Protein AF-V5WDQ6-F1 (afdb_monomer_lite)

Structure (mmCIF, N/CA/C/O backbone):
data_AF-V5WDQ6-F1
#
_entry.id   AF-V5WDQ6-F1
#
loop_
_atom_site.group_PDB
_atom_site.id
_atom_site.type_symbol
_atom_site.label_atom_id
_atom_site.label_alt_id
_atom_site.label_comp_id
_atom_site.label_asym_id
_atom_site.label_entity_id
_atom_site.label_seq_id
_atom_site.pdbx_PDB_ins_code
_atom_site.Cartn_x
_atom_site.Cartn_y
_atom_site.Cartn_z
_atom_site.occupancy
_atom_site.B_iso_or_equiv
_atom_site.auth_seq_id
_atom_site.auth_comp_id
_atom_site.auth_asym_id
_atom_site.auth_atom_id
_atom_site.pdbx_PDB_model_num
ATOM 1 N N . MET A 1 1 ? 52.434 0.635 -91.719 1.00 60.28 1 MET A N 1
ATOM 2 C CA . MET A 1 1 ? 53.883 0.778 -91.462 1.00 60.28 1 MET A CA 1
ATOM 3 C C . MET A 1 1 ? 54.047 1.556 -90.180 1.00 60.28 1 MET A C 1
ATOM 5 O O . MET A 1 1 ? 53.300 2.509 -89.997 1.00 60.28 1 MET A O 1
ATOM 9 N N . THR A 1 2 ? 55.008 1.165 -89.348 1.00 71.12 2 THR A N 1
ATOM 10 C CA . THR A 1 2 ? 55.477 1.971 -88.215 1.00 71.12 2 THR A CA 1
ATOM 11 C C . THR A 1 2 ? 56.032 3.311 -88.691 1.00 71.12 2 THR A C 1
ATOM 13 O O . THR A 1 2 ? 56.477 3.438 -89.840 1.00 71.12 2 THR A O 1
ATOM 16 N N . ILE A 1 3 ? 56.063 4.308 -87.807 1.00 70.12 3 ILE A N 1
ATOM 17 C CA . ILE A 1 3 ? 56.697 5.603 -88.099 1.00 70.12 3 ILE A CA 1
ATOM 18 C C . ILE A 1 3 ? 58.182 5.401 -88.437 1.00 70.12 3 ILE A C 1
ATOM 20 O O . ILE A 1 3 ? 58.677 5.967 -89.414 1.00 70.12 3 ILE A O 1
ATOM 24 N N . ARG A 1 4 ? 58.859 4.490 -87.723 1.00 69.19 4 ARG A N 1
ATOM 25 C CA . ARG A 1 4 ? 60.250 4.086 -88.001 1.00 69.19 4 ARG A CA 1
ATOM 26 C C . ARG A 1 4 ? 60.454 3.590 -89.442 1.00 69.19 4 ARG A C 1
ATOM 28 O O . ARG A 1 4 ? 61.412 3.996 -90.093 1.00 69.19 4 ARG A O 1
ATOM 35 N N . ALA A 1 5 ? 59.541 2.768 -89.971 1.00 66.62 5 ALA A N 1
ATOM 36 C CA . ALA A 1 5 ? 59.640 2.246 -91.338 1.00 66.62 5 ALA A CA 1
ATOM 37 C C . ALA A 1 5 ? 59.434 3.330 -92.415 1.00 66.62 5 ALA A C 1
ATOM 39 O O . ALA A 1 5 ? 60.094 3.298 -93.452 1.00 66.62 5 ALA A O 1
ATOM 40 N N . ARG A 1 6 ? 58.566 4.320 -92.163 1.00 70.81 6 ARG A N 1
ATOM 41 C CA . ARG A 1 6 ? 58.388 5.469 -93.068 1.00 70.81 6 ARG A CA 1
ATOM 42 C C . ARG A 1 6 ? 59.635 6.364 -93.108 1.00 70.81 6 ARG A C 1
ATOM 44 O O . ARG A 1 6 ? 60.055 6.772 -94.188 1.00 70.81 6 ARG A O 1
ATOM 51 N N . LEU A 1 7 ? 60.257 6.629 -91.957 1.00 70.69 7 LEU A N 1
ATOM 52 C CA . LEU A 1 7 ? 61.482 7.437 -91.874 1.00 70.69 7 LEU A CA 1
ATOM 53 C C . LEU A 1 7 ? 62.695 6.735 -92.518 1.00 70.69 7 LEU A C 1
ATOM 55 O O . LEU A 1 7 ? 63.471 7.386 -93.213 1.00 70.69 7 LEU A O 1
ATOM 59 N N . MET A 1 8 ? 62.807 5.407 -92.388 1.00 73.25 8 MET A N 1
ATOM 60 C CA . MET A 1 8 ? 63.800 4.591 -93.111 1.00 73.25 8 MET A CA 1
ATOM 61 C C . MET A 1 8 ? 63.760 4.813 -94.634 1.00 73.25 8 MET A C 1
ATOM 63 O O . MET A 1 8 ? 64.800 5.031 -95.252 1.00 73.25 8 MET A O 1
ATOM 67 N N . ILE A 1 9 ? 62.568 4.811 -95.245 1.00 73.06 9 ILE A N 1
ATOM 68 C CA . ILE A 1 9 ? 62.405 5.017 -96.698 1.00 73.06 9 ILE A CA 1
ATOM 69 C C . ILE A 1 9 ? 62.918 6.400 -97.126 1.00 73.06 9 ILE A C 1
ATOM 71 O O . ILE A 1 9 ? 63.616 6.513 -98.134 1.00 73.06 9 ILE A O 1
ATOM 75 N N . SER A 1 10 ? 62.625 7.438 -96.334 1.00 69.50 10 SER A N 1
ATOM 76 C CA . SER A 1 10 ? 63.133 8.797 -96.563 1.00 69.50 10 SER A CA 1
ATOM 77 C C . SER A 1 10 ? 64.664 8.844 -96.588 1.00 69.50 10 SER A C 1
ATOM 79 O O . SER A 1 10 ? 65.239 9.525 -97.432 1.00 69.50 10 SER A O 1
ATOM 81 N N . PHE A 1 11 ? 65.328 8.127 -95.678 1.00 72.38 11 PHE A N 1
ATOM 82 C CA . PHE A 1 11 ? 66.789 8.107 -95.580 1.00 72.38 11 PHE A CA 1
ATOM 83 C C . PHE A 1 11 ? 67.444 7.384 -96.770 1.00 72.38 11 PHE A C 1
ATOM 85 O O . PHE A 1 11 ? 68.379 7.905 -97.379 1.00 72.38 11 PHE A O 1
ATOM 92 N N . VAL A 1 12 ? 66.911 6.220 -97.160 1.00 76.62 12 VAL A N 1
ATOM 93 C CA . VAL A 1 12 ? 67.430 5.432 -98.295 1.00 76.62 12 VAL A CA 1
ATOM 94 C C . VAL A 1 12 ? 67.333 6.208 -99.615 1.00 76.62 12 VAL A C 1
ATOM 96 O O . VAL A 1 12 ? 68.292 6.219 -100.388 1.00 76.62 12 VAL A O 1
ATOM 99 N N . LEU A 1 13 ? 66.221 6.911 -99.858 1.00 75.25 13 LEU A N 1
ATOM 100 C CA . LEU A 1 13 ? 66.028 7.722 -101.069 1.00 75.25 13 LEU A CA 1
ATOM 101 C C . LEU A 1 13 ? 67.079 8.837 -101.226 1.00 75.25 13 LEU A C 1
ATOM 103 O O . LEU A 1 13 ? 67.533 9.096 -102.341 1.00 75.25 13 LEU A O 1
ATOM 107 N N . VAL A 1 14 ? 67.513 9.458 -100.124 1.00 75.56 14 VAL A N 1
ATOM 108 C CA . VAL A 1 14 ? 68.553 10.502 -100.147 1.00 75.56 14 VAL A CA 1
ATOM 109 C C . VAL A 1 14 ? 69.929 9.924 -100.504 1.00 75.56 14 VAL A C 1
ATOM 111 O O . VAL A 1 14 ? 70.667 10.541 -101.273 1.00 75.56 14 VAL A O 1
ATOM 114 N N . MET A 1 15 ? 70.272 8.719 -100.029 1.00 76.62 15 MET A N 1
ATOM 115 C CA . MET A 1 15 ? 71.549 8.079 -100.386 1.00 76.62 15 MET A CA 1
ATOM 116 C C . MET A 1 15 ? 71.630 7.687 -101.869 1.00 76.62 15 MET A C 1
ATOM 118 O O . MET A 1 15 ? 72.683 7.853 -102.487 1.00 76.62 15 MET A O 1
ATOM 122 N N . VAL A 1 16 ? 70.525 7.219 -102.464 1.00 77.94 16 VAL A N 1
ATOM 123 C CA . VAL A 1 16 ? 70.462 6.883 -103.903 1.00 77.94 16 VAL A CA 1
ATOM 124 C C . VAL A 1 16 ? 70.758 8.109 -104.774 1.00 77.94 16 VAL A C 1
ATOM 126 O O . VAL A 1 16 ? 71.494 8.010 -105.759 1.00 77.94 16 VAL A O 1
ATOM 129 N N . LEU A 1 17 ? 70.249 9.282 -104.387 1.00 78.94 17 LEU A N 1
ATOM 130 C CA . LEU A 1 17 ? 70.500 10.534 -105.100 1.00 78.94 17 LEU A CA 1
ATOM 131 C C . LEU A 1 17 ? 71.976 10.953 -105.054 1.00 78.94 17 LEU A C 1
ATOM 133 O O . LEU A 1 17 ? 72.536 11.336 -106.082 1.00 78.94 17 LEU A O 1
ATOM 137 N N . ALA A 1 18 ? 72.620 10.844 -103.888 1.00 72.94 18 ALA A N 1
ATOM 138 C CA . ALA A 1 18 ? 74.033 11.192 -103.734 1.00 72.94 18 ALA A CA 1
ATOM 139 C C . ALA A 1 18 ? 74.943 10.347 -104.650 1.00 72.94 18 ALA A C 1
ATOM 141 O O . ALA A 1 18 ? 75.870 10.879 -105.264 1.00 72.94 18 ALA A O 1
ATOM 142 N N . ALA A 1 19 ? 74.643 9.053 -104.807 1.00 77.12 19 ALA A N 1
ATOM 143 C CA . ALA A 1 19 ? 75.390 8.159 -105.695 1.00 77.12 19 ALA A CA 1
ATOM 144 C C . ALA A 1 19 ? 75.263 8.544 -107.186 1.00 77.12 19 ALA A C 1
ATOM 146 O O . ALA A 1 19 ? 76.264 8.547 -107.907 1.00 77.12 19 ALA A O 1
ATOM 147 N N . SER A 1 20 ? 74.059 8.923 -107.639 1.00 79.00 20 SER A N 1
ATOM 148 C CA . SER A 1 20 ? 73.798 9.362 -109.024 1.00 79.00 20 SER A CA 1
ATOM 149 C C . SER A 1 20 ? 74.649 10.574 -109.424 1.00 79.00 20 SER A C 1
ATOM 151 O O . SER A 1 20 ? 75.238 10.608 -110.512 1.00 79.00 20 SER A O 1
ATOM 153 N N . LEU A 1 21 ? 74.759 11.556 -108.524 1.00 77.56 21 LEU A N 1
ATOM 154 C CA . LEU A 1 21 ? 75.489 12.797 -108.779 1.00 77.56 21 LEU A CA 1
ATOM 155 C C . LEU A 1 21 ? 76.994 12.543 -108.973 1.00 77.56 21 LEU A C 1
ATOM 157 O O . LEU A 1 21 ? 77.590 13.049 -109.925 1.00 77.56 21 LEU A O 1
ATOM 161 N N . ILE A 1 22 ? 77.591 11.711 -108.112 1.00 79.06 22 ILE A N 1
ATOM 162 C CA . ILE A 1 22 ? 79.021 11.362 -108.153 1.00 79.06 22 ILE A CA 1
ATOM 163 C C . ILE A 1 22 ? 79.372 10.646 -109.466 1.00 79.06 22 ILE A C 1
ATOM 165 O O . ILE A 1 22 ? 80.337 11.022 -110.136 1.00 79.06 22 ILE A O 1
ATOM 169 N N . PHE A 1 23 ? 78.565 9.659 -109.872 1.00 78.38 23 PHE A N 1
ATOM 170 C CA . PHE A 1 23 ? 78.764 8.928 -111.129 1.00 78.38 23 PHE A CA 1
ATOM 171 C C . PHE A 1 23 ? 78.700 9.855 -112.355 1.00 78.38 23 PHE A C 1
ATOM 173 O O . PHE A 1 23 ? 79.548 9.783 -113.248 1.00 78.38 23 PHE A O 1
ATOM 180 N N . SER A 1 24 ? 77.728 10.772 -112.366 1.00 75.81 24 SER A N 1
ATOM 181 C CA . SER A 1 24 ? 77.498 11.706 -113.475 1.00 75.81 24 SER A CA 1
ATOM 182 C C . SER A 1 24 ? 78.695 12.634 -113.721 1.00 75.81 24 SER A C 1
ATOM 184 O O . SER A 1 24 ? 79.078 12.855 -114.869 1.00 75.81 24 SER A O 1
ATOM 186 N N . ILE A 1 25 ? 79.324 13.138 -112.651 1.00 77.19 25 ILE A N 1
ATOM 187 C CA . ILE A 1 25 ? 80.510 14.010 -112.731 1.00 77.19 25 ILE A CA 1
ATOM 188 C C . ILE A 1 25 ? 81.709 13.256 -113.325 1.00 77.19 25 ILE A C 1
ATOM 190 O O . ILE A 1 25 ? 82.397 13.776 -114.207 1.00 77.19 25 ILE A O 1
ATOM 194 N N . PHE A 1 26 ? 81.948 12.021 -112.873 1.00 76.44 26 PHE A N 1
ATOM 195 C CA . PHE A 1 26 ? 83.105 11.229 -113.300 1.00 76.44 26 PHE A CA 1
ATOM 196 C C . PHE A 1 26 ? 83.045 10.885 -114.799 1.00 76.44 26 PHE A C 1
ATOM 198 O O . PHE A 1 26 ? 84.037 11.026 -115.516 1.00 76.44 26 PHE A O 1
ATOM 205 N N . PHE A 1 27 ? 81.858 10.510 -115.290 1.00 75.50 27 PHE A N 1
ATOM 206 C CA . PHE A 1 27 ? 81.635 10.119 -116.685 1.00 75.50 27 PHE A CA 1
ATOM 207 C C . PHE A 1 27 ? 81.860 11.272 -117.684 1.00 75.50 27 PHE A C 1
ATOM 209 O O . PHE A 1 27 ? 82.473 11.079 -118.733 1.00 75.50 27 PHE A O 1
ATOM 216 N N . ILE A 1 28 ? 81.420 12.492 -117.349 1.00 76.88 28 ILE A N 1
ATOM 217 C CA . ILE A 1 28 ? 81.594 13.682 -118.207 1.00 76.88 28 ILE A CA 1
ATOM 218 C C . ILE A 1 28 ? 83.079 14.077 -118.329 1.00 76.88 28 ILE A C 1
ATOM 220 O O . ILE A 1 28 ? 83.504 14.569 -119.379 1.00 76.88 28 ILE A O 1
ATOM 224 N N . SER A 1 29 ? 83.873 13.846 -117.278 1.00 73.06 29 SER A N 1
ATOM 225 C CA . SER A 1 29 ? 85.314 14.127 -117.268 1.00 73.06 29 SER A CA 1
ATOM 226 C C . SER A 1 29 ? 86.089 13.183 -118.199 1.00 73.06 29 SER A C 1
ATOM 228 O O . SER A 1 29 ? 86.812 13.640 -119.089 1.00 73.06 29 SER A O 1
ATOM 230 N N . ASP A 1 30 ? 85.869 11.869 -118.062 1.00 74.19 30 ASP A N 1
ATOM 231 C CA . ASP A 1 30 ? 86.497 10.837 -118.899 1.00 74.19 30 ASP A CA 1
ATOM 232 C C . ASP A 1 30 ? 86.217 11.061 -120.396 1.00 74.19 30 ASP A C 1
ATOM 234 O O . ASP A 1 30 ? 87.150 11.117 -121.204 1.00 74.19 30 ASP A O 1
ATOM 238 N N . LEU A 1 31 ? 84.950 11.301 -120.750 1.00 74.00 31 LEU A N 1
ATOM 239 C CA . LEU A 1 31 ? 84.502 11.520 -122.127 1.00 74.00 31 LEU A CA 1
ATOM 240 C C . LEU A 1 31 ? 85.224 12.699 -122.810 1.00 74.00 31 LEU A C 1
ATOM 242 O O . LEU A 1 31 ? 85.640 12.601 -123.966 1.00 74.00 31 LEU A O 1
ATOM 246 N N . ASN A 1 32 ? 85.405 13.813 -122.093 1.00 71.75 32 ASN A N 1
ATOM 247 C CA . ASN A 1 32 ? 86.080 15.001 -122.625 1.00 71.75 32 ASN A CA 1
ATOM 248 C C . ASN A 1 32 ? 87.606 14.844 -122.713 1.00 71.75 32 ASN A C 1
ATOM 250 O O . ASN A 1 32 ? 88.238 15.542 -123.509 1.00 71.75 32 ASN A O 1
ATOM 254 N N . SER A 1 33 ? 88.209 13.947 -121.925 1.00 72.69 33 SER A N 1
ATOM 255 C CA . SER A 1 33 ? 89.652 13.681 -121.998 1.00 72.69 33 SER A CA 1
ATOM 256 C C . SER A 1 33 ? 90.034 12.971 -123.303 1.00 72.69 33 SER A C 1
ATOM 258 O O . SER A 1 33 ? 90.983 13.381 -123.974 1.00 72.69 33 SER A O 1
ATOM 260 N N . LYS A 1 34 ? 89.236 11.973 -123.706 1.00 73.25 34 LYS A N 1
ATOM 261 C CA . LYS A 1 34 ? 89.471 11.131 -124.887 1.00 73.25 34 LYS A CA 1
ATOM 262 C C . LYS A 1 34 ? 89.255 11.896 -126.193 1.00 73.25 34 LYS A C 1
ATOM 264 O O . LYS A 1 34 ? 90.107 11.833 -127.070 1.00 73.25 34 LYS A O 1
ATOM 269 N N . ALA A 1 35 ? 88.216 12.733 -126.273 1.00 70.19 35 ALA A N 1
ATOM 270 C CA . ALA A 1 35 ? 87.982 13.617 -127.424 1.00 70.19 35 ALA A CA 1
ATOM 271 C C . ALA A 1 35 ? 89.222 14.460 -127.803 1.00 70.19 35 ALA A C 1
ATOM 273 O O . ALA A 1 35 ? 89.577 14.570 -128.974 1.00 70.19 35 ALA A O 1
ATOM 274 N N . ARG A 1 36 ? 89.928 15.003 -126.799 1.00 73.31 36 ARG A N 1
ATOM 275 C CA . ARG A 1 36 ? 91.128 15.844 -126.982 1.00 73.31 36 ARG A CA 1
ATOM 276 C C . ARG A 1 36 ? 92.417 15.059 -127.262 1.00 73.31 36 ARG A C 1
ATOM 278 O O . ARG A 1 36 ? 93.468 15.674 -127.469 1.00 73.31 36 ARG A O 1
ATOM 285 N N . ALA A 1 37 ? 92.394 13.728 -127.204 1.00 70.81 37 ALA A N 1
ATOM 286 C CA . ALA A 1 37 ? 93.505 12.908 -127.675 1.00 70.81 37 ALA A CA 1
ATOM 287 C C . ALA A 1 37 ? 93.475 12.871 -129.208 1.00 70.81 37 ALA A C 1
ATOM 289 O O . ALA A 1 37 ? 94.365 13.430 -129.845 1.00 70.81 37 ALA A O 1
ATOM 290 N N . ASP A 1 38 ? 92.390 12.344 -129.770 1.00 76.94 38 ASP A N 1
ATOM 291 C CA . ASP A 1 38 ? 92.183 12.161 -131.206 1.00 76.94 38 ASP A CA 1
ATOM 292 C C . ASP A 1 38 ? 92.278 13.466 -132.013 1.00 76.94 38 ASP A C 1
ATOM 294 O O . ASP A 1 38 ? 92.949 13.504 -133.043 1.00 76.94 38 ASP A O 1
ATOM 298 N N . GLN A 1 39 ? 91.681 14.568 -131.531 1.00 73.81 39 GLN A N 1
ATOM 299 C CA . GLN A 1 39 ? 91.727 15.861 -132.238 1.00 73.81 39 GLN A CA 1
ATOM 300 C C . GLN A 1 39 ? 93.160 16.368 -132.493 1.00 73.81 39 GLN A C 1
ATOM 302 O O . GLN A 1 39 ? 93.395 17.082 -133.465 1.00 73.81 39 GLN A O 1
ATOM 307 N N . ARG A 1 40 ? 94.147 15.984 -131.665 1.00 75.50 40 ARG A N 1
ATOM 308 C CA . ARG A 1 40 ? 95.552 16.376 -131.880 1.00 75.50 40 ARG A CA 1
ATOM 309 C C . ARG A 1 40 ? 96.217 15.639 -133.043 1.00 75.50 40 ARG A C 1
ATOM 311 O O . ARG A 1 40 ? 97.158 16.186 -133.609 1.00 75.50 40 ARG A O 1
ATOM 318 N N . VAL A 1 41 ? 95.730 14.456 -133.422 1.00 74.62 41 VAL A N 1
ATOM 319 C CA . VAL A 1 41 ? 96.226 13.718 -134.598 1.00 74.62 41 VAL A CA 1
ATOM 320 C C . VAL A 1 41 ? 95.853 14.469 -135.879 1.00 74.62 41 VAL A C 1
ATOM 322 O O . VAL A 1 41 ? 96.712 14.728 -136.716 1.00 74.62 41 VAL A O 1
ATOM 325 N N . LEU A 1 42 ? 94.595 14.908 -135.981 1.00 74.56 42 LEU A N 1
ATOM 326 C CA . LEU A 1 42 ? 94.080 15.666 -137.127 1.00 74.56 42 LEU A CA 1
ATOM 327 C C . LEU A 1 42 ? 94.785 17.021 -137.305 1.00 74.56 42 LEU A C 1
ATOM 329 O O . LEU A 1 42 ? 95.171 17.376 -138.415 1.00 74.56 42 LEU A O 1
ATOM 333 N N . ILE A 1 43 ? 95.028 17.746 -136.208 1.00 76.88 43 ILE A N 1
ATOM 334 C CA . ILE A 1 43 ? 95.765 19.022 -136.239 1.00 76.88 43 ILE A CA 1
ATOM 335 C C . ILE A 1 43 ? 97.233 18.815 -136.663 1.00 76.88 43 ILE A C 1
ATOM 337 O O . ILE A 1 43 ? 97.780 19.636 -137.396 1.00 76.88 43 ILE A O 1
ATOM 341 N N . GLY A 1 44 ? 97.872 17.718 -136.236 1.00 71.12 44 GLY A N 1
ATOM 342 C CA . GLY A 1 44 ? 99.243 17.385 -136.644 1.00 71.12 44 GLY A CA 1
ATOM 343 C C . GLY A 1 44 ? 99.371 17.047 -138.133 1.00 71.12 44 GLY A C 1
ATOM 344 O O . GLY A 1 44 ? 100.354 17.423 -138.765 1.00 71.12 44 GLY A O 1
ATOM 345 N N . LEU A 1 45 ? 98.35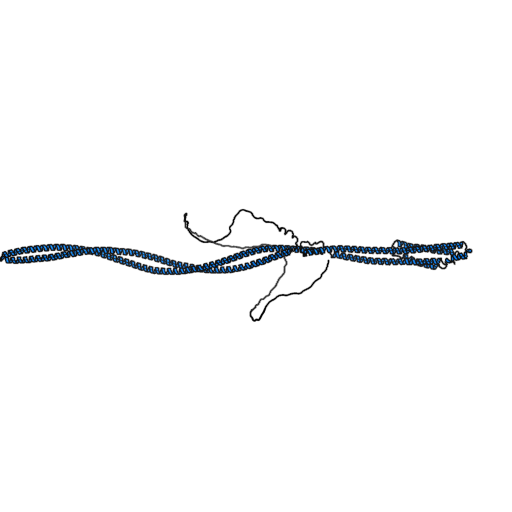9 16.390 -138.704 1.00 76.69 45 LEU A N 1
ATOM 346 C CA . LEU A 1 45 ? 98.296 16.065 -140.129 1.00 76.69 45 LEU A CA 1
ATOM 347 C C . LEU A 1 45 ? 98.172 17.311 -141.015 1.00 76.69 45 LEU A C 1
ATOM 349 O O . LEU A 1 45 ? 98.897 17.421 -142.001 1.00 76.69 45 LEU A O 1
ATOM 353 N N . GLN A 1 46 ? 97.290 18.248 -140.646 1.00 74.50 46 GLN A N 1
ATOM 354 C CA . GLN A 1 46 ? 97.079 19.500 -141.382 1.00 74.50 46 GLN A CA 1
ATOM 355 C C . GLN A 1 46 ? 98.407 20.242 -141.602 1.00 74.50 46 GLN A C 1
ATOM 357 O O . GLN A 1 46 ? 98.798 20.502 -142.737 1.00 74.50 46 GLN A O 1
ATOM 362 N N . ALA A 1 47 ? 99.151 20.477 -140.517 1.00 75.19 47 ALA A N 1
ATOM 363 C CA . ALA A 1 47 ? 100.427 21.193 -140.547 1.00 75.19 47 ALA A CA 1
ATOM 364 C C . ALA A 1 47 ? 101.516 20.499 -141.393 1.00 75.19 47 ALA A C 1
ATOM 366 O O . ALA A 1 47 ? 102.463 21.151 -141.832 1.00 75.19 47 ALA A O 1
ATOM 367 N N . GLN A 1 48 ? 101.397 19.188 -141.621 1.00 77.69 48 GLN A N 1
ATOM 368 C CA . GLN A 1 48 ? 102.337 18.425 -142.438 1.00 77.69 48 GLN A CA 1
ATOM 369 C C . GLN A 1 48 ? 101.972 18.475 -143.935 1.00 77.69 48 GLN A C 1
ATOM 371 O O . GLN A 1 48 ? 102.861 18.596 -144.777 1.00 77.69 48 GLN A O 1
ATOM 376 N N . ILE A 1 49 ? 100.676 18.496 -144.271 1.00 74.50 49 ILE A N 1
ATOM 377 C CA . ILE A 1 49 ? 100.185 18.719 -145.645 1.00 74.50 49 ILE A CA 1
ATOM 378 C C . ILE A 1 49 ? 100.508 20.147 -146.118 1.00 74.50 49 ILE A C 1
ATOM 380 O O . ILE A 1 49 ? 100.935 20.336 -147.258 1.00 74.50 49 ILE A O 1
ATOM 384 N N . ASP A 1 50 ? 100.424 21.142 -145.226 1.00 72.81 50 ASP A N 1
ATOM 385 C CA . ASP A 1 50 ? 100.908 22.510 -145.479 1.00 72.81 50 ASP A CA 1
ATOM 386 C C . ASP A 1 50 ? 102.404 22.538 -145.875 1.00 72.81 50 ASP A C 1
ATOM 388 O O . ASP A 1 50 ? 102.845 23.400 -146.644 1.00 72.81 50 ASP A O 1
ATOM 392 N N . LEU A 1 51 ? 103.200 21.597 -145.350 1.00 73.88 51 LEU A N 1
ATOM 393 C CA . LEU A 1 51 ? 104.632 21.470 -145.622 1.00 73.88 51 LEU A CA 1
ATOM 394 C C . LEU A 1 51 ? 104.897 20.808 -146.985 1.00 73.88 51 LEU A C 1
ATOM 396 O O . LEU A 1 51 ? 105.715 21.311 -147.761 1.00 73.88 51 LEU A O 1
ATOM 400 N N . GLU A 1 52 ? 104.170 19.728 -147.299 1.00 73.94 52 GLU A N 1
ATOM 401 C CA . GLU A 1 52 ? 104.208 19.050 -148.604 1.00 73.94 52 GLU A CA 1
ATOM 402 C C . GLU A 1 52 ? 103.886 20.035 -149.747 1.00 73.94 52 GLU A C 1
ATOM 404 O O . GLU A 1 52 ? 104.624 20.105 -150.737 1.00 73.94 52 GLU A O 1
ATOM 409 N N . ALA A 1 53 ? 102.857 20.871 -149.560 1.00 72.19 53 ALA A N 1
ATOM 410 C CA . ALA A 1 53 ? 102.443 21.915 -150.497 1.00 72.19 53 ALA A CA 1
ATOM 411 C C . ALA A 1 53 ? 103.591 22.877 -150.846 1.00 72.19 53 ALA A C 1
ATOM 413 O O . ALA A 1 53 ? 103.903 23.126 -152.016 1.00 72.19 53 ALA A O 1
ATOM 414 N N . GLN A 1 54 ? 104.272 23.394 -149.819 1.00 72.56 54 GLN A N 1
ATOM 415 C CA . GLN A 1 54 ? 105.381 24.329 -149.998 1.00 72.56 54 GLN A CA 1
ATOM 416 C C . GLN A 1 54 ? 106.592 23.685 -150.678 1.00 72.56 54 GLN A C 1
ATOM 418 O O . GLN A 1 54 ? 107.309 24.381 -151.401 1.00 72.56 54 GLN A O 1
ATOM 423 N N . SER A 1 55 ? 106.848 22.391 -150.461 1.00 69.31 55 SER A N 1
ATOM 424 C CA . SER A 1 55 ? 107.916 21.672 -151.165 1.00 69.31 55 SER A CA 1
ATOM 425 C C . SER A 1 55 ? 107.589 21.466 -152.648 1.00 69.31 55 SER A C 1
ATOM 427 O O . SER A 1 55 ? 108.448 21.749 -153.485 1.00 69.31 55 SER A O 1
ATOM 429 N N . MET A 1 56 ? 106.350 21.094 -153.006 1.00 71.19 56 MET A N 1
ATOM 430 C CA . MET A 1 56 ? 105.954 20.953 -154.419 1.00 71.19 56 MET A CA 1
ATOM 431 C C . MET A 1 56 ? 106.086 22.279 -155.187 1.00 71.19 56 MET A C 1
ATOM 433 O O . MET A 1 56 ? 106.641 22.316 -156.288 1.00 71.19 56 MET A O 1
ATOM 437 N N . LEU A 1 57 ? 105.644 23.391 -154.589 1.00 70.50 57 LEU A N 1
ATOM 438 C CA . LEU A 1 57 ? 105.761 24.727 -155.187 1.00 70.50 57 LEU A CA 1
ATOM 439 C C . LEU A 1 57 ? 107.228 25.156 -155.387 1.00 70.50 57 LEU A C 1
ATOM 441 O O . LEU A 1 57 ? 107.570 25.732 -156.422 1.00 70.50 57 LEU A O 1
ATOM 445 N N . LYS A 1 58 ? 108.120 24.841 -154.434 1.00 68.19 58 LYS A N 1
ATOM 446 C CA . LYS A 1 58 ? 109.568 25.117 -154.547 1.00 68.19 58 LYS A CA 1
ATOM 447 C C . LYS A 1 58 ? 110.244 24.280 -155.634 1.00 68.19 58 LYS A C 1
ATOM 449 O O . LYS A 1 58 ? 111.133 24.802 -156.307 1.00 68.19 58 LYS A O 1
ATOM 454 N N . MET A 1 59 ? 109.828 23.026 -155.817 1.00 68.06 59 MET A N 1
ATOM 455 C CA . MET A 1 59 ? 110.321 22.150 -156.885 1.00 68.06 59 MET A CA 1
ATOM 456 C C . MET A 1 59 ? 109.958 22.716 -158.267 1.00 68.06 59 MET A C 1
ATOM 458 O O . MET A 1 59 ? 110.830 22.874 -159.119 1.00 68.06 59 MET A O 1
ATOM 462 N N . LEU A 1 60 ? 108.695 23.114 -158.463 1.00 65.81 60 LEU A N 1
ATOM 463 C CA . LEU A 1 60 ? 108.188 23.648 -159.735 1.00 65.81 60 LEU A CA 1
ATOM 464 C C . LEU A 1 60 ? 108.778 25.011 -160.144 1.00 65.81 60 LEU A C 1
ATOM 466 O O . LEU A 1 60 ? 108.860 25.316 -161.334 1.00 65.81 60 LEU A O 1
ATOM 470 N N . ALA A 1 61 ? 109.189 25.844 -159.185 1.00 63.72 61 ALA A N 1
ATOM 471 C CA . ALA A 1 61 ? 109.710 27.188 -159.460 1.00 63.72 61 ALA A CA 1
ATOM 472 C C . ALA A 1 61 ? 111.188 27.227 -159.911 1.00 63.72 61 ALA A C 1
ATOM 474 O O . ALA A 1 61 ? 111.640 28.245 -160.453 1.00 63.72 61 ALA A O 1
ATOM 475 N N . ASN A 1 62 ? 111.945 26.153 -159.666 1.00 61.38 62 ASN A N 1
ATOM 476 C CA . ASN A 1 62 ? 113.406 26.105 -159.778 1.00 61.38 62 ASN A CA 1
ATOM 477 C C . ASN A 1 62 ? 113.890 25.211 -160.939 1.00 61.38 62 ASN A C 1
ATOM 479 O O . ASN A 1 62 ? 113.124 24.826 -161.823 1.00 61.38 62 ASN A O 1
ATOM 483 N N . THR A 1 63 ? 115.196 24.927 -160.988 1.00 58.09 63 THR A N 1
ATOM 484 C CA . THR A 1 63 ? 115.781 23.967 -161.934 1.00 58.09 63 THR A CA 1
ATOM 485 C C . THR A 1 63 ? 115.412 22.544 -161.511 1.00 58.09 63 THR A C 1
ATOM 487 O O . THR A 1 63 ? 115.840 22.091 -160.451 1.00 58.09 63 THR A O 1
ATOM 490 N N . MET A 1 64 ? 114.643 21.838 -162.347 1.00 59.16 64 MET A N 1
ATOM 491 C CA . MET A 1 64 ? 114.156 20.469 -162.088 1.00 59.16 64 MET A CA 1
ATOM 492 C C . MET A 1 64 ? 115.265 19.491 -161.660 1.00 59.16 64 MET A C 1
ATOM 494 O O . MET A 1 64 ? 115.054 18.656 -160.787 1.00 59.16 64 MET A O 1
ATOM 498 N N . SER A 1 65 ? 116.471 19.631 -162.217 1.00 54.03 65 SER A N 1
ATOM 499 C CA . SER A 1 65 ? 117.601 18.713 -162.018 1.00 54.03 65 SER A CA 1
ATOM 500 C C . SER A 1 65 ? 118.269 18.752 -160.629 1.00 54.03 65 SER A C 1
ATOM 502 O O . SER A 1 65 ? 119.380 18.241 -160.493 1.00 54.03 65 SER A O 1
ATOM 504 N N . SER A 1 66 ? 117.693 19.420 -159.622 1.00 53.31 66 SER A N 1
ATOM 505 C CA . SER A 1 66 ? 118.320 19.554 -158.293 1.00 53.31 66 SER A CA 1
ATOM 506 C C . SER A 1 66 ? 117.346 19.651 -157.107 1.00 53.31 66 SER A C 1
ATOM 508 O O . SER A 1 66 ? 117.712 20.238 -156.089 1.00 53.31 66 SER A O 1
ATOM 510 N N . TYR A 1 67 ? 116.109 19.156 -157.240 1.00 59.31 67 TYR A N 1
ATOM 511 C CA . TYR A 1 67 ? 115.065 19.297 -156.207 1.00 59.31 67 TYR A CA 1
ATOM 512 C C . TYR A 1 67 ? 114.126 18.104 -155.873 1.00 59.31 67 TYR A C 1
ATOM 514 O O . TYR A 1 67 ? 113.363 18.290 -154.921 1.00 59.31 67 TYR A O 1
ATOM 522 N N . PRO A 1 68 ? 114.143 16.912 -156.521 1.00 61.38 68 PRO A N 1
ATOM 523 C CA . PRO A 1 68 ? 113.236 15.808 -156.155 1.00 61.38 68 PRO A CA 1
ATOM 524 C C . PRO A 1 68 ? 113.267 15.401 -154.670 1.00 61.38 68 PRO A C 1
ATOM 526 O O . PRO A 1 68 ? 112.219 15.355 -154.027 1.00 61.38 68 PRO A O 1
ATOM 529 N N . ASP A 1 69 ? 114.461 15.180 -154.111 1.00 64.50 69 ASP A N 1
ATOM 530 C CA . ASP A 1 69 ? 114.683 14.584 -152.783 1.00 64.50 69 ASP A CA 1
ATOM 531 C C . ASP A 1 69 ? 113.896 15.292 -151.659 1.00 64.50 69 ASP A C 1
ATOM 533 O O . ASP A 1 69 ? 113.283 14.654 -150.804 1.00 64.50 69 ASP A O 1
ATOM 537 N N . ALA A 1 70 ? 113.864 16.630 -151.686 1.00 65.19 70 ALA A N 1
ATOM 538 C CA . ALA A 1 70 ? 113.217 17.461 -150.666 1.00 65.19 70 ALA A CA 1
ATOM 539 C C . ALA A 1 70 ? 111.680 17.535 -150.801 1.00 65.19 70 ALA A C 1
ATOM 541 O O . ALA A 1 70 ? 110.997 18.000 -149.882 1.00 65.19 70 ALA A O 1
ATOM 542 N N . TYR A 1 71 ? 111.125 17.106 -151.940 1.00 72.56 71 TYR A N 1
ATOM 543 C CA . TYR A 1 71 ? 109.691 16.854 -152.074 1.00 72.56 71 TYR A CA 1
ATOM 544 C C . TYR A 1 71 ? 109.351 15.430 -151.616 1.00 72.56 71 TYR A C 1
ATOM 546 O O . TYR A 1 71 ? 108.401 15.267 -150.853 1.00 72.56 71 TYR A O 1
ATOM 554 N N . GLU A 1 72 ? 110.153 14.420 -151.975 1.00 70.50 72 GLU A N 1
ATOM 555 C CA . GLU A 1 72 ? 109.927 13.038 -151.523 1.00 70.50 72 GLU A CA 1
ATOM 556 C C . GLU A 1 72 ? 109.998 12.886 -149.993 1.00 70.50 72 GLU A C 1
ATOM 558 O O . GLU A 1 72 ? 109.137 12.222 -149.415 1.00 70.50 72 GLU A O 1
ATOM 563 N N . GLU A 1 73 ? 110.939 13.555 -149.314 1.00 74.06 73 GLU A N 1
ATOM 564 C CA . GLU A 1 73 ? 111.009 13.576 -147.841 1.00 74.06 73 GLU A CA 1
ATOM 565 C C . GLU A 1 73 ? 109.733 14.175 -147.215 1.00 74.06 73 GLU A C 1
ATOM 567 O O . GLU A 1 73 ? 109.167 13.614 -146.272 1.00 74.06 73 GLU A O 1
ATOM 572 N N . ALA A 1 74 ? 109.220 15.274 -147.782 1.00 70.69 74 ALA A N 1
ATOM 573 C CA . ALA A 1 74 ? 107.990 15.908 -147.311 1.00 70.69 74 ALA A CA 1
ATOM 574 C C . ALA A 1 74 ? 106.752 15.022 -147.547 1.00 70.69 74 ALA A C 1
ATOM 576 O O . ALA A 1 74 ? 105.904 14.913 -146.660 1.00 70.69 74 ALA A O 1
ATOM 577 N N . VAL A 1 75 ? 106.659 14.342 -148.696 1.00 72.81 75 VAL A N 1
ATOM 578 C CA . VAL A 1 75 ? 105.594 13.363 -148.988 1.00 72.81 75 VAL A CA 1
ATOM 579 C C . VAL A 1 75 ? 105.649 12.186 -148.010 1.00 72.81 75 VAL A C 1
ATOM 581 O O . VAL A 1 75 ? 104.608 11.781 -147.491 1.00 72.81 75 VAL A O 1
ATOM 584 N N . ALA A 1 76 ? 106.844 11.660 -147.719 1.00 74.56 76 ALA A N 1
ATOM 585 C CA . ALA A 1 76 ? 107.037 10.511 -146.835 1.00 74.56 76 ALA A CA 1
ATOM 586 C C . ALA A 1 76 ? 106.600 10.797 -145.386 1.00 74.56 76 ALA A C 1
ATOM 588 O O . ALA A 1 76 ? 105.863 10.002 -144.800 1.00 74.56 76 ALA A O 1
ATOM 589 N N . GLU A 1 77 ? 106.971 11.950 -144.823 1.00 76.06 77 GLU A N 1
ATOM 590 C CA . GLU A 1 77 ? 106.508 12.349 -143.484 1.00 76.06 77 GLU A CA 1
ATOM 591 C C . GLU A 1 77 ? 104.990 12.627 -143.474 1.00 76.06 77 GLU A C 1
ATOM 593 O O . GLU A 1 77 ? 104.288 12.279 -142.524 1.00 76.06 77 GLU A O 1
ATOM 598 N N . THR A 1 78 ? 104.433 13.155 -144.570 1.00 77.25 78 THR A N 1
ATOM 599 C CA . THR A 1 78 ? 102.978 13.358 -144.708 1.00 77.25 78 THR A CA 1
ATOM 600 C C . THR A 1 78 ? 102.210 12.038 -144.861 1.00 77.25 78 THR A C 1
ATOM 602 O O . THR A 1 78 ? 101.059 11.939 -144.441 1.00 77.25 78 THR A O 1
ATOM 605 N N . ASP A 1 79 ? 102.807 10.997 -145.446 1.00 73.56 79 ASP A N 1
ATOM 606 C CA . ASP A 1 79 ? 102.258 9.633 -145.419 1.00 73.56 79 ASP A CA 1
ATOM 607 C C . ASP A 1 79 ? 102.329 9.028 -144.005 1.00 73.56 79 ASP A C 1
ATOM 609 O O . ASP A 1 79 ? 101.377 8.379 -143.568 1.00 73.56 79 ASP A O 1
ATOM 613 N N . ALA A 1 80 ? 103.405 9.291 -143.254 1.00 75.44 80 ALA A N 1
ATOM 614 C CA . ALA A 1 80 ? 103.549 8.834 -141.872 1.00 75.44 80 ALA A CA 1
ATOM 615 C C . ALA A 1 80 ? 102.515 9.470 -140.921 1.00 75.44 80 ALA A C 1
ATOM 617 O O . ALA A 1 80 ? 101.972 8.775 -140.058 1.00 75.44 80 ALA A O 1
ATOM 618 N N . GLN A 1 81 ? 102.183 10.757 -141.092 1.00 76.94 81 GLN A N 1
ATOM 619 C CA . GLN A 1 81 ? 101.080 11.379 -140.345 1.00 76.94 81 GLN A CA 1
ATOM 620 C C . GLN A 1 81 ? 99.702 10.891 -140.824 1.00 76.94 81 GLN A C 1
ATOM 622 O O . GLN A 1 81 ? 98.819 10.685 -139.991 1.00 76.94 81 GLN A O 1
ATOM 627 N N . LEU A 1 82 ? 99.508 10.639 -142.127 1.00 76.06 82 LEU A N 1
ATOM 628 C CA . LEU A 1 82 ? 98.241 10.097 -142.640 1.00 76.06 82 LEU A CA 1
ATOM 629 C C . LEU A 1 82 ? 97.954 8.701 -142.065 1.00 76.06 82 LEU A C 1
ATOM 631 O O . LEU A 1 82 ? 96.835 8.427 -141.637 1.00 76.06 82 LEU A O 1
ATOM 635 N N . ALA A 1 83 ? 98.973 7.843 -141.947 1.00 73.38 83 ALA A N 1
ATOM 636 C CA . ALA A 1 83 ? 98.833 6.531 -141.316 1.00 73.38 83 ALA A CA 1
ATOM 637 C C . ALA A 1 83 ? 98.270 6.619 -139.880 1.00 73.38 83 ALA A C 1
ATOM 639 O O . ALA A 1 83 ? 97.457 5.778 -139.487 1.00 73.38 83 ALA A O 1
ATOM 640 N N . ARG A 1 84 ? 98.614 7.671 -139.121 1.00 75.69 84 ARG A N 1
ATOM 641 C CA . ARG A 1 84 ? 98.100 7.906 -137.757 1.00 75.69 84 ARG A CA 1
ATOM 642 C C . ARG A 1 84 ? 96.619 8.289 -137.713 1.00 75.69 84 ARG A C 1
ATOM 644 O O . ARG A 1 84 ? 95.977 8.064 -136.692 1.00 75.69 84 ARG A O 1
ATOM 651 N N . VAL A 1 85 ? 96.022 8.769 -138.808 1.00 72.44 85 VAL A N 1
ATOM 652 C CA . VAL A 1 85 ? 94.556 8.959 -138.898 1.00 72.44 85 VAL A CA 1
ATOM 653 C C . VAL A 1 85 ? 93.827 7.631 -138.701 1.00 72.44 85 VAL A C 1
ATOM 655 O O . VAL A 1 85 ? 92.754 7.589 -138.102 1.00 72.44 85 VAL A O 1
ATOM 658 N N . SER A 1 86 ? 94.429 6.516 -139.129 1.00 68.06 86 SER A N 1
ATOM 659 C CA . SER A 1 86 ? 93.851 5.188 -138.912 1.00 68.06 86 SER A CA 1
ATOM 660 C C . SER A 1 86 ? 93.831 4.765 -137.433 1.00 68.06 86 SER A C 1
ATOM 662 O O . SER A 1 86 ? 92.957 3.981 -137.057 1.00 68.06 86 SER A O 1
ATOM 664 N N . GLU A 1 87 ? 94.714 5.333 -136.597 1.00 72.94 87 GLU A N 1
ATOM 665 C CA . GLU A 1 87 ? 94.827 5.087 -135.149 1.00 72.94 87 GLU A CA 1
ATOM 666 C C . GLU A 1 87 ? 93.766 5.839 -134.321 1.00 72.94 87 GLU A C 1
ATOM 668 O O . GLU A 1 87 ? 93.607 5.571 -133.130 1.00 72.94 87 GLU A O 1
ATOM 673 N N . ILE A 1 88 ? 93.009 6.753 -134.938 1.00 76.19 88 ILE A N 1
ATOM 674 C CA . ILE A 1 88 ? 91.891 7.469 -134.310 1.00 76.19 88 ILE A CA 1
ATOM 675 C C . ILE A 1 88 ? 90.778 6.467 -133.952 1.00 76.19 88 ILE A C 1
ATOM 677 O O . ILE A 1 88 ? 90.233 5.787 -134.829 1.00 76.19 88 ILE A O 1
ATOM 681 N N . GLN A 1 89 ? 90.426 6.382 -132.661 1.00 75.31 89 GLN A N 1
ATOM 682 C CA . GLN A 1 89 ? 89.483 5.383 -132.127 1.00 75.31 89 GLN A CA 1
ATOM 683 C C . GLN A 1 89 ? 88.281 5.958 -131.370 1.00 75.31 89 GLN A C 1
ATOM 685 O O . GLN A 1 89 ? 87.246 5.300 -131.330 1.00 75.31 89 GLN A O 1
ATOM 690 N N . PHE A 1 90 ? 88.384 7.136 -130.751 1.00 75.31 90 PHE A N 1
ATOM 691 C CA . PHE A 1 90 ? 87.329 7.681 -129.894 1.00 75.31 90 PHE A CA 1
ATOM 692 C C . PHE A 1 90 ? 86.359 8.600 -130.644 1.00 75.31 90 PHE A C 1
ATOM 694 O O . PHE A 1 90 ? 85.153 8.501 -130.432 1.00 75.31 90 PHE A O 1
ATOM 701 N N . ILE A 1 91 ? 86.845 9.499 -131.510 1.00 74.38 91 ILE A N 1
ATOM 702 C CA . ILE A 1 91 ? 85.950 10.365 -132.311 1.00 74.38 91 ILE A CA 1
ATOM 703 C C . ILE A 1 91 ? 85.339 9.622 -133.511 1.00 74.38 91 ILE A C 1
ATOM 705 O O . ILE A 1 91 ? 84.310 10.044 -134.042 1.00 74.38 91 ILE A O 1
ATOM 709 N N . ARG A 1 92 ? 85.927 8.482 -133.888 1.00 69.12 92 ARG A N 1
ATOM 710 C CA . ARG A 1 92 ? 85.348 7.510 -134.822 1.00 69.12 92 ARG A CA 1
ATOM 711 C C . ARG A 1 92 ? 84.078 6.913 -134.203 1.00 69.12 92 ARG A C 1
ATOM 713 O O . ARG A 1 92 ? 84.079 6.518 -133.041 1.00 69.12 92 ARG A O 1
ATOM 720 N N . GLY A 1 93 ? 82.971 6.896 -134.935 1.00 69.56 93 GLY A N 1
ATOM 721 C CA . GLY A 1 93 ? 81.658 6.483 -134.433 1.00 69.56 93 GLY A CA 1
ATOM 722 C C . GLY A 1 93 ? 80.927 7.507 -133.550 1.00 69.56 93 GLY A C 1
ATOM 723 O O . GLY A 1 93 ? 79.773 7.270 -133.186 1.00 69.56 93 GLY A O 1
ATOM 724 N N . LEU A 1 94 ? 81.518 8.668 -133.218 1.00 73.19 94 LEU A N 1
ATOM 725 C CA . LEU A 1 94 ? 80.830 9.700 -132.419 1.00 73.19 94 LEU A CA 1
ATOM 726 C C . LEU A 1 94 ? 79.666 10.356 -133.198 1.00 73.19 94 LEU A C 1
ATOM 728 O O . LEU A 1 94 ? 78.692 10.836 -132.599 1.00 73.19 94 LEU A O 1
ATOM 732 N N . SER A 1 95 ? 79.779 10.370 -134.532 1.00 72.19 95 SER A N 1
ATOM 733 C CA . SER A 1 95 ? 78.779 10.817 -135.507 1.00 72.19 95 SER A CA 1
ATOM 734 C C . SER A 1 95 ? 79.087 10.231 -136.897 1.00 72.19 95 SER A C 1
ATOM 736 O O . SER A 1 95 ? 80.238 10.337 -137.322 1.00 72.19 95 SER A O 1
ATOM 738 N N . PRO A 1 96 ? 78.088 9.756 -137.676 1.00 72.75 96 PRO A N 1
ATOM 739 C CA . PRO A 1 96 ? 78.288 9.308 -139.064 1.00 72.75 96 PRO A CA 1
ATOM 740 C C . PRO A 1 96 ? 78.861 10.373 -140.016 1.00 72.75 96 PRO A C 1
ATOM 742 O O . PRO A 1 96 ? 79.286 10.050 -141.123 1.00 72.75 96 PRO A O 1
ATOM 745 N N . VAL A 1 97 ? 78.839 11.648 -139.608 1.00 72.12 97 VAL A N 1
ATOM 746 C CA . VAL A 1 97 ? 79.481 12.758 -140.329 1.00 72.12 97 VAL A CA 1
ATOM 747 C C . VAL A 1 97 ? 81.007 12.670 -140.206 1.00 72.12 97 VAL A C 1
ATOM 749 O O . VAL A 1 97 ? 81.696 12.740 -141.218 1.00 72.12 97 VAL A O 1
ATOM 752 N N . ILE A 1 98 ? 81.517 12.415 -138.995 1.00 75.38 98 ILE A N 1
ATOM 753 C CA . ILE A 1 98 ? 82.957 12.308 -138.711 1.00 75.38 98 ILE A CA 1
ATOM 754 C C . ILE A 1 98 ? 83.546 11.096 -139.440 1.00 75.38 98 ILE A C 1
ATOM 756 O O . ILE A 1 98 ? 84.575 11.213 -140.095 1.00 75.38 98 ILE A O 1
ATOM 760 N N . ASP A 1 99 ? 82.862 9.949 -139.398 1.00 72.25 99 ASP A N 1
ATOM 761 C CA . ASP A 1 99 ? 83.331 8.727 -140.069 1.00 72.25 99 ASP A CA 1
ATOM 762 C C . ASP A 1 99 ? 83.423 8.882 -141.595 1.00 72.25 99 ASP A C 1
ATOM 764 O O . ASP A 1 99 ? 84.309 8.302 -142.222 1.00 72.25 99 ASP A O 1
ATOM 768 N N . ARG A 1 100 ? 82.537 9.688 -142.200 1.00 73.19 100 ARG A N 1
ATOM 769 C CA . ARG A 1 100 ? 82.603 10.027 -143.628 1.00 73.19 100 ARG A CA 1
ATOM 770 C C . ARG A 1 100 ? 83.767 10.968 -143.932 1.00 73.19 100 ARG A C 1
ATOM 772 O O . ARG A 1 100 ? 84.487 10.733 -144.892 1.00 73.19 100 ARG A O 1
ATOM 779 N N . GLN A 1 101 ? 83.962 11.993 -143.109 1.00 75.38 101 GLN A N 1
ATOM 780 C CA . GLN A 1 101 ? 85.015 12.995 -143.288 1.00 75.38 101 GLN A CA 1
ATOM 781 C C . GLN A 1 101 ? 86.422 12.405 -143.099 1.00 75.38 101 GLN A C 1
ATOM 783 O O . GLN A 1 101 ? 87.335 12.721 -143.857 1.00 75.38 101 GLN A O 1
ATOM 788 N N . LEU A 1 102 ? 86.586 11.449 -142.178 1.00 71.62 102 LEU A N 1
ATOM 789 C CA . LEU A 1 102 ? 87.825 10.676 -142.035 1.00 71.62 102 LEU A CA 1
ATOM 790 C C . LEU A 1 102 ? 88.148 9.815 -143.274 1.00 71.62 102 LEU A C 1
ATOM 792 O O . LEU A 1 102 ? 89.318 9.577 -143.545 1.00 71.62 102 LEU A O 1
ATOM 796 N N . LEU A 1 103 ? 87.142 9.377 -144.042 1.00 73.75 103 LEU A N 1
ATOM 797 C CA . LEU A 1 103 ? 87.329 8.696 -145.336 1.00 73.75 103 LEU A CA 1
ATOM 798 C C . LEU A 1 103 ? 87.581 9.671 -146.500 1.00 73.75 103 LEU A C 1
ATOM 800 O O . LEU A 1 103 ? 88.124 9.280 -147.530 1.00 73.75 103 LEU A O 1
ATOM 804 N N . GLU A 1 104 ? 87.179 10.932 -146.367 1.00 70.38 104 GLU A N 1
ATOM 805 C CA . GLU A 1 104 ? 87.360 11.976 -147.384 1.00 70.38 104 GLU A CA 1
ATOM 806 C C . GLU A 1 104 ? 88.833 12.425 -147.449 1.00 70.38 104 GLU A C 1
ATOM 808 O O . GLU A 1 104 ? 89.401 12.540 -148.534 1.00 70.38 104 GLU A O 1
ATOM 813 N N . ILE A 1 105 ? 89.482 12.509 -146.282 1.00 73.12 105 ILE A N 1
ATOM 814 C CA . ILE A 1 105 ? 90.927 12.725 -146.082 1.00 73.12 105 ILE A CA 1
ATOM 815 C C . ILE A 1 105 ? 91.804 11.802 -146.956 1.00 73.12 105 ILE A C 1
ATOM 817 O O . ILE A 1 105 ? 92.671 12.288 -147.689 1.00 73.12 105 ILE A O 1
ATOM 821 N N . ASP A 1 106 ? 91.558 10.487 -146.934 1.00 70.50 106 ASP A N 1
ATOM 822 C CA . ASP A 1 106 ? 92.339 9.510 -147.712 1.00 70.50 106 ASP A CA 1
ATOM 823 C C . ASP A 1 106 ? 92.175 9.720 -149.231 1.00 70.50 106 ASP A C 1
ATOM 825 O O . ASP A 1 106 ? 93.134 9.599 -150.001 1.00 70.50 106 ASP A O 1
ATOM 829 N N . ASN A 1 107 ? 90.965 10.082 -149.673 1.00 71.62 107 ASN A N 1
ATOM 830 C CA . ASN A 1 107 ? 90.669 10.340 -151.083 1.00 71.62 107 ASN A CA 1
ATOM 831 C C . ASN A 1 107 ? 91.352 11.623 -151.588 1.00 71.62 107 ASN A C 1
ATOM 833 O O . ASN A 1 107 ? 91.898 11.626 -152.693 1.00 71.62 107 ASN A O 1
ATOM 837 N N . ILE A 1 108 ? 91.384 12.688 -150.779 1.00 71.62 108 ILE A N 1
ATOM 838 C CA . ILE A 1 108 ? 92.064 13.944 -151.133 1.00 71.62 108 ILE A CA 1
ATOM 839 C C . ILE A 1 108 ? 93.578 13.707 -151.297 1.00 71.62 108 ILE A C 1
ATOM 841 O O . ILE A 1 108 ? 94.151 14.108 -152.315 1.00 71.62 108 ILE A O 1
ATOM 845 N N . LYS A 1 109 ? 94.229 12.969 -150.377 1.00 70.25 109 LYS A N 1
ATOM 846 C CA . LYS A 1 109 ? 95.662 12.621 -150.509 1.00 70.25 109 LYS A CA 1
ATOM 847 C C . LYS A 1 109 ? 95.939 11.801 -151.779 1.00 70.25 109 LYS A C 1
ATOM 849 O O . LYS A 1 109 ? 96.938 12.040 -152.461 1.00 70.25 109 LYS A O 1
ATOM 854 N N . ALA A 1 110 ? 95.058 10.861 -152.133 1.00 69.88 110 ALA A N 1
ATOM 855 C CA . ALA A 1 110 ? 95.205 10.060 -153.350 1.00 69.88 110 ALA A CA 1
ATOM 856 C C . ALA A 1 110 ? 95.170 10.917 -154.633 1.00 69.88 110 ALA A C 1
ATOM 858 O O . ALA A 1 110 ? 95.966 10.686 -155.546 1.00 69.88 110 ALA A O 1
ATOM 859 N N . ILE A 1 111 ? 94.303 11.937 -154.684 1.00 68.94 111 ILE A N 1
ATOM 860 C CA . ILE A 1 111 ? 94.219 12.895 -155.801 1.00 68.94 111 ILE A CA 1
ATOM 861 C C . ILE A 1 111 ? 95.495 13.745 -155.892 1.00 68.94 111 ILE A C 1
ATOM 863 O O . ILE A 1 111 ? 96.060 13.886 -156.979 1.00 68.94 111 ILE A O 1
ATOM 867 N N . ILE A 1 112 ? 95.985 14.259 -154.757 1.00 68.44 112 ILE A N 1
ATOM 868 C CA . ILE A 1 112 ? 97.236 15.032 -154.679 1.00 68.44 112 ILE A CA 1
ATOM 869 C C . ILE A 1 112 ? 98.410 14.230 -155.262 1.00 68.44 112 ILE A C 1
ATOM 871 O O . ILE A 1 112 ? 99.089 14.705 -156.176 1.00 68.44 112 ILE A O 1
ATOM 875 N N . ARG A 1 113 ? 98.604 12.984 -154.806 1.00 70.06 113 ARG A N 1
ATOM 876 C CA . ARG A 1 113 ? 99.713 12.119 -155.248 1.00 70.06 113 ARG A CA 1
ATOM 877 C C . ARG A 1 113 ? 99.637 11.760 -156.735 1.00 70.06 113 ARG A C 1
ATOM 879 O O . ARG A 1 113 ? 100.661 11.720 -157.417 1.00 70.06 113 ARG A O 1
ATOM 886 N N . ALA A 1 114 ? 98.430 11.511 -157.248 1.00 67.44 114 ALA A N 1
ATOM 887 C CA . ALA A 1 114 ? 98.216 11.212 -158.662 1.00 67.44 114 ALA A CA 1
ATOM 888 C C . ALA A 1 114 ? 98.561 12.409 -159.566 1.00 67.44 114 ALA A C 1
ATOM 890 O O . ALA A 1 114 ? 99.098 12.221 -160.659 1.00 67.44 114 ALA A O 1
ATOM 891 N N . ASN A 1 115 ? 98.303 13.637 -159.104 1.00 65.69 115 ASN A N 1
ATOM 892 C CA . ASN A 1 115 ? 98.706 14.851 -159.809 1.00 65.69 115 ASN A CA 1
ATOM 893 C C . ASN A 1 115 ? 100.226 15.078 -159.732 1.00 65.69 115 ASN A C 1
ATOM 895 O O . ASN A 1 115 ? 100.841 15.345 -160.764 1.00 65.69 115 ASN A O 1
ATOM 899 N N . SER A 1 116 ? 100.858 14.932 -158.561 1.00 65.38 116 SER A N 1
ATOM 900 C CA . SER A 1 116 ? 102.289 15.241 -158.401 1.00 65.38 116 SER A CA 1
ATOM 901 C C . SER A 1 116 ? 103.228 14.247 -159.099 1.00 65.38 116 SER A C 1
ATOM 903 O O . SER A 1 116 ? 104.211 14.675 -159.701 1.00 65.38 116 SER A O 1
ATOM 905 N N . GLN A 1 117 ? 102.906 12.948 -159.159 1.00 68.25 117 GLN A N 1
ATOM 906 C CA . GLN A 1 117 ? 103.661 12.019 -160.020 1.00 68.25 117 GLN A CA 1
ATOM 907 C C . GLN A 1 117 ? 103.539 12.376 -161.507 1.00 68.25 117 GLN A C 1
ATOM 909 O O . GLN A 1 117 ? 104.498 12.241 -162.268 1.00 68.25 117 GLN A O 1
ATOM 914 N N . LYS A 1 118 ? 102.365 12.852 -161.931 1.00 65.81 118 LYS A N 1
ATOM 915 C CA . LYS A 1 118 ? 102.119 13.211 -163.328 1.00 65.81 118 LYS A CA 1
ATOM 916 C C . LYS A 1 118 ? 102.840 14.501 -163.733 1.00 65.81 118 LYS A C 1
ATOM 918 O O . LYS A 1 118 ? 103.323 14.573 -164.857 1.00 65.81 118 LYS A O 1
ATOM 923 N N . VAL A 1 119 ? 102.997 15.454 -162.806 1.00 65.38 119 VAL A N 1
ATOM 924 C CA . VAL A 1 119 ? 103.900 16.613 -162.949 1.00 65.38 119 VAL A CA 1
ATOM 925 C C . VAL A 1 119 ? 105.319 16.166 -163.296 1.00 65.38 119 VAL A C 1
ATOM 927 O O . VAL A 1 119 ? 105.879 16.680 -164.261 1.00 65.38 119 VAL A O 1
ATOM 930 N N . LEU A 1 120 ? 105.899 15.227 -162.533 1.00 64.00 120 LEU A N 1
ATOM 931 C CA . LEU A 1 120 ? 107.267 14.758 -162.788 1.00 64.00 120 LEU A CA 1
ATOM 932 C C . LEU A 1 120 ? 107.387 14.083 -164.160 1.00 64.00 120 LEU A C 1
ATOM 934 O O . LEU A 1 120 ? 108.292 14.426 -164.910 1.00 64.00 120 LEU A O 1
ATOM 938 N N . LEU A 1 121 ? 106.457 13.193 -164.518 1.00 64.19 121 LEU A N 1
ATOM 939 C CA . LEU A 1 121 ? 106.476 12.496 -165.812 1.00 64.19 121 LEU A CA 1
ATOM 940 C C . LEU A 1 121 ? 106.309 13.452 -167.009 1.00 64.19 121 LEU A C 1
ATOM 942 O O . LEU A 1 121 ? 107.050 13.348 -167.986 1.00 64.19 121 LEU A O 1
ATOM 946 N N . ASP A 1 122 ? 105.376 14.411 -166.929 1.00 63.34 122 ASP A N 1
ATOM 947 C CA . ASP A 1 122 ? 105.215 15.462 -167.947 1.00 63.34 122 ASP A CA 1
ATOM 948 C C . ASP A 1 122 ? 106.478 16.348 -168.050 1.00 63.34 122 ASP A C 1
ATOM 950 O O . ASP A 1 122 ? 106.831 16.798 -169.141 1.00 63.34 122 ASP A O 1
ATOM 954 N N . ALA A 1 123 ? 107.166 16.611 -166.932 1.00 61.72 123 ALA A N 1
ATOM 955 C CA . ALA A 1 123 ? 108.388 17.414 -166.901 1.00 61.72 123 ALA A CA 1
ATOM 956 C C . ALA A 1 123 ? 109.598 16.674 -167.488 1.00 61.72 123 ALA A C 1
ATOM 958 O O . ALA A 1 123 ? 110.297 17.229 -168.333 1.00 61.72 123 ALA A O 1
ATOM 959 N N . GLU A 1 124 ? 109.834 15.433 -167.062 1.00 62.44 124 GLU A N 1
ATOM 960 C CA . GLU A 1 124 ? 110.943 14.584 -167.506 1.00 62.44 124 GLU A CA 1
ATOM 961 C C . GLU A 1 124 ? 110.896 14.406 -169.030 1.00 62.44 124 GLU A C 1
ATOM 963 O O . GLU A 1 124 ? 111.861 14.738 -169.721 1.00 62.44 124 GLU A O 1
ATOM 968 N N . GLN A 1 125 ? 109.727 14.043 -169.574 1.00 62.12 125 GLN A N 1
ATOM 969 C CA . GLN A 1 125 ? 109.535 13.897 -171.017 1.00 62.12 125 GLN A CA 1
ATOM 970 C C . GLN A 1 125 ? 109.773 15.208 -171.791 1.00 62.12 125 GLN A C 1
ATOM 972 O O . GLN A 1 125 ? 110.450 15.211 -172.820 1.00 62.12 125 GLN A O 1
ATOM 977 N N . ILE A 1 126 ? 109.241 16.344 -171.319 1.00 61.72 126 ILE A N 1
ATOM 978 C CA . ILE A 1 126 ? 109.391 17.615 -172.046 1.00 61.72 126 ILE A CA 1
ATOM 979 C C . ILE A 1 126 ? 110.835 18.135 -171.978 1.00 61.72 126 ILE A C 1
ATOM 981 O O . ILE A 1 126 ? 111.343 18.630 -172.989 1.00 61.72 126 ILE A O 1
ATOM 985 N N . PHE A 1 127 ? 111.509 18.034 -170.828 1.00 63.00 127 PHE A N 1
ATOM 986 C CA . PHE A 1 127 ? 112.827 18.642 -170.630 1.00 63.00 127 PHE A CA 1
ATOM 987 C C . PHE A 1 127 ? 113.992 17.775 -171.111 1.00 63.00 127 PHE A C 1
ATOM 989 O O . PHE A 1 127 ? 114.906 18.332 -171.726 1.00 63.00 127 PHE A O 1
ATOM 996 N N . GLU A 1 128 ? 113.977 16.460 -170.870 1.00 61.94 128 GLU A N 1
ATOM 997 C CA . GLU A 1 128 ? 115.098 15.577 -171.221 1.00 61.94 128 GLU A CA 1
ATOM 998 C C . GLU A 1 128 ? 115.193 15.345 -172.732 1.00 61.94 128 GLU A C 1
ATOM 1000 O O . GLU A 1 128 ? 116.236 15.619 -173.329 1.00 61.94 128 GLU A O 1
ATOM 1005 N N . GLU A 1 129 ? 114.099 14.919 -173.377 1.00 59.22 129 GLU A N 1
ATOM 1006 C CA . GLU A 1 129 ? 114.099 14.569 -174.809 1.00 59.22 129 GLU A CA 1
ATOM 1007 C C . GLU A 1 129 ? 114.413 15.772 -175.721 1.00 59.22 129 GLU A C 1
ATOM 1009 O O . GLU A 1 129 ? 114.865 15.600 -176.854 1.00 59.22 129 GLU A O 1
ATOM 1014 N N . ASN A 1 130 ? 114.208 17.000 -175.226 1.00 57.94 130 ASN A N 1
ATOM 1015 C CA . ASN A 1 130 ? 114.355 18.243 -175.991 1.00 57.94 130 ASN A CA 1
ATOM 1016 C C . ASN A 1 130 ? 115.533 19.129 -175.532 1.00 57.94 130 ASN A C 1
ATOM 1018 O O . ASN A 1 130 ? 115.724 20.222 -176.074 1.00 57.94 130 ASN A O 1
ATOM 1022 N N . GLY A 1 131 ? 116.347 18.664 -174.574 1.00 57.00 131 GLY A N 1
ATOM 1023 C CA . GLY A 1 131 ? 117.594 19.319 -174.158 1.00 57.00 131 GLY A CA 1
ATOM 1024 C C . GLY A 1 131 ? 117.423 20.609 -173.345 1.00 57.00 131 GLY A C 1
ATOM 1025 O O . GLY A 1 131 ? 118.302 21.474 -173.363 1.00 57.00 131 GLY A O 1
ATOM 1026 N N . PHE A 1 132 ? 116.298 20.770 -172.643 1.00 60.31 132 PHE A N 1
ATOM 1027 C CA . PHE A 1 132 ? 115.994 21.963 -171.843 1.00 60.31 132 PHE A CA 1
ATOM 1028 C C . PHE A 1 132 ? 116.462 21.871 -170.379 1.00 60.31 132 PHE A C 1
ATOM 1030 O O . PHE A 1 132 ? 116.251 22.814 -169.618 1.00 60.31 132 PHE A O 1
ATOM 1037 N N . ASN A 1 133 ? 117.127 20.778 -169.982 1.00 58.88 133 ASN A N 1
ATOM 1038 C CA . ASN A 1 133 ? 117.419 20.348 -168.599 1.00 58.88 133 ASN A CA 1
ATOM 1039 C C . ASN A 1 133 ? 118.125 21.401 -167.704 1.00 58.88 133 ASN A C 1
ATOM 1041 O O . ASN A 1 133 ? 118.196 21.233 -166.491 1.00 58.88 133 ASN A O 1
ATOM 1045 N N . THR A 1 134 ? 118.665 22.481 -168.279 1.00 54.81 134 THR A N 1
ATOM 1046 C CA . THR A 1 134 ? 119.378 23.565 -167.570 1.00 54.81 134 THR A CA 1
ATOM 1047 C C . THR A 1 134 ? 118.534 24.821 -167.314 1.00 54.81 134 THR A C 1
ATOM 1049 O O . THR A 1 134 ? 119.042 25.798 -166.761 1.00 54.81 134 THR A O 1
ATOM 1052 N N . ILE A 1 135 ? 117.255 24.832 -167.704 1.00 57.12 135 ILE A N 1
ATOM 1053 C CA . ILE A 1 135 ? 116.382 26.007 -167.607 1.00 57.12 135 ILE A CA 1
ATOM 1054 C C . ILE A 1 135 ? 115.421 25.856 -166.422 1.00 57.12 135 ILE A C 1
ATOM 1056 O O . ILE A 1 135 ? 114.482 25.067 -166.464 1.00 57.12 135 ILE A O 1
ATOM 1060 N N . SER A 1 136 ? 115.632 26.656 -165.376 1.00 61.28 136 SER A N 1
ATOM 1061 C CA . SER A 1 136 ? 114.685 26.807 -164.261 1.00 61.28 136 SER A CA 1
ATOM 1062 C C . SER A 1 136 ? 113.320 27.318 -164.737 1.00 61.28 136 SER A C 1
ATOM 1064 O O . SER A 1 136 ? 113.272 28.204 -165.595 1.00 61.28 136 SER A O 1
ATOM 1066 N N . GLY A 1 137 ? 112.220 26.839 -164.142 1.00 59.75 137 GLY A N 1
ATOM 1067 C CA . GLY A 1 137 ? 110.856 27.275 -164.478 1.00 59.75 137 GLY A CA 1
ATOM 1068 C C . GLY A 1 137 ? 110.672 28.798 -164.391 1.00 59.75 137 GLY A C 1
ATOM 1069 O O . GLY A 1 137 ? 110.170 29.427 -165.322 1.00 59.75 137 GLY A O 1
ATOM 1070 N N . SER A 1 138 ? 111.203 29.424 -163.337 1.00 60.69 138 SER A N 1
ATOM 1071 C CA . SER A 1 138 ? 111.231 30.890 -163.174 1.00 60.69 138 SER A CA 1
ATOM 1072 C C . SER A 1 138 ? 112.117 31.629 -164.193 1.00 60.69 138 SER A C 1
ATOM 1074 O O . SER A 1 138 ? 111.922 32.818 -164.436 1.00 60.69 138 SER A O 1
ATOM 1076 N N . SER A 1 139 ? 113.068 30.937 -164.828 1.00 59.19 139 SER A N 1
ATOM 1077 C CA . SER A 1 139 ? 113.933 31.470 -165.896 1.00 59.19 139 SER A CA 1
ATOM 1078 C C . SER A 1 139 ? 113.425 31.158 -167.309 1.00 59.19 139 SER A C 1
ATOM 1080 O O . SER A 1 139 ? 113.961 31.689 -168.284 1.00 59.19 139 SER A O 1
ATOM 1082 N N . LEU A 1 140 ? 112.395 30.319 -167.442 1.00 64.25 140 LEU A N 1
ATOM 1083 C CA . LEU A 1 140 ? 111.911 29.779 -168.712 1.00 64.25 140 LEU A CA 1
ATOM 1084 C C . LEU A 1 140 ? 111.411 30.890 -169.646 1.00 64.25 140 LEU A C 1
ATOM 1086 O O . LEU A 1 140 ? 111.851 30.987 -170.789 1.00 64.25 140 LEU A O 1
ATOM 1090 N N . PHE A 1 141 ? 110.602 31.820 -169.131 1.00 63.31 141 PHE A N 1
ATOM 1091 C CA . PHE A 1 141 ? 110.141 32.999 -169.877 1.00 63.31 141 PHE A CA 1
ATOM 1092 C C . PHE A 1 141 ? 111.300 33.913 -170.320 1.00 63.31 141 PHE A C 1
ATOM 1094 O O . PHE A 1 141 ? 111.335 34.395 -171.455 1.00 63.31 141 PHE A O 1
ATOM 1101 N N . SER A 1 142 ? 112.303 34.102 -169.457 1.00 61.97 142 SER A N 1
ATOM 1102 C CA . SER A 1 142 ? 113.519 34.862 -169.778 1.00 61.97 142 SER A CA 1
ATOM 1103 C C . SER A 1 142 ? 114.348 34.185 -170.876 1.00 61.97 142 SER A C 1
ATOM 1105 O O . SER A 1 142 ? 114.905 34.865 -171.739 1.00 61.97 142 SER A O 1
ATOM 1107 N N . TYR A 1 143 ? 114.409 32.851 -170.869 1.00 63.19 143 TYR A N 1
ATOM 1108 C CA . TYR A 1 143 ? 115.097 32.052 -171.880 1.00 63.19 143 TYR A CA 1
ATOM 1109 C C . TYR A 1 143 ? 114.382 32.101 -173.237 1.00 63.19 143 TYR A C 1
ATOM 1111 O O . TYR A 1 143 ? 115.058 32.265 -174.256 1.00 63.19 143 TYR A O 1
ATOM 1119 N N . ILE A 1 144 ? 113.040 32.033 -173.255 1.00 63.53 144 ILE A N 1
ATOM 1120 C CA . ILE A 1 144 ? 112.219 32.237 -174.462 1.00 63.53 144 ILE A CA 1
ATOM 1121 C C . ILE A 1 144 ? 112.566 33.582 -175.101 1.00 63.53 144 ILE A C 1
ATOM 1123 O O . ILE A 1 144 ? 113.020 33.625 -176.243 1.00 63.53 144 ILE A O 1
ATOM 1127 N N . LEU A 1 145 ? 112.410 34.681 -174.351 1.00 64.06 145 LEU A N 1
ATOM 1128 C CA . LEU A 1 145 ? 112.641 36.037 -174.858 1.00 64.06 145 LEU A CA 1
ATOM 1129 C C . LEU A 1 145 ? 114.059 36.214 -175.415 1.00 64.06 145 LEU A C 1
ATOM 1131 O O . LEU A 1 145 ? 114.241 36.833 -176.464 1.00 64.06 145 LEU A O 1
ATOM 1135 N N . ARG A 1 146 ? 115.068 35.644 -174.745 1.00 63.81 146 ARG A N 1
ATOM 1136 C CA . ARG A 1 146 ? 116.478 35.791 -175.134 1.00 63.81 146 ARG A CA 1
ATOM 1137 C C . ARG A 1 146 ? 116.882 34.951 -176.350 1.00 63.81 146 ARG A C 1
ATOM 1139 O O . ARG A 1 146 ? 117.869 35.293 -176.994 1.00 63.81 146 ARG A O 1
ATOM 1146 N N . ASN A 1 147 ? 116.144 33.885 -176.666 1.00 61.09 147 ASN A N 1
ATOM 1147 C CA . ASN A 1 147 ? 116.463 32.949 -177.750 1.00 61.09 147 ASN A CA 1
ATOM 1148 C C . ASN A 1 147 ? 115.375 32.854 -178.837 1.00 61.09 147 ASN A C 1
ATOM 1150 O O . ASN A 1 147 ? 115.454 31.964 -179.678 1.00 61.09 147 ASN A O 1
ATOM 1154 N N . HIS A 1 148 ? 114.372 33.738 -178.853 1.00 62.78 148 HIS A N 1
ATOM 1155 C CA . HIS A 1 148 ? 113.173 33.591 -179.694 1.00 62.78 148 HIS A CA 1
ATOM 1156 C C . HIS A 1 148 ? 113.440 33.449 -181.208 1.00 62.78 148 HIS A C 1
ATOM 1158 O O . HIS A 1 148 ? 112.726 32.700 -181.863 1.00 62.78 148 HIS A O 1
ATOM 1164 N N . GLU A 1 149 ? 114.482 34.081 -181.766 1.00 60.53 149 GLU A N 1
ATOM 1165 C CA . GLU A 1 149 ? 114.884 33.895 -183.179 1.00 60.53 149 GLU A CA 1
ATOM 1166 C C . GLU A 1 149 ? 115.534 32.526 -183.473 1.00 60.53 149 GLU A C 1
ATOM 1168 O O . GLU A 1 149 ? 115.669 32.132 -184.630 1.00 60.53 149 GLU A O 1
ATOM 1173 N N . ARG A 1 150 ? 115.992 31.815 -182.435 1.00 62.62 150 ARG A N 1
ATOM 1174 C CA . ARG A 1 150 ? 116.702 30.526 -182.522 1.00 62.62 150 ARG A CA 1
ATOM 1175 C C . ARG A 1 150 ? 115.851 29.335 -182.095 1.00 62.62 150 ARG A C 1
ATOM 1177 O O . ARG A 1 150 ? 116.184 28.206 -182.443 1.00 62.62 150 ARG A O 1
ATOM 1184 N N . LEU A 1 151 ? 114.792 29.574 -181.325 1.00 65.31 151 LEU A N 1
ATOM 1185 C CA . LEU A 1 151 ? 113.846 28.546 -180.914 1.00 65.31 151 LEU A CA 1
ATOM 1186 C C . LEU A 1 151 ? 112.933 28.190 -182.084 1.00 65.31 151 LEU A C 1
ATOM 1188 O O . LEU A 1 151 ? 112.300 29.051 -182.691 1.00 65.31 151 LEU A O 1
ATOM 1192 N N . THR A 1 152 ? 112.833 26.899 -182.383 1.00 68.38 152 THR A N 1
ATOM 1193 C CA . THR A 1 152 ? 111.843 26.415 -183.350 1.00 68.38 152 THR A CA 1
ATOM 1194 C C . THR A 1 152 ? 110.422 26.613 -182.813 1.00 68.38 152 THR A C 1
ATOM 1196 O O . THR A 1 152 ? 110.189 26.624 -181.602 1.00 68.38 152 THR A O 1
ATOM 1199 N N . SER A 1 153 ? 109.432 26.700 -183.706 1.00 67.06 153 SER A N 1
ATOM 1200 C CA . SER A 1 153 ? 108.015 26.775 -183.312 1.00 67.06 153 SER A CA 1
ATOM 1201 C C . SER A 1 153 ? 107.579 25.584 -182.446 1.00 67.06 153 SER A C 1
ATOM 1203 O O . SER A 1 153 ? 106.720 25.737 -181.585 1.00 67.06 153 SER A O 1
ATOM 1205 N N . PHE A 1 154 ? 108.210 24.419 -182.633 1.00 69.94 154 PHE A N 1
ATOM 1206 C CA . PHE A 1 154 ? 108.011 23.223 -181.812 1.00 69.94 154 PHE A CA 1
ATOM 1207 C C . PHE A 1 154 ? 108.558 23.395 -180.385 1.00 69.94 154 PHE A C 1
ATOM 1209 O O . PHE A 1 154 ? 107.865 23.097 -179.419 1.00 69.94 154 PHE A O 1
ATOM 1216 N N . GLN A 1 155 ? 109.754 23.966 -180.232 1.00 64.88 155 GLN A N 1
ATOM 1217 C CA . GLN A 1 155 ? 110.329 24.287 -178.920 1.00 64.88 155 GLN A CA 1
ATOM 1218 C C . GLN A 1 155 ? 109.512 25.343 -178.160 1.00 64.88 155 GLN A C 1
ATOM 1220 O O . GLN A 1 155 ? 109.297 25.205 -176.959 1.00 64.88 155 GLN A O 1
ATOM 1225 N N . LEU A 1 156 ? 109.004 26.367 -178.854 1.00 65.62 156 LEU A N 1
ATOM 1226 C CA . LEU A 1 156 ? 108.064 27.339 -178.279 1.00 65.62 156 LEU A CA 1
ATOM 1227 C C . LEU A 1 156 ? 106.744 26.682 -177.843 1.00 65.62 156 LEU A C 1
ATOM 1229 O O . LEU A 1 156 ? 106.226 27.010 -176.776 1.00 65.62 156 LEU A O 1
ATOM 1233 N N . PHE A 1 157 ? 106.223 25.740 -178.636 1.00 72.69 157 PHE A N 1
ATOM 1234 C CA . PHE A 1 157 ? 105.031 24.963 -178.295 1.00 72.69 157 PHE A CA 1
ATOM 1235 C C . PHE A 1 157 ? 105.241 24.108 -177.035 1.00 72.69 157 PHE A C 1
ATOM 1237 O O . PHE A 1 157 ? 104.454 24.232 -176.102 1.00 72.69 157 PHE A O 1
ATOM 1244 N N . LEU A 1 158 ? 106.322 23.324 -176.954 1.00 65.25 158 LEU A N 1
ATOM 1245 C CA . LEU A 1 158 ? 106.632 22.484 -175.787 1.00 65.25 158 LEU A CA 1
ATOM 1246 C C . LEU A 1 158 ? 106.752 23.293 -174.490 1.00 65.25 158 LEU A C 1
ATOM 1248 O O . LEU A 1 158 ? 106.208 22.911 -173.456 1.00 65.25 158 LEU A O 1
ATOM 1252 N N . ILE A 1 159 ? 107.422 24.447 -174.550 1.00 65.75 159 ILE A N 1
ATOM 1253 C CA . ILE A 1 159 ? 107.556 25.350 -173.402 1.00 65.75 159 ILE A CA 1
ATOM 1254 C C . ILE A 1 159 ? 106.190 25.933 -172.995 1.00 65.75 159 ILE A C 1
ATOM 1256 O O . ILE A 1 159 ? 105.892 26.041 -171.804 1.00 65.75 159 ILE A O 1
ATOM 1260 N N . SER A 1 160 ? 105.339 26.272 -173.968 1.00 66.94 160 SER A N 1
ATOM 1261 C CA . SER A 1 160 ? 103.964 26.717 -173.716 1.00 66.94 160 SER A CA 1
ATOM 1262 C C . SER A 1 160 ? 103.089 25.610 -173.116 1.00 66.94 160 SER A C 1
ATOM 1264 O O . SER A 1 160 ? 102.258 25.899 -172.255 1.00 66.94 160 SER A O 1
ATOM 1266 N N . GLU A 1 161 ? 103.249 24.361 -173.558 1.00 69.31 161 GLU A N 1
ATOM 1267 C CA . GLU A 1 161 ? 102.516 23.208 -173.030 1.00 69.31 161 GLU A CA 1
ATOM 1268 C C . GLU A 1 161 ? 102.925 22.923 -171.580 1.00 69.31 161 GLU A C 1
ATOM 1270 O O . GLU A 1 161 ? 102.058 22.798 -170.714 1.00 69.31 161 GLU A O 1
ATOM 1275 N N . PHE A 1 162 ? 104.230 22.917 -171.285 1.00 66.56 162 PHE A N 1
ATOM 1276 C CA . PHE A 1 162 ? 104.731 22.738 -169.923 1.00 66.56 162 PHE A CA 1
ATOM 1277 C C . PHE A 1 162 ? 104.255 23.841 -168.972 1.00 66.56 162 PHE A C 1
ATOM 1279 O O . PHE A 1 162 ? 103.789 23.541 -167.873 1.00 66.56 162 PHE A O 1
ATOM 1286 N N . ALA A 1 163 ? 104.327 25.112 -169.384 1.00 65.44 163 ALA A N 1
ATOM 1287 C CA . ALA A 1 163 ? 103.849 26.225 -168.564 1.00 65.44 163 ALA A CA 1
ATOM 1288 C C . ALA A 1 163 ? 102.338 26.120 -168.276 1.00 65.44 163 ALA A C 1
ATOM 1290 O O . ALA A 1 163 ? 101.907 26.363 -167.148 1.00 65.44 163 ALA A O 1
ATOM 1291 N N . GLY A 1 164 ? 101.541 25.694 -169.265 1.00 67.12 164 GLY A N 1
ATOM 1292 C CA . GLY A 1 164 ? 100.113 25.415 -169.094 1.00 67.12 164 GLY A CA 1
ATOM 1293 C C . GLY A 1 164 ? 99.841 24.264 -168.119 1.00 67.12 164 GLY A C 1
ATOM 1294 O O . GLY A 1 164 ? 99.085 24.440 -167.163 1.00 67.12 164 GLY A O 1
ATOM 1295 N N . LYS A 1 165 ? 100.504 23.114 -168.315 1.00 69.25 165 LYS A N 1
ATOM 1296 C CA . LYS A 1 165 ? 100.414 21.935 -167.435 1.00 69.25 165 LYS A CA 1
ATOM 1297 C C . LYS A 1 165 ? 100.812 22.266 -165.996 1.00 69.25 165 LYS A C 1
ATOM 1299 O O . LYS A 1 165 ? 100.055 21.986 -165.074 1.00 69.25 165 LYS A O 1
ATOM 1304 N N . THR A 1 166 ? 101.955 22.922 -165.800 1.00 65.50 166 THR A N 1
ATOM 1305 C CA . THR A 1 166 ? 102.455 23.319 -164.471 1.00 65.50 166 THR A CA 1
ATOM 1306 C C . THR A 1 166 ? 101.424 24.152 -163.715 1.00 65.50 166 THR A C 1
ATOM 1308 O O . THR A 1 166 ? 101.116 23.853 -162.565 1.00 65.50 166 THR A O 1
ATOM 1311 N N . ASN A 1 167 ? 100.835 25.156 -164.371 1.00 68.75 167 ASN A N 1
ATOM 1312 C CA . ASN A 1 167 ? 99.850 26.032 -163.740 1.00 68.75 167 ASN A CA 1
ATOM 1313 C C . ASN A 1 167 ? 98.535 25.290 -163.412 1.00 68.75 167 ASN A C 1
ATOM 1315 O O . ASN A 1 167 ? 97.939 25.519 -162.362 1.00 68.75 167 ASN A O 1
ATOM 1319 N N . GLN A 1 168 ? 98.116 24.345 -164.266 1.00 71.12 168 GLN A N 1
ATOM 1320 C CA . GLN A 1 168 ? 96.982 23.454 -163.992 1.00 71.12 168 GLN A CA 1
ATOM 1321 C C . GLN A 1 168 ? 97.233 22.558 -162.766 1.00 71.12 168 GLN A C 1
ATOM 1323 O O . GLN A 1 168 ? 96.334 22.385 -161.943 1.00 71.12 168 GLN A O 1
ATOM 1328 N N . TYR A 1 169 ? 98.438 21.998 -162.628 1.00 69.50 169 TYR A N 1
ATOM 1329 C CA . TYR A 1 169 ? 98.784 21.126 -161.504 1.00 69.50 169 TYR A CA 1
ATOM 1330 C C . TYR A 1 169 ? 98.968 21.889 -160.181 1.00 69.50 169 TYR A C 1
ATOM 1332 O O . TYR A 1 169 ? 98.575 21.370 -159.139 1.00 69.50 169 TYR A O 1
ATOM 1340 N N . VAL A 1 170 ? 99.488 23.124 -160.210 1.00 68.50 170 VAL A N 1
ATOM 1341 C CA . VAL A 1 170 ? 99.532 24.015 -159.033 1.00 68.50 170 VAL A CA 1
ATOM 1342 C C . VAL A 1 170 ? 98.121 24.298 -158.518 1.00 68.50 170 VAL A C 1
ATOM 1344 O O . VAL A 1 170 ? 97.832 24.016 -157.358 1.00 68.50 170 VAL A O 1
ATOM 1347 N N . PHE A 1 171 ? 97.218 24.752 -159.393 1.00 71.19 171 PHE A N 1
ATOM 1348 C CA . PHE A 1 171 ? 95.822 25.013 -159.028 1.00 71.19 171 PHE A CA 1
ATOM 1349 C C . PHE A 1 171 ? 95.102 23.746 -158.527 1.00 71.19 171 PHE A C 1
ATOM 1351 O O . PHE A 1 171 ? 94.334 23.792 -157.568 1.00 71.19 171 PHE A O 1
ATOM 1358 N N . GLY A 1 172 ? 95.390 22.589 -159.134 1.00 67.31 172 GLY A N 1
ATOM 1359 C CA . GLY A 1 172 ? 94.863 21.294 -158.696 1.00 67.31 172 GLY A CA 1
ATOM 1360 C C . GLY A 1 172 ? 95.347 20.845 -157.310 1.00 67.31 172 GLY A C 1
ATOM 1361 O O . GLY A 1 172 ? 94.629 20.102 -156.645 1.00 67.31 172 GLY A O 1
ATOM 1362 N N . TYR A 1 173 ? 96.525 21.294 -156.862 1.00 71.69 173 TYR A N 1
ATOM 1363 C CA . TYR A 1 173 ? 96.989 21.091 -155.485 1.00 71.69 173 TYR A CA 1
ATOM 1364 C C . TYR A 1 173 ? 96.319 22.088 -154.531 1.00 71.69 173 TYR A C 1
ATOM 1366 O O . TYR A 1 173 ? 95.824 21.691 -153.483 1.00 71.69 173 TYR A O 1
ATOM 1374 N N . GLU A 1 174 ? 96.277 23.370 -154.899 1.00 69.94 174 GLU A N 1
ATOM 1375 C CA . GLU A 1 174 ? 95.748 24.460 -154.065 1.00 69.94 174 GLU A CA 1
ATOM 1376 C C . GLU A 1 174 ? 94.275 24.222 -153.671 1.00 69.94 174 GLU A C 1
ATOM 1378 O O . GLU A 1 174 ? 93.927 24.312 -152.495 1.00 69.94 174 GLU A O 1
ATOM 1383 N N . VAL A 1 175 ? 93.440 23.766 -154.613 1.00 72.94 175 VAL A N 1
ATOM 1384 C CA . VAL A 1 175 ? 92.044 23.364 -154.337 1.00 72.94 175 VAL A CA 1
ATOM 1385 C C . VAL A 1 175 ? 91.952 22.132 -153.423 1.00 72.94 175 VAL A C 1
ATOM 1387 O O . VAL A 1 175 ? 91.070 22.060 -152.569 1.00 72.94 175 VAL A O 1
ATOM 1390 N N . ALA A 1 176 ? 92.847 21.151 -153.581 1.00 69.88 176 ALA A N 1
ATOM 1391 C CA . ALA A 1 176 ? 92.855 19.949 -152.744 1.00 69.88 176 ALA A CA 1
ATOM 1392 C C . ALA A 1 176 ? 93.323 20.248 -151.306 1.00 69.88 176 ALA A C 1
ATOM 1394 O O . ALA A 1 176 ? 92.840 19.631 -150.358 1.00 69.88 176 ALA A O 1
ATOM 1395 N N . HIS A 1 177 ? 94.227 21.218 -151.140 1.00 72.06 177 HIS A N 1
ATOM 1396 C CA . HIS A 1 177 ? 94.676 21.729 -149.844 1.00 72.06 177 HIS A CA 1
ATOM 1397 C C . HIS A 1 177 ? 93.544 22.442 -149.088 1.00 72.06 177 HIS A C 1
ATOM 1399 O O . HIS A 1 177 ? 93.273 22.101 -147.936 1.00 72.06 177 HIS A O 1
ATOM 1405 N N . GLU A 1 178 ? 92.823 23.350 -149.756 1.00 73.81 178 GLU A N 1
ATOM 1406 C CA . GLU A 1 178 ? 91.699 24.089 -149.161 1.00 73.81 178 GLU A CA 1
ATOM 1407 C C . GLU A 1 178 ? 90.558 23.145 -148.728 1.00 73.81 178 GLU A C 1
ATOM 1409 O O . GLU A 1 178 ? 90.057 23.246 -147.605 1.00 73.81 178 GLU A O 1
ATOM 1414 N N . GLN A 1 179 ? 90.222 22.147 -149.558 1.00 74.25 179 GLN A N 1
ATOM 1415 C CA . GLN A 1 179 ? 89.259 21.094 -149.200 1.00 74.25 179 GLN A CA 1
ATOM 1416 C C . GLN A 1 179 ? 89.692 20.281 -147.973 1.00 74.25 179 GLN A C 1
ATOM 1418 O O . GLN A 1 179 ? 88.852 19.906 -147.154 1.00 74.25 179 GLN A O 1
ATOM 1423 N N . PHE A 1 180 ? 90.991 20.012 -147.815 1.00 74.94 180 PHE A N 1
ATOM 1424 C CA . PHE A 1 180 ? 91.493 19.263 -146.666 1.00 74.94 180 PHE A CA 1
ATOM 1425 C C . PHE A 1 180 ? 91.269 20.024 -145.349 1.00 74.94 180 PHE A C 1
ATOM 1427 O O . PHE A 1 180 ? 90.808 19.439 -144.366 1.00 74.94 180 PHE A O 1
ATOM 1434 N N . ALA A 1 181 ? 91.527 21.335 -145.349 1.00 73.94 181 ALA A N 1
ATOM 1435 C CA . ALA A 1 181 ? 91.321 22.192 -144.184 1.00 73.94 181 ALA A CA 1
ATOM 1436 C C . ALA A 1 181 ? 89.842 22.251 -143.754 1.00 73.94 181 ALA A C 1
ATOM 1438 O O . ALA A 1 181 ? 89.536 22.091 -142.568 1.00 73.94 181 ALA A O 1
ATOM 1439 N N . GLU A 1 182 ? 88.913 22.404 -144.707 1.00 78.31 182 GLU A N 1
ATOM 1440 C CA . GLU A 1 182 ? 87.470 22.449 -144.420 1.00 78.31 182 GLU A CA 1
ATOM 1441 C C . GLU A 1 182 ? 86.964 21.138 -143.782 1.00 78.31 182 GLU A C 1
ATOM 1443 O O . GLU A 1 182 ? 86.169 21.160 -142.834 1.00 78.31 182 GLU A O 1
ATOM 1448 N N . VAL A 1 183 ? 87.474 19.985 -144.234 1.00 78.56 183 VAL A N 1
ATOM 1449 C CA . VAL A 1 183 ? 87.141 18.665 -143.669 1.00 78.56 183 VAL A CA 1
ATOM 1450 C C . VAL A 1 183 ? 87.621 18.531 -142.216 1.00 78.56 183 VAL A C 1
ATOM 1452 O O . VAL A 1 183 ? 86.861 18.060 -141.362 1.00 78.56 183 VAL A O 1
ATOM 1455 N N . ILE A 1 184 ? 88.844 18.975 -141.901 1.00 76.50 184 ILE A N 1
ATOM 1456 C CA . ILE A 1 184 ? 89.428 18.891 -140.549 1.00 76.50 184 ILE A CA 1
ATOM 1457 C C . ILE A 1 184 ? 88.656 19.760 -139.541 1.00 76.50 184 ILE A C 1
ATOM 1459 O O . ILE A 1 184 ? 88.317 19.285 -138.449 1.00 76.50 184 ILE A O 1
ATOM 1463 N N . ASP A 1 185 ? 88.316 21.000 -139.899 1.00 79.31 185 ASP A N 1
ATOM 1464 C CA . ASP A 1 185 ? 87.544 21.885 -139.016 1.00 79.31 185 ASP A CA 1
ATOM 1465 C C . ASP A 1 185 ? 86.099 21.404 -138.817 1.00 79.31 185 ASP A C 1
ATOM 1467 O O . ASP A 1 185 ? 85.563 21.470 -137.704 1.00 79.31 185 ASP A O 1
ATOM 1471 N N . SER A 1 186 ? 85.483 20.819 -139.848 1.00 76.25 186 SER A N 1
ATOM 1472 C CA . SER A 1 186 ? 84.143 20.233 -139.739 1.00 76.25 186 SER A CA 1
ATOM 1473 C C . SER A 1 186 ? 84.090 19.052 -138.752 1.00 76.25 186 SER A C 1
ATOM 1475 O O . SER A 1 186 ? 83.155 18.958 -137.946 1.00 76.25 186 SER A O 1
ATOM 1477 N N . ILE A 1 187 ? 85.130 18.203 -138.721 1.00 76.38 187 ILE A N 1
ATOM 1478 C CA . ILE A 1 187 ? 85.266 17.132 -137.717 1.00 76.38 187 ILE A CA 1
ATOM 1479 C C . ILE A 1 187 ? 85.360 17.724 -136.300 1.00 76.38 187 ILE A C 1
ATOM 1481 O O . ILE A 1 187 ? 84.660 17.266 -135.389 1.00 76.38 187 ILE A O 1
ATOM 1485 N N . ASN A 1 188 ? 86.190 18.755 -136.102 1.00 75.62 188 ASN A N 1
ATOM 1486 C CA . ASN A 1 188 ? 86.362 19.408 -134.799 1.00 75.62 188 ASN A CA 1
ATOM 1487 C C . ASN A 1 188 ? 85.035 19.962 -134.252 1.00 75.62 188 ASN A C 1
ATOM 1489 O O . ASN A 1 188 ? 84.689 19.732 -133.086 1.00 75.62 188 ASN A O 1
ATOM 1493 N N . ASP A 1 189 ? 84.264 20.647 -135.096 1.00 78.69 189 ASP A N 1
ATOM 1494 C CA . ASP A 1 189 ? 82.999 21.260 -134.695 1.00 78.69 189 ASP A CA 1
ATOM 1495 C C . ASP A 1 189 ? 81.900 20.211 -134.409 1.00 78.69 189 ASP A C 1
ATOM 1497 O O . ASP A 1 189 ? 81.105 20.355 -133.469 1.00 78.69 189 ASP A O 1
ATOM 1501 N N . ALA A 1 190 ? 81.906 19.082 -135.130 1.00 75.25 190 ALA A N 1
ATOM 1502 C CA . ALA A 1 190 ? 81.030 17.940 -134.860 1.00 75.25 190 ALA A CA 1
ATOM 1503 C C . ALA A 1 190 ? 81.297 17.294 -133.481 1.00 75.25 190 ALA A C 1
ATOM 1505 O O . ALA A 1 190 ? 80.347 16.995 -132.743 1.00 75.25 190 ALA A O 1
ATOM 1506 N N . VAL A 1 191 ? 82.569 17.123 -133.096 1.00 77.50 191 VAL A N 1
ATOM 1507 C CA . VAL A 1 191 ? 82.973 16.554 -131.792 1.00 77.50 191 VAL A CA 1
ATOM 1508 C C . VAL A 1 191 ? 82.513 17.444 -130.630 1.00 77.50 191 VAL A C 1
ATOM 1510 O O . VAL A 1 191 ? 81.868 16.963 -129.689 1.00 77.50 191 VAL A O 1
ATOM 1513 N N . ILE A 1 192 ? 82.768 18.756 -130.710 1.00 77.62 192 ILE A N 1
ATOM 1514 C CA . ILE A 1 192 ? 82.377 19.732 -129.673 1.00 77.62 192 ILE A CA 1
ATOM 1515 C C . ILE A 1 192 ? 80.854 19.740 -129.478 1.00 77.62 192 ILE A C 1
ATOM 1517 O O . ILE A 1 192 ? 80.354 19.714 -128.345 1.00 77.62 192 ILE A O 1
ATOM 1521 N N . ARG A 1 193 ? 80.101 19.725 -130.583 1.00 78.75 193 ARG A N 1
ATOM 1522 C CA . ARG A 1 193 ? 78.633 19.715 -130.591 1.00 78.75 193 ARG A CA 1
ATOM 1523 C C . ARG A 1 193 ? 78.060 18.471 -129.903 1.00 78.75 193 ARG A C 1
ATOM 1525 O O . ARG A 1 193 ? 77.095 18.585 -129.145 1.00 78.75 193 ARG A O 1
ATOM 1532 N N . ARG A 1 194 ? 78.675 17.298 -130.099 1.00 77.69 194 ARG A N 1
ATOM 1533 C CA . ARG A 1 194 ? 78.238 16.031 -129.487 1.00 77.69 194 ARG A CA 1
ATOM 1534 C C . ARG A 1 194 ? 78.504 15.977 -127.977 1.00 77.69 194 ARG A C 1
ATOM 1536 O O . ARG A 1 194 ? 77.610 15.570 -127.234 1.00 77.69 194 ARG A O 1
ATOM 1543 N N . SER A 1 195 ? 79.665 16.455 -127.514 1.00 72.62 195 SER A N 1
ATOM 1544 C CA . SER A 1 195 ? 80.004 16.523 -126.076 1.00 72.62 195 SER A CA 1
ATOM 1545 C C . SER A 1 195 ? 79.017 17.392 -125.275 1.00 72.62 195 SER A C 1
ATOM 1547 O O . SER A 1 195 ? 78.530 16.988 -124.210 1.00 72.62 195 SER A O 1
ATOM 1549 N N . ARG A 1 196 ? 78.626 18.556 -125.822 1.00 78.56 196 ARG A N 1
ATOM 1550 C CA . ARG A 1 196 ? 77.639 19.454 -125.187 1.00 78.56 196 ARG A CA 1
ATOM 1551 C C . ARG A 1 196 ? 76.280 18.780 -124.958 1.00 78.56 196 ARG A C 1
ATOM 1553 O O . ARG A 1 196 ? 75.699 18.947 -123.889 1.00 78.56 196 ARG A O 1
ATOM 1560 N N . ILE A 1 197 ? 75.794 17.991 -125.921 1.00 78.81 197 ILE A N 1
ATOM 1561 C CA . ILE A 1 197 ? 74.500 17.291 -125.813 1.00 78.81 197 ILE A CA 1
ATOM 1562 C C . ILE A 1 197 ? 74.523 16.259 -124.676 1.00 78.81 197 ILE A C 1
ATOM 1564 O O . ILE A 1 197 ? 73.611 16.240 -123.851 1.00 78.81 197 ILE A O 1
ATOM 1568 N N . ILE A 1 198 ? 75.575 15.438 -124.595 1.00 75.88 198 ILE A N 1
ATOM 1569 C CA . ILE A 1 198 ? 75.702 14.389 -123.565 1.00 75.88 198 ILE A CA 1
ATOM 1570 C C . ILE A 1 198 ? 75.760 15.009 -122.157 1.00 75.88 198 ILE A C 1
ATOM 1572 O O . ILE A 1 198 ? 75.124 14.510 -121.228 1.00 75.88 198 ILE A O 1
ATOM 1576 N N . THR A 1 199 ? 76.448 16.145 -122.021 1.00 77.44 199 THR A N 1
ATOM 1577 C CA . THR A 1 199 ? 76.545 16.902 -120.762 1.00 77.44 199 THR A CA 1
ATOM 1578 C C . THR A 1 199 ? 75.171 17.383 -120.270 1.00 77.44 199 THR A C 1
ATOM 1580 O O . THR A 1 199 ? 74.838 17.203 -119.099 1.00 77.44 199 THR A O 1
ATOM 1583 N N . LEU A 1 200 ? 74.340 17.950 -121.155 1.00 79.81 200 LEU A N 1
ATOM 1584 C CA . LEU A 1 200 ? 73.017 18.478 -120.789 1.00 79.81 200 LEU A CA 1
ATOM 1585 C C . LEU A 1 200 ? 72.036 17.387 -120.328 1.00 79.81 200 LEU A C 1
ATOM 1587 O O . LEU A 1 200 ? 71.297 17.597 -119.365 1.00 79.81 200 LEU A O 1
ATOM 1591 N N . VAL A 1 201 ? 72.052 16.213 -120.971 1.00 81.38 201 VAL A N 1
ATOM 1592 C CA . VAL A 1 201 ? 71.175 15.083 -120.608 1.00 81.38 201 VAL A CA 1
ATOM 1593 C C . VAL A 1 201 ? 71.466 14.585 -119.186 1.00 81.38 201 VAL A C 1
ATOM 1595 O O . VAL A 1 201 ? 70.535 14.380 -118.405 1.00 81.38 201 VAL A O 1
ATOM 1598 N N . MET A 1 202 ? 72.746 14.461 -118.815 1.00 77.56 202 MET A N 1
ATOM 1599 C CA . MET A 1 202 ? 73.155 14.040 -117.468 1.00 77.56 202 MET A CA 1
ATOM 1600 C C . MET A 1 202 ? 72.712 15.025 -116.375 1.00 77.56 202 MET A C 1
ATOM 1602 O O . MET A 1 202 ? 72.266 14.604 -115.306 1.00 77.56 202 MET A O 1
ATOM 1606 N N . VAL A 1 203 ? 72.789 16.336 -116.630 1.00 79.25 203 VAL A N 1
ATOM 1607 C CA . VAL A 1 203 ? 72.331 17.357 -115.668 1.00 79.25 203 VAL A CA 1
ATOM 1608 C C . VAL A 1 203 ? 70.813 17.276 -115.464 1.00 79.25 203 VAL A C 1
ATOM 1610 O O . VAL A 1 203 ? 70.351 17.253 -114.323 1.00 79.25 203 VAL A O 1
ATOM 1613 N N . GLY A 1 204 ? 70.036 17.154 -116.547 1.00 77.69 204 GLY A N 1
ATOM 1614 C CA . GLY A 1 204 ? 68.574 17.045 -116.473 1.00 77.69 204 GLY A CA 1
ATOM 1615 C C . GLY A 1 204 ? 68.088 15.833 -115.667 1.00 77.69 204 GLY A C 1
ATOM 1616 O O . GLY A 1 204 ? 67.167 15.961 -114.859 1.00 77.69 204 GLY A O 1
ATOM 1617 N N . PHE A 1 205 ? 68.744 14.678 -115.822 1.00 81.06 205 PHE A N 1
ATOM 1618 C CA . PHE A 1 205 ? 68.398 13.454 -115.089 1.00 81.06 205 PHE A CA 1
ATOM 1619 C C . PHE A 1 205 ? 68.529 13.612 -113.563 1.00 81.06 205 PHE A C 1
ATOM 1621 O O . PHE A 1 205 ? 67.628 13.225 -112.817 1.00 81.06 205 PHE A O 1
ATOM 1628 N N . ASN A 1 206 ? 69.610 14.239 -113.088 1.00 81.00 206 ASN A N 1
ATOM 1629 C CA . ASN A 1 206 ? 69.837 14.431 -111.652 1.00 81.00 206 ASN A CA 1
ATOM 1630 C C . ASN A 1 206 ? 68.850 15.440 -111.026 1.00 81.00 206 ASN A C 1
ATOM 1632 O O . ASN A 1 206 ? 68.430 15.253 -109.884 1.00 81.00 206 ASN A O 1
ATOM 1636 N N . ILE A 1 207 ? 68.417 16.465 -111.774 1.00 81.81 207 ILE A N 1
ATOM 1637 C CA . ILE A 1 207 ? 67.393 17.426 -111.317 1.00 81.81 207 ILE A CA 1
ATOM 1638 C C . ILE A 1 207 ? 66.028 16.739 -111.144 1.00 81.81 207 ILE A C 1
ATOM 1640 O O . ILE A 1 207 ? 65.355 16.949 -110.135 1.00 81.81 207 ILE A O 1
ATOM 1644 N N . PHE A 1 208 ? 65.630 15.881 -112.090 1.00 81.56 208 PHE A N 1
ATOM 1645 C CA . PHE A 1 208 ? 64.393 15.098 -111.982 1.00 81.56 208 PHE A CA 1
ATOM 1646 C C . PHE A 1 208 ? 64.389 14.198 -110.734 1.00 81.56 208 PHE A C 1
ATOM 1648 O O . PHE A 1 208 ? 63.407 14.160 -109.989 1.00 81.56 208 PHE A O 1
ATOM 1655 N N . LEU A 1 209 ? 65.513 13.524 -110.470 1.00 81.19 209 LEU A N 1
ATOM 1656 C CA . LEU A 1 209 ? 65.668 12.609 -109.339 1.00 81.19 209 LEU A CA 1
ATOM 1657 C C . LEU A 1 209 ? 65.550 13.344 -107.984 1.00 81.19 209 LEU A C 1
ATOM 1659 O O . LEU A 1 209 ? 64.936 12.820 -107.055 1.00 81.19 209 LEU A O 1
ATOM 1663 N N . LEU A 1 210 ? 66.029 14.592 -107.889 1.00 80.69 210 LEU A N 1
ATOM 1664 C CA . LEU A 1 210 ? 65.878 15.448 -106.701 1.00 80.69 210 LEU A CA 1
ATOM 1665 C C . LEU A 1 210 ? 64.419 15.792 -106.375 1.00 80.69 210 LEU A C 1
ATOM 1667 O O . LEU A 1 210 ? 63.998 15.679 -105.221 1.00 80.69 210 LEU A O 1
ATOM 1671 N N . LEU A 1 211 ? 63.635 16.175 -107.384 1.00 81.94 211 LEU A N 1
ATOM 1672 C CA . LEU A 1 211 ? 62.223 16.524 -107.200 1.00 81.94 211 LEU A CA 1
ATOM 1673 C C . LEU A 1 211 ? 61.387 15.305 -106.777 1.00 81.94 211 LEU A C 1
ATOM 1675 O O . LEU A 1 211 ? 60.510 15.426 -105.920 1.00 81.94 211 LEU A O 1
ATOM 1679 N N . ALA A 1 212 ? 61.700 14.121 -107.315 1.00 78.50 212 ALA A N 1
ATOM 1680 C CA . ALA A 1 212 ? 61.041 12.872 -106.940 1.00 78.50 212 ALA A CA 1
ATOM 1681 C C . ALA A 1 212 ? 61.259 12.506 -105.458 1.00 78.50 212 ALA A C 1
ATOM 1683 O O . ALA A 1 212 ? 60.309 12.111 -104.780 1.00 78.50 212 ALA A O 1
ATOM 1684 N N . VAL A 1 213 ? 62.479 12.681 -104.929 1.00 81.94 213 VAL A N 1
ATOM 1685 C CA . VAL A 1 213 ? 62.778 12.419 -103.508 1.00 81.94 213 VAL A CA 1
ATOM 1686 C C . VAL A 1 213 ? 61.997 13.372 -102.595 1.00 81.94 213 VAL A C 1
ATOM 1688 O O . VAL A 1 213 ? 61.348 12.915 -101.655 1.00 81.94 213 VAL A O 1
ATOM 1691 N N . LEU A 1 214 ? 61.998 14.678 -102.889 1.00 80.19 214 LEU A N 1
ATOM 1692 C CA . LEU A 1 214 ? 61.324 15.695 -102.065 1.00 80.19 214 LEU A CA 1
ATOM 1693 C C . LEU A 1 214 ? 59.800 15.496 -101.967 1.00 80.19 214 LEU A C 1
ATOM 1695 O O . LEU A 1 214 ? 59.217 15.712 -100.903 1.00 80.19 214 LEU A O 1
ATOM 1699 N N . ALA A 1 215 ? 59.147 15.045 -103.042 1.00 78.19 215 ALA A N 1
ATOM 1700 C CA . ALA A 1 215 ? 57.706 14.788 -103.032 1.00 78.19 215 ALA A CA 1
ATOM 1701 C C . ALA A 1 215 ? 57.313 13.644 -102.072 1.00 78.19 215 ALA A C 1
ATOM 1703 O O . ALA A 1 215 ? 56.317 13.742 -101.349 1.00 78.19 215 ALA A O 1
ATOM 1704 N N . VAL A 1 216 ? 58.108 12.568 -102.026 1.00 78.62 216 VAL A N 1
ATOM 1705 C CA . VAL A 1 216 ? 57.830 11.388 -101.188 1.00 78.62 216 VAL A CA 1
ATOM 1706 C C . VAL A 1 216 ? 57.997 11.699 -99.697 1.00 78.62 216 VAL A C 1
ATOM 1708 O O . VAL A 1 216 ? 57.187 11.258 -98.877 1.00 78.62 216 VAL A O 1
ATOM 1711 N N . THR A 1 217 ? 59.012 12.484 -99.323 1.00 77.94 217 THR A N 1
ATOM 1712 C CA . THR A 1 217 ? 59.285 12.806 -97.912 1.00 77.94 217 THR A CA 1
ATOM 1713 C C . THR A 1 217 ? 58.227 13.740 -97.314 1.00 77.94 217 THR A C 1
ATOM 1715 O O . THR A 1 217 ? 57.756 13.495 -96.199 1.00 77.94 217 THR A O 1
ATOM 1718 N N . ALA A 1 218 ? 57.756 14.736 -98.073 1.00 75.56 218 ALA A N 1
ATOM 1719 C CA . ALA A 1 218 ? 56.668 15.628 -97.659 1.00 75.56 218 ALA A CA 1
ATOM 1720 C C . ALA A 1 218 ? 55.338 14.878 -97.417 1.00 75.56 218 ALA A C 1
ATOM 1722 O O . ALA A 1 218 ? 54.648 15.112 -96.416 1.00 75.56 218 ALA A O 1
ATOM 1723 N N . GLY A 1 219 ? 55.001 13.920 -98.291 1.00 73.75 219 GLY A N 1
ATOM 1724 C CA . GLY A 1 219 ? 53.812 13.071 -98.139 1.00 73.75 219 GLY A CA 1
ATOM 1725 C C . GLY A 1 219 ? 53.841 12.205 -96.873 1.00 73.75 219 GLY A C 1
ATOM 1726 O O . GLY A 1 219 ? 52.821 12.036 -96.208 1.00 73.75 219 GLY A O 1
ATOM 1727 N N . ILE A 1 220 ? 55.019 11.710 -96.483 1.00 73.62 220 ILE A N 1
ATOM 1728 C CA . ILE A 1 220 ? 55.210 10.946 -95.240 1.00 73.62 220 ILE A CA 1
ATOM 1729 C C . ILE A 1 220 ? 55.025 11.827 -93.994 1.00 73.62 220 ILE A C 1
ATOM 1731 O O . ILE A 1 220 ? 54.381 11.406 -93.029 1.00 73.62 220 ILE A O 1
ATOM 1735 N N . MET A 1 221 ? 55.587 13.038 -94.000 1.00 70.31 221 MET A N 1
ATOM 1736 C CA . MET A 1 221 ? 55.666 13.887 -92.808 1.00 70.31 221 MET A CA 1
ATOM 1737 C C . MET A 1 221 ? 54.318 14.526 -92.429 1.00 70.31 221 MET A C 1
ATOM 1739 O O . MET A 1 221 ? 53.969 14.592 -91.247 1.00 70.31 221 MET A O 1
ATOM 1743 N N . SER A 1 222 ? 53.517 14.920 -93.423 1.00 72.06 222 SER A N 1
ATOM 1744 C CA . SER A 1 222 ? 52.183 15.511 -93.213 1.00 72.06 222 SER A CA 1
ATOM 1745 C C . SER A 1 222 ? 51.210 14.574 -92.473 1.00 72.06 222 SER A C 1
ATOM 1747 O O . SER A 1 222 ? 50.521 15.005 -91.544 1.00 72.06 222 SER A O 1
ATOM 1749 N N . GLY A 1 223 ? 51.200 13.279 -92.812 1.00 68.62 223 GLY A N 1
ATOM 1750 C CA . GLY A 1 223 ? 50.336 12.280 -92.166 1.00 68.62 223 GLY A CA 1
ATOM 1751 C C . GLY A 1 223 ? 50.660 12.031 -90.685 1.00 68.62 223 GLY A C 1
ATOM 1752 O O . GLY A 1 223 ? 49.754 11.794 -89.882 1.00 68.62 223 GLY A O 1
ATOM 1753 N N . ILE A 1 224 ? 51.938 12.134 -90.303 1.00 72.56 224 ILE A N 1
ATOM 1754 C CA . ILE A 1 224 ? 52.375 12.001 -88.904 1.00 72.56 224 ILE A CA 1
ATOM 1755 C C . ILE A 1 224 ? 51.942 13.237 -88.103 1.00 72.56 224 ILE A C 1
ATOM 1757 O O . ILE A 1 224 ? 51.332 13.099 -87.043 1.00 72.56 224 ILE A O 1
ATOM 1761 N N . SER A 1 225 ? 52.174 14.442 -88.641 1.00 73.69 225 SER A N 1
ATOM 1762 C CA . SER A 1 225 ? 51.807 15.702 -87.977 1.00 73.69 225 SER A CA 1
ATOM 1763 C C . SER A 1 225 ? 50.305 15.796 -87.680 1.00 73.69 225 SER A C 1
ATOM 1765 O O . SER A 1 225 ? 49.923 16.145 -86.562 1.00 73.69 225 SER A O 1
ATOM 1767 N N . LYS A 1 226 ? 49.438 15.409 -88.632 1.00 73.94 226 LYS A N 1
ATOM 1768 C C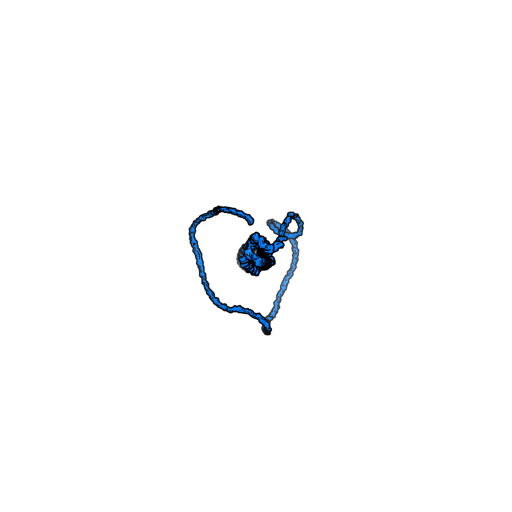A . LYS A 1 226 ? 47.977 15.420 -88.428 1.00 73.94 226 LYS A CA 1
ATOM 1769 C C . LYS A 1 226 ? 47.540 14.499 -87.280 1.00 73.94 226 LYS A C 1
ATOM 1771 O O . LYS A 1 226 ? 46.698 14.890 -86.476 1.00 73.94 226 LYS A O 1
ATOM 1776 N N . SER A 1 227 ? 48.131 13.309 -87.183 1.00 73.62 227 SER A N 1
ATOM 1777 C CA . SER A 1 227 ? 47.774 12.313 -86.161 1.00 73.62 227 SER A CA 1
ATOM 1778 C C . SER A 1 227 ? 48.239 12.731 -84.759 1.00 73.62 227 SER A C 1
ATOM 1780 O O . SER A 1 227 ? 47.495 12.580 -83.794 1.00 73.62 227 SER A O 1
ATOM 1782 N N . ILE A 1 228 ? 49.428 13.338 -84.649 1.00 79.12 228 ILE A N 1
ATOM 1783 C CA . ILE A 1 228 ? 49.931 13.894 -83.381 1.00 79.12 228 ILE A CA 1
ATOM 1784 C C . ILE A 1 228 ? 49.075 15.084 -82.925 1.00 79.12 228 ILE A C 1
ATOM 1786 O O . ILE A 1 228 ? 48.702 15.138 -81.757 1.00 79.12 228 ILE A O 1
ATOM 1790 N N . LYS A 1 229 ? 48.688 15.997 -83.830 1.00 78.88 229 LYS A N 1
ATOM 1791 C CA . LYS A 1 229 ? 47.766 17.099 -83.491 1.00 78.88 229 LYS A CA 1
ATOM 1792 C C . LYS A 1 229 ? 46.412 16.591 -82.980 1.00 78.88 229 LYS A C 1
ATOM 1794 O O . LYS A 1 229 ? 45.875 17.173 -82.045 1.00 78.88 229 LYS A O 1
ATOM 1799 N N . GLY A 1 230 ? 45.898 15.489 -83.536 1.00 77.38 230 GLY A N 1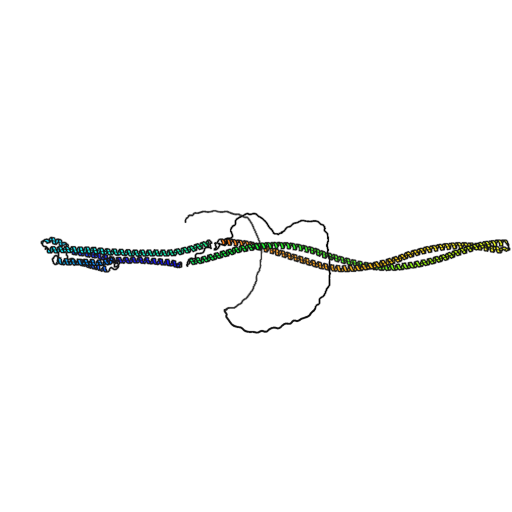
ATOM 1800 C CA . GLY A 1 230 ? 44.689 14.825 -83.038 1.00 77.38 230 GLY A CA 1
ATOM 1801 C C . GLY A 1 230 ? 44.823 14.333 -81.592 1.00 77.38 230 GLY A C 1
ATOM 1802 O O . GLY A 1 230 ? 43.940 14.597 -80.781 1.00 77.38 230 GLY A O 1
ATOM 1803 N N . LEU A 1 231 ? 45.946 13.689 -81.245 1.00 81.00 231 LEU A N 1
ATOM 1804 C CA . LEU A 1 231 ? 46.236 13.287 -79.861 1.00 81.00 231 LEU A CA 1
ATOM 1805 C C . LEU A 1 231 ? 46.368 14.483 -78.914 1.00 81.00 231 LEU A C 1
ATOM 1807 O O . LEU A 1 231 ? 45.764 14.467 -77.848 1.00 81.00 231 LEU A O 1
ATOM 1811 N N . VAL A 1 232 ? 47.128 15.514 -79.294 1.00 83.56 232 VAL A N 1
ATOM 1812 C CA . VAL A 1 232 ? 47.317 16.715 -78.458 1.00 83.56 232 VAL A CA 1
ATOM 1813 C C . VAL A 1 232 ? 45.978 17.404 -78.187 1.00 83.56 232 VAL A C 1
ATOM 1815 O O . VAL A 1 232 ? 45.712 17.787 -77.053 1.00 83.56 232 VAL A O 1
ATOM 1818 N N . ASN A 1 233 ? 45.104 17.500 -79.193 1.00 82.94 233 ASN A N 1
ATOM 1819 C CA . ASN A 1 233 ? 43.774 18.078 -79.022 1.00 82.94 233 ASN A CA 1
ATOM 1820 C C . ASN A 1 233 ? 42.873 17.217 -78.121 1.00 82.94 233 ASN A C 1
ATOM 1822 O O . ASN A 1 233 ? 42.169 17.761 -77.280 1.00 82.94 233 ASN A O 1
ATOM 1826 N N . ALA A 1 234 ? 42.921 15.887 -78.251 1.00 81.94 234 ALA A N 1
ATOM 1827 C CA . ALA A 1 234 ? 42.165 14.981 -77.384 1.00 81.94 234 ALA A CA 1
ATOM 1828 C C . ALA A 1 234 ? 42.639 15.036 -75.919 1.00 81.94 234 ALA A C 1
ATOM 1830 O O . ALA A 1 234 ? 41.812 15.083 -75.015 1.00 81.94 234 ALA A O 1
ATOM 1831 N N . VAL A 1 235 ? 43.955 15.106 -75.678 1.00 84.44 235 VAL A N 1
ATOM 1832 C CA . VAL A 1 235 ? 44.506 15.338 -74.330 1.00 84.44 235 VAL A CA 1
ATOM 1833 C C . VAL A 1 235 ? 44.064 16.700 -73.792 1.00 84.44 235 VAL A C 1
ATOM 1835 O O . VAL A 1 235 ? 43.649 16.762 -72.641 1.00 84.44 235 VAL A O 1
ATOM 1838 N N . LYS A 1 236 ? 44.093 17.764 -74.613 1.00 86.62 236 LYS A N 1
ATOM 1839 C CA . LYS A 1 236 ? 43.649 19.102 -74.191 1.00 86.62 236 LYS A CA 1
ATOM 1840 C C . LYS A 1 236 ? 42.187 19.097 -73.741 1.00 86.62 236 LYS A C 1
ATOM 1842 O O . LYS A 1 236 ? 41.895 19.568 -72.654 1.00 86.62 236 LYS A O 1
ATOM 1847 N N . ILE A 1 237 ? 41.296 18.514 -74.540 1.00 85.19 237 ILE A N 1
ATOM 1848 C CA . ILE A 1 237 ? 39.867 18.382 -74.218 1.00 85.19 237 ILE A CA 1
ATOM 1849 C C . ILE A 1 237 ? 39.677 17.650 -72.873 1.00 85.19 237 ILE A C 1
ATOM 1851 O O . ILE A 1 237 ? 38.951 18.134 -72.010 1.00 85.19 237 ILE A O 1
ATOM 1855 N N . MET A 1 238 ? 40.424 16.563 -72.636 1.00 84.56 238 MET A N 1
ATOM 1856 C CA . MET A 1 238 ? 40.398 15.847 -71.353 1.00 84.56 238 MET A CA 1
ATOM 1857 C C . MET A 1 238 ? 40.963 16.662 -70.172 1.00 84.56 238 MET A C 1
ATOM 1859 O O . MET A 1 238 ? 40.488 16.493 -69.050 1.00 84.56 238 MET A O 1
ATOM 1863 N N . THR A 1 239 ? 41.957 17.537 -70.382 1.00 85.56 239 THR A N 1
ATOM 1864 C CA . THR A 1 239 ? 42.445 18.465 -69.336 1.00 85.56 239 THR A CA 1
ATOM 1865 C C . THR A 1 239 ? 41.515 19.657 -69.119 1.00 85.56 239 THR A C 1
ATOM 1867 O O . THR A 1 239 ? 41.411 20.140 -67.997 1.00 85.56 239 THR A O 1
ATOM 1870 N N . ASP A 1 240 ? 40.766 20.059 -70.148 1.00 86.81 240 ASP A N 1
ATOM 1871 C CA . ASP A 1 240 ? 39.670 21.035 -70.088 1.00 86.81 240 ASP A CA 1
ATOM 1872 C C . ASP A 1 240 ? 38.388 20.411 -69.460 1.00 86.81 240 ASP A C 1
ATOM 1874 O O . ASP A 1 240 ? 37.296 20.960 -69.581 1.00 86.81 240 ASP A O 1
ATOM 1878 N N . LYS A 1 241 ? 38.528 19.259 -68.777 1.00 87.62 241 LYS A N 1
ATOM 1879 C CA . LYS A 1 241 ? 37.502 18.447 -68.087 1.00 87.62 241 LYS A CA 1
ATOM 1880 C C . LYS A 1 241 ? 36.400 17.840 -68.966 1.00 87.62 241 LYS A C 1
ATOM 1882 O O . LYS A 1 241 ? 35.485 17.204 -68.435 1.00 87.62 241 LYS A O 1
ATOM 1887 N N . ASP A 1 242 ? 36.488 17.953 -70.288 1.00 86.44 242 ASP A N 1
ATOM 1888 C CA . ASP A 1 242 ? 35.565 17.280 -71.199 1.00 86.44 242 ASP A CA 1
ATOM 1889 C C . ASP A 1 242 ? 36.015 15.829 -71.441 1.00 86.44 242 ASP A C 1
ATOM 1891 O O . ASP A 1 242 ? 37.005 15.534 -72.113 1.00 86.44 242 ASP A O 1
ATOM 1895 N N . LEU A 1 243 ? 35.268 14.894 -70.856 1.00 87.62 243 LEU A N 1
ATOM 1896 C CA . LEU A 1 243 ? 35.438 13.458 -71.039 1.00 87.62 243 LEU A CA 1
ATOM 1897 C C . LEU A 1 243 ? 34.376 12.869 -71.975 1.00 87.62 243 LEU A C 1
ATOM 1899 O O . LEU A 1 243 ? 34.366 11.651 -72.149 1.00 87.62 243 LEU A O 1
ATOM 1903 N N . SER A 1 244 ? 33.504 13.673 -72.589 1.00 84.81 244 SER A N 1
ATOM 1904 C CA . SER A 1 244 ? 32.489 13.203 -73.541 1.00 84.81 244 SER A CA 1
ATOM 1905 C C . SER A 1 244 ? 33.101 12.808 -74.893 1.00 84.81 244 SER A C 1
ATOM 1907 O O . SER A 1 244 ? 32.714 11.796 -75.482 1.00 84.81 244 SER A O 1
ATOM 1909 N N . GLN A 1 245 ? 34.112 13.552 -75.354 1.00 82.56 245 GLN A N 1
ATOM 1910 C CA . GLN A 1 245 ? 34.705 13.395 -76.686 1.00 82.56 245 GLN A CA 1
ATOM 1911 C C . GLN A 1 245 ? 35.545 12.118 -76.815 1.00 82.56 245 GLN A C 1
ATOM 1913 O O . GLN A 1 245 ? 36.437 11.846 -76.013 1.00 82.56 245 GLN A O 1
ATOM 1918 N N . THR A 1 246 ? 35.319 11.350 -77.882 1.00 81.81 246 THR A N 1
ATOM 1919 C CA . THR A 1 246 ? 36.101 10.132 -78.170 1.00 81.81 246 THR A CA 1
ATOM 1920 C C . THR A 1 246 ? 37.502 10.447 -78.705 1.00 81.81 246 THR A C 1
ATOM 1922 O O . THR A 1 246 ? 37.679 11.360 -79.514 1.00 81.81 246 THR A O 1
ATOM 1925 N N . VAL A 1 247 ? 38.514 9.661 -78.318 1.00 83.94 247 VAL A N 1
ATOM 1926 C CA . VAL A 1 247 ? 39.888 9.816 -78.830 1.00 83.94 247 VAL A CA 1
ATOM 1927 C C . VAL A 1 247 ? 40.038 9.098 -80.189 1.00 83.94 247 VAL A C 1
ATOM 1929 O O . VAL A 1 247 ? 40.006 7.864 -80.244 1.00 83.94 247 VAL A O 1
ATOM 1932 N N . PRO A 1 248 ? 40.262 9.809 -81.315 1.00 75.00 248 PRO A N 1
ATOM 1933 C CA . PRO A 1 248 ? 40.214 9.204 -82.648 1.00 75.00 248 PRO A CA 1
ATOM 1934 C C . PRO A 1 248 ? 41.450 8.337 -82.957 1.00 75.00 248 PRO A C 1
ATOM 1936 O O . PRO A 1 248 ? 42.537 8.831 -83.264 1.00 75.00 248 PRO A O 1
ATOM 1939 N N . ALA A 1 249 ? 41.281 7.012 -82.930 1.00 75.06 249 ALA A N 1
ATOM 1940 C CA . ALA A 1 249 ? 42.352 6.028 -83.132 1.00 75.06 249 ALA A CA 1
ATOM 1941 C C . ALA A 1 249 ? 42.441 5.485 -84.580 1.00 75.06 249 ALA A C 1
ATOM 1943 O O . ALA A 1 249 ? 42.234 4.293 -84.828 1.00 75.06 249 ALA A O 1
ATOM 1944 N N . VAL A 1 250 ? 42.763 6.349 -85.549 1.00 67.31 250 VAL A N 1
ATOM 1945 C CA . VAL A 1 250 ? 42.811 5.993 -86.984 1.00 67.31 250 VAL A CA 1
ATOM 1946 C C . VAL A 1 250 ? 44.216 5.560 -87.427 1.00 67.31 250 VAL A C 1
ATOM 1948 O O . VAL A 1 250 ? 45.048 6.394 -87.775 1.00 67.31 250 VAL A O 1
ATOM 1951 N N . GLY A 1 251 ? 44.472 4.248 -87.491 1.00 70.81 251 GLY A N 1
ATOM 1952 C CA . GLY A 1 251 ? 45.711 3.717 -88.072 1.00 70.81 251 GLY A CA 1
ATOM 1953 C C . GLY A 1 251 ? 46.071 2.284 -87.661 1.00 70.81 251 GLY A C 1
ATOM 1954 O O . GLY A 1 251 ? 45.211 1.479 -87.300 1.00 70.81 251 GLY A O 1
ATOM 1955 N N . ARG A 1 252 ? 47.368 1.960 -87.769 1.00 74.94 252 ARG A N 1
ATOM 1956 C CA . ARG A 1 252 ? 48.025 0.715 -87.306 1.00 74.94 252 ARG A CA 1
ATOM 1957 C C . ARG A 1 252 ? 49.497 0.991 -86.949 1.00 74.94 252 ARG A C 1
ATOM 1959 O O . ARG A 1 252 ? 50.396 0.284 -87.405 1.00 74.94 252 ARG A O 1
ATOM 1966 N N . ASP A 1 253 ? 49.741 2.082 -86.234 1.00 78.00 253 ASP A N 1
ATOM 1967 C CA . ASP A 1 253 ? 51.073 2.573 -85.866 1.00 78.00 253 ASP A CA 1
ATOM 1968 C C . ASP A 1 253 ? 51.171 2.922 -84.370 1.00 78.00 253 ASP A C 1
ATOM 1970 O O . ASP A 1 253 ? 50.223 2.741 -83.602 1.00 78.00 253 ASP A O 1
ATOM 1974 N N . GLU A 1 254 ? 52.346 3.390 -83.953 1.00 81.88 254 GLU A N 1
ATOM 1975 C CA . GLU A 1 254 ? 52.665 3.723 -82.565 1.00 81.88 254 GLU A CA 1
ATOM 1976 C C . GLU A 1 254 ? 51.736 4.814 -81.990 1.00 81.88 254 GLU A C 1
ATOM 1978 O O . GLU A 1 254 ? 51.337 4.742 -80.829 1.00 81.88 254 GLU A O 1
ATOM 1983 N N . ILE A 1 255 ? 51.314 5.774 -82.822 1.00 80.00 255 ILE A N 1
ATOM 1984 C CA . ILE A 1 255 ? 50.357 6.831 -82.454 1.00 80.00 255 ILE A CA 1
ATOM 1985 C C . ILE A 1 255 ? 48.960 6.241 -82.242 1.00 80.00 255 ILE A C 1
ATOM 1987 O O . ILE A 1 255 ? 48.318 6.526 -81.234 1.00 80.00 255 ILE A O 1
ATOM 1991 N N . THR A 1 256 ? 48.527 5.334 -83.123 1.00 81.31 256 THR A N 1
ATOM 1992 C CA . THR A 1 256 ? 47.258 4.602 -82.971 1.00 81.31 256 THR A CA 1
ATOM 1993 C C . THR A 1 256 ? 47.196 3.825 -81.648 1.00 81.31 256 THR A C 1
ATOM 1995 O O . THR A 1 256 ? 46.139 3.741 -81.020 1.00 81.31 256 THR A O 1
ATOM 1998 N N . PHE A 1 257 ? 48.317 3.236 -81.215 1.00 82.62 257 PHE A N 1
ATOM 1999 C CA . PHE A 1 257 ? 48.398 2.519 -79.939 1.00 82.62 257 PHE A CA 1
ATOM 2000 C C . PHE A 1 257 ? 48.232 3.463 -78.740 1.00 82.62 257 PHE A C 1
ATOM 2002 O O . PHE A 1 257 ? 47.506 3.128 -77.805 1.00 82.62 257 PHE A O 1
ATOM 2009 N N . ILE A 1 258 ? 48.825 4.660 -78.786 1.00 84.50 258 ILE A N 1
ATOM 2010 C CA . ILE A 1 258 ? 48.628 5.690 -77.755 1.00 84.50 258 ILE A CA 1
ATOM 2011 C C . ILE A 1 258 ? 47.154 6.123 -77.711 1.00 84.50 258 ILE A C 1
ATOM 2013 O O . ILE A 1 258 ? 46.550 6.059 -76.640 1.00 84.50 258 ILE A O 1
ATOM 2017 N N . SER A 1 259 ? 46.530 6.436 -78.857 1.00 84.94 259 SER A N 1
ATOM 2018 C CA . SER A 1 259 ? 45.106 6.819 -78.929 1.00 84.94 259 SER A CA 1
ATOM 2019 C C . SER A 1 259 ? 44.179 5.793 -78.269 1.00 84.94 259 SER A C 1
ATOM 2021 O O . SER A 1 259 ? 43.282 6.164 -77.518 1.00 84.94 259 SER A O 1
ATOM 2023 N N . LYS A 1 260 ? 44.412 4.492 -78.495 1.00 86.50 260 LYS A N 1
ATOM 2024 C CA . LYS A 1 260 ? 43.586 3.420 -77.910 1.00 86.50 260 LYS A CA 1
ATOM 2025 C C . LYS A 1 260 ? 43.743 3.267 -76.398 1.00 86.50 260 LYS A C 1
ATOM 2027 O O . LYS A 1 260 ? 42.801 2.828 -75.745 1.00 86.50 260 LYS A O 1
ATOM 2032 N N . ASN A 1 261 ? 44.910 3.581 -75.842 1.00 86.75 261 ASN A N 1
ATOM 2033 C CA . ASN A 1 261 ? 45.112 3.532 -74.393 1.00 86.75 261 ASN A CA 1
ATOM 2034 C C . ASN A 1 261 ? 44.595 4.808 -73.710 1.00 86.75 261 ASN A C 1
ATOM 2036 O O . ASN A 1 261 ? 44.021 4.712 -72.629 1.00 86.75 261 ASN A O 1
ATOM 2040 N N . LEU A 1 262 ? 44.694 5.967 -74.371 1.00 87.00 262 LEU A N 1
ATOM 2041 C CA . LEU A 1 262 ? 44.081 7.211 -73.898 1.00 87.00 262 LEU A CA 1
ATOM 2042 C C . LEU A 1 262 ? 42.544 7.117 -73.875 1.00 87.00 262 LEU A C 1
ATOM 2044 O O . LEU A 1 262 ? 41.932 7.497 -72.884 1.00 87.00 262 LEU A O 1
ATOM 2048 N N . GLU A 1 263 ? 41.921 6.513 -74.894 1.00 87.88 263 GLU A N 1
ATOM 2049 C CA . GLU A 1 263 ? 40.471 6.246 -74.906 1.00 87.88 263 GLU A CA 1
ATOM 2050 C C . GLU A 1 263 ? 40.033 5.325 -73.753 1.00 87.88 263 GLU A C 1
ATOM 2052 O O . GLU A 1 263 ? 39.031 5.582 -73.088 1.00 87.88 263 GLU A O 1
ATOM 2057 N N . LYS A 1 264 ? 40.808 4.269 -73.457 1.00 88.25 264 LYS A N 1
ATOM 2058 C CA . LYS A 1 264 ? 40.559 3.407 -72.288 1.00 88.25 264 LYS A CA 1
ATOM 2059 C C . LYS A 1 264 ? 40.665 4.176 -70.972 1.00 88.25 264 LYS A C 1
ATOM 2061 O O . LYS A 1 264 ? 39.868 3.922 -70.070 1.00 88.25 264 LYS A O 1
ATOM 2066 N N . LEU A 1 265 ? 41.629 5.091 -70.856 1.00 87.94 265 LEU A N 1
ATOM 2067 C CA . LEU A 1 265 ? 41.791 5.941 -69.677 1.00 87.94 265 LEU A CA 1
ATOM 2068 C C . LEU A 1 265 ? 40.593 6.889 -69.521 1.00 87.94 265 LEU A C 1
ATOM 2070 O O . LEU A 1 265 ? 39.999 6.913 -68.448 1.00 87.94 265 LEU A O 1
ATOM 2074 N N . ARG A 1 266 ? 40.178 7.574 -70.599 1.00 89.62 266 ARG A N 1
ATOM 2075 C CA . ARG A 1 266 ? 38.980 8.433 -70.639 1.00 89.62 266 ARG A CA 1
ATOM 2076 C C . ARG A 1 266 ? 37.730 7.683 -70.174 1.00 89.62 266 ARG A C 1
ATOM 2078 O O . ARG A 1 266 ? 37.060 8.134 -69.252 1.00 89.62 266 ARG A O 1
ATOM 2085 N N . LEU A 1 267 ? 37.453 6.516 -70.762 1.00 88.88 267 LEU A N 1
ATOM 2086 C CA . LEU A 1 267 ? 36.306 5.668 -70.406 1.00 88.88 267 LEU A CA 1
ATOM 2087 C C . LEU A 1 267 ? 36.350 5.183 -68.949 1.00 88.88 267 LEU A C 1
ATOM 2089 O O . LEU A 1 267 ? 35.311 5.089 -68.299 1.00 88.88 267 LEU A O 1
ATOM 2093 N N . SER A 1 268 ? 37.540 4.871 -68.429 1.00 88.06 268 SER A N 1
ATOM 2094 C CA . SER A 1 268 ? 37.704 4.413 -67.043 1.00 88.06 268 SER A CA 1
ATOM 2095 C C . SER A 1 268 ? 37.508 5.554 -66.043 1.00 88.06 268 SER A C 1
ATOM 2097 O O . SER A 1 268 ? 36.829 5.367 -65.037 1.00 88.06 268 SER A O 1
ATOM 2099 N N . LEU A 1 269 ? 38.053 6.739 -66.340 1.00 88.19 269 LEU A N 1
ATOM 2100 C CA . LEU A 1 269 ? 37.893 7.944 -65.527 1.00 88.19 269 LEU A CA 1
ATOM 2101 C C . LEU A 1 269 ? 36.434 8.415 -65.517 1.00 88.19 269 LEU A C 1
ATOM 2103 O O . LEU A 1 269 ? 35.875 8.616 -64.446 1.00 88.19 269 LEU A O 1
ATOM 2107 N N . SER A 1 270 ? 35.795 8.493 -66.689 1.00 88.06 270 SER A N 1
ATOM 2108 C CA . SER A 1 270 ? 34.368 8.813 -66.817 1.00 88.06 270 SER A CA 1
ATOM 2109 C C . SER A 1 270 ? 33.499 7.862 -65.990 1.00 88.06 270 SER A C 1
ATOM 2111 O O . SER A 1 270 ? 32.668 8.336 -65.222 1.00 88.06 270 SER A O 1
ATOM 2113 N N . ARG A 1 271 ? 33.728 6.541 -66.065 1.00 89.50 271 ARG A N 1
ATOM 2114 C CA . ARG A 1 271 ? 32.976 5.573 -65.252 1.00 89.50 271 ARG A CA 1
ATOM 2115 C C . ARG A 1 271 ? 33.167 5.797 -63.753 1.00 89.50 271 ARG A C 1
ATOM 2117 O O . ARG A 1 271 ? 32.183 5.755 -63.027 1.00 89.50 271 ARG A O 1
ATOM 2124 N N . ARG A 1 272 ? 34.404 6.024 -63.291 1.00 88.69 272 ARG A N 1
ATOM 2125 C CA . ARG A 1 272 ? 34.683 6.268 -61.865 1.00 88.69 272 ARG A CA 1
ATOM 2126 C C . ARG A 1 272 ? 34.069 7.577 -61.364 1.00 88.69 272 ARG A C 1
ATOM 2128 O O . ARG A 1 272 ? 33.624 7.612 -60.226 1.00 88.69 272 ARG A O 1
ATOM 2135 N N . LEU A 1 273 ? 34.000 8.612 -62.202 1.00 89.94 273 LEU A N 1
ATOM 2136 C CA . LEU A 1 273 ? 33.320 9.866 -61.867 1.00 89.94 273 LEU A CA 1
ATOM 2137 C C . LEU A 1 273 ? 31.798 9.673 -61.770 1.00 89.94 273 LEU A C 1
ATOM 2139 O O . LEU A 1 273 ? 31.220 10.078 -60.772 1.00 89.94 273 LEU A O 1
ATOM 2143 N N . SER A 1 274 ? 31.156 8.980 -62.718 1.00 87.50 274 SER A N 1
ATOM 2144 C CA . SER A 1 274 ? 29.718 8.653 -62.622 1.00 87.50 274 SER A CA 1
ATOM 2145 C C . SER A 1 274 ? 29.382 7.742 -61.430 1.00 87.50 274 SER A C 1
ATOM 2147 O O . SER A 1 274 ? 28.330 7.881 -60.815 1.00 87.50 274 SER A O 1
ATOM 2149 N N . GLU A 1 275 ? 30.268 6.803 -61.094 1.00 89.00 275 GLU A N 1
ATOM 2150 C CA . GLU A 1 275 ? 30.128 5.916 -59.933 1.00 89.00 275 GLU A CA 1
ATOM 2151 C C . GLU A 1 275 ? 30.239 6.696 -58.615 1.00 89.00 275 GLU A C 1
ATOM 2153 O O . GLU A 1 275 ? 29.374 6.552 -57.753 1.00 89.00 275 GLU A O 1
ATOM 2158 N N . ALA A 1 276 ? 31.235 7.583 -58.498 1.00 88.31 276 ALA A N 1
ATOM 2159 C CA . ALA A 1 276 ? 31.377 8.490 -57.362 1.00 88.31 276 ALA A CA 1
ATOM 2160 C C . ALA A 1 276 ? 30.205 9.482 -57.255 1.00 88.31 276 ALA A C 1
ATOM 2162 O O . ALA A 1 276 ? 29.757 9.760 -56.149 1.00 88.31 276 ALA A O 1
ATOM 2163 N N . GLN A 1 277 ? 29.665 9.964 -58.381 1.00 86.44 277 GLN A N 1
ATOM 2164 C CA . GLN A 1 277 ? 28.509 10.862 -58.386 1.00 86.44 277 GLN A CA 1
ATOM 2165 C C . GLN A 1 277 ? 27.262 10.178 -57.818 1.00 86.44 277 GLN A C 1
ATOM 2167 O O . GLN A 1 277 ? 26.612 10.732 -56.936 1.00 86.44 277 GLN A O 1
ATOM 2172 N N . ARG A 1 278 ? 26.964 8.946 -58.259 1.00 88.31 278 ARG A N 1
ATOM 2173 C CA . ARG A 1 278 ? 25.837 8.175 -57.711 1.00 88.31 278 ARG A CA 1
ATOM 2174 C C . ARG A 1 278 ? 25.999 7.947 -56.208 1.00 88.31 278 ARG A C 1
ATOM 2176 O O . ARG A 1 278 ? 25.050 8.173 -55.472 1.00 88.31 278 ARG A O 1
ATOM 2183 N N . MET A 1 279 ? 27.201 7.571 -55.760 1.00 87.31 279 MET A N 1
ATOM 2184 C CA . MET A 1 279 ? 27.507 7.428 -54.330 1.00 87.31 279 MET A CA 1
ATOM 2185 C C . MET A 1 279 ? 27.352 8.748 -53.557 1.00 87.31 279 MET A C 1
ATOM 2187 O O . MET A 1 279 ? 26.993 8.717 -52.384 1.00 87.31 279 MET A O 1
ATOM 2191 N N . SER A 1 280 ? 27.602 9.900 -54.192 1.00 88.75 280 SER A N 1
ATOM 2192 C CA . SER A 1 280 ? 27.381 11.224 -53.595 1.00 88.75 280 SER A CA 1
ATOM 2193 C C . SER A 1 280 ? 25.897 11.491 -53.348 1.00 88.75 280 SER A C 1
ATOM 2195 O O . SER A 1 280 ? 25.532 11.844 -52.232 1.00 88.75 280 SER A O 1
ATOM 2197 N N . VAL A 1 281 ? 25.038 11.266 -54.349 1.00 87.00 281 VAL A N 1
ATOM 2198 C CA . VAL A 1 281 ? 23.576 11.421 -54.213 1.00 87.00 281 VAL A CA 1
ATOM 2199 C C . VAL A 1 281 ? 23.029 10.456 -53.155 1.00 87.00 281 VAL A C 1
ATOM 2201 O O . VAL A 1 281 ? 22.402 10.888 -52.196 1.00 87.00 281 VAL A O 1
ATOM 2204 N N . GLU A 1 282 ? 23.406 9.178 -53.244 1.00 88.75 282 GLU A N 1
ATOM 2205 C CA . GLU A 1 282 ? 23.065 8.121 -52.277 1.00 88.75 282 GLU A CA 1
ATOM 2206 C C . GLU A 1 282 ? 23.495 8.482 -50.834 1.00 88.75 282 GLU A C 1
ATOM 2208 O O . GLU A 1 282 ? 22.803 8.151 -49.874 1.00 88.75 282 GLU A O 1
ATOM 2213 N N . SER A 1 283 ? 24.590 9.237 -50.661 1.00 87.75 283 SER A N 1
ATOM 2214 C CA . SER A 1 283 ? 25.034 9.747 -49.351 1.00 87.75 283 SER A CA 1
ATOM 2215 C C . SER A 1 283 ? 24.231 10.952 -48.840 1.00 87.75 283 SER A C 1
ATOM 2217 O O . SER A 1 283 ? 24.182 11.172 -47.630 1.00 87.75 283 SER A O 1
ATOM 2219 N N . VAL A 1 284 ? 23.616 11.750 -49.723 1.00 87.75 284 VAL A N 1
ATOM 2220 C CA . VAL A 1 284 ? 22.710 12.843 -49.323 1.00 87.75 284 VAL A CA 1
ATOM 2221 C C . VAL A 1 284 ? 21.380 12.270 -48.841 1.00 87.75 284 VAL A C 1
ATOM 2223 O O . VAL A 1 284 ? 20.912 12.683 -47.778 1.00 87.75 284 VAL A O 1
ATOM 2226 N N . ASP A 1 285 ? 20.835 11.292 -49.570 1.00 87.06 285 ASP A N 1
ATOM 2227 C CA . ASP A 1 285 ? 19.575 10.605 -49.256 1.00 87.06 285 ASP A CA 1
ATOM 2228 C C . ASP A 1 285 ? 19.668 9.878 -47.903 1.00 87.06 285 ASP A C 1
ATOM 2230 O O . ASP A 1 285 ? 18.888 10.153 -46.991 1.00 87.06 285 ASP A O 1
ATOM 2234 N N . VAL A 1 286 ? 20.711 9.056 -47.708 1.00 88.12 286 VAL A N 1
ATOM 2235 C CA . VAL A 1 286 ? 21.012 8.410 -46.412 1.00 88.12 286 VAL A CA 1
ATOM 2236 C C . VAL A 1 286 ? 21.179 9.440 -45.287 1.00 88.12 286 VAL A C 1
ATOM 2238 O O . VAL A 1 286 ? 20.821 9.172 -44.141 1.00 88.12 286 VAL A O 1
ATOM 2241 N N . GLY A 1 287 ? 21.682 10.639 -45.597 1.00 89.88 287 GLY A N 1
ATOM 2242 C CA . GLY A 1 287 ? 21.768 11.729 -44.630 1.00 89.88 287 GLY A CA 1
ATOM 2243 C C . GLY A 1 287 ? 20.414 12.358 -44.270 1.00 89.88 287 GLY A C 1
ATOM 2244 O O . GLY A 1 287 ? 20.232 12.814 -43.140 1.00 89.88 287 GLY A O 1
ATOM 2245 N N . GLN A 1 288 ? 19.436 12.371 -45.181 1.00 88.38 288 GLN A N 1
ATOM 2246 C CA . GLN A 1 288 ? 18.073 12.813 -44.862 1.00 88.38 288 GLN A CA 1
ATOM 2247 C C . GLN A 1 288 ? 17.362 11.794 -43.962 1.00 88.38 288 GLN A C 1
ATOM 2249 O O . GLN A 1 288 ? 16.814 12.187 -42.929 1.00 88.38 288 GLN A O 1
ATOM 2254 N N . ASP A 1 289 ? 17.473 10.499 -44.271 1.00 90.56 289 ASP A N 1
ATOM 2255 C CA . ASP A 1 289 ? 16.969 9.418 -43.413 1.00 90.56 289 ASP A CA 1
ATOM 2256 C C . ASP A 1 289 ? 17.595 9.483 -42.010 1.00 90.56 289 ASP A C 1
ATOM 2258 O O . ASP A 1 289 ? 16.887 9.482 -41.001 1.00 90.56 289 ASP A O 1
ATOM 2262 N N . LEU A 1 290 ? 18.924 9.628 -41.928 1.00 91.31 290 LEU A N 1
ATOM 2263 C CA . LEU A 1 290 ? 19.643 9.745 -40.658 1.00 91.31 290 LEU A CA 1
ATOM 2264 C C . LEU A 1 290 ? 19.231 10.996 -39.864 1.00 91.31 290 LEU A C 1
ATOM 2266 O O . LEU A 1 290 ? 19.162 10.940 -38.636 1.00 91.31 290 LEU A O 1
ATOM 2270 N N . SER A 1 291 ? 18.915 12.107 -40.536 1.00 90.81 291 SER A N 1
ATOM 2271 C CA . SER A 1 291 ? 18.384 13.314 -39.889 1.00 90.81 291 SER A CA 1
ATOM 2272 C C . SER A 1 291 ? 16.991 13.066 -39.297 1.00 90.81 291 SER A C 1
ATOM 2274 O O . SER A 1 291 ? 16.763 13.381 -38.128 1.00 90.81 291 SER A O 1
ATOM 2276 N N . SER A 1 292 ? 16.097 12.418 -40.052 1.00 92.44 292 SER A N 1
ATOM 2277 C CA . SER A 1 292 ? 14.746 12.066 -39.595 1.00 92.44 292 SER A CA 1
ATOM 2278 C C . SER A 1 292 ? 14.774 11.115 -38.392 1.00 92.44 292 SER A C 1
ATOM 2280 O O . SER A 1 292 ? 14.165 11.401 -37.360 1.00 92.44 292 SER A O 1
ATOM 2282 N N . ILE A 1 293 ? 15.570 10.042 -38.472 1.00 91.50 293 ILE A N 1
ATOM 2283 C CA . ILE A 1 293 ? 15.793 9.091 -37.370 1.00 91.50 293 ILE A CA 1
ATOM 2284 C C . ILE A 1 293 ? 16.393 9.806 -36.153 1.00 91.50 293 ILE A C 1
ATOM 2286 O O . ILE A 1 293 ? 15.993 9.539 -35.020 1.00 91.50 293 ILE A O 1
ATOM 2290 N N . THR A 1 294 ? 17.309 10.756 -36.358 1.00 92.00 294 THR A N 1
ATOM 2291 C CA . THR A 1 294 ? 17.908 11.527 -35.258 1.00 92.00 294 THR A CA 1
ATOM 2292 C C . THR A 1 294 ? 16.870 12.399 -34.553 1.00 92.00 294 THR A C 1
ATOM 2294 O O . THR A 1 294 ? 16.813 12.412 -33.323 1.00 92.00 294 THR A O 1
ATOM 2297 N N . GLN A 1 295 ? 15.997 13.066 -35.312 1.00 89.94 295 GLN A N 1
ATOM 2298 C CA . GLN A 1 295 ? 14.938 13.919 -34.773 1.00 89.94 295 GLN A CA 1
ATOM 2299 C C . GLN A 1 295 ? 13.847 13.114 -34.043 1.00 89.94 295 GLN A C 1
ATOM 2301 O O . GLN A 1 295 ? 13.428 13.504 -32.953 1.00 89.94 295 GLN A O 1
ATOM 2306 N N . GLN A 1 296 ? 13.438 11.963 -34.589 1.00 93.06 296 GLN A N 1
ATOM 2307 C CA . GLN A 1 296 ? 12.532 11.021 -33.916 1.00 93.06 296 GLN A CA 1
ATOM 2308 C C . GLN A 1 296 ? 13.136 10.486 -32.611 1.00 93.06 296 GLN A C 1
ATOM 2310 O O . GLN A 1 296 ? 12.460 10.444 -31.584 1.00 93.06 296 GLN A O 1
ATOM 2315 N N . THR A 1 297 ? 14.425 10.131 -32.627 1.00 92.25 297 THR A N 1
ATOM 2316 C CA . THR A 1 297 ? 15.129 9.646 -31.432 1.00 92.25 297 THR A CA 1
ATOM 2317 C C . THR A 1 297 ? 15.205 10.730 -30.353 1.00 92.25 297 THR A C 1
ATOM 2319 O O . THR A 1 297 ? 14.925 10.452 -29.191 1.00 92.25 297 THR A O 1
ATOM 2322 N N . ALA A 1 298 ? 15.510 11.980 -30.718 1.00 90.88 298 ALA A N 1
ATOM 2323 C CA . ALA A 1 298 ? 15.533 13.106 -29.781 1.00 90.88 298 ALA A CA 1
ATOM 2324 C C . ALA A 1 298 ? 14.158 13.374 -29.135 1.00 90.88 298 ALA A C 1
ATOM 2326 O O . ALA A 1 298 ? 14.083 13.657 -27.936 1.00 90.88 298 ALA A O 1
ATOM 2327 N N . ALA A 1 299 ? 13.067 13.233 -29.896 1.00 92.69 299 ALA A N 1
ATOM 2328 C CA . ALA A 1 299 ? 11.709 13.315 -29.359 1.00 92.69 299 ALA A CA 1
ATOM 2329 C C . ALA A 1 299 ? 11.429 12.195 -28.337 1.00 92.69 299 ALA A C 1
ATOM 2331 O O . ALA A 1 299 ? 11.031 12.490 -27.211 1.00 92.69 299 ALA A O 1
ATOM 2332 N N . ALA A 1 300 ? 11.730 10.936 -28.675 1.00 94.19 300 ALA A N 1
ATOM 2333 C CA . ALA A 1 300 ? 11.557 9.802 -27.760 1.00 94.19 300 ALA A CA 1
ATOM 2334 C C . ALA A 1 300 ? 12.408 9.936 -26.480 1.00 94.19 300 ALA A C 1
ATOM 2336 O O . ALA A 1 300 ? 11.945 9.632 -25.385 1.00 94.19 300 ALA A O 1
ATOM 2337 N N . VAL A 1 301 ? 13.637 10.451 -26.583 1.00 94.31 301 VAL A N 1
ATOM 2338 C CA . VAL A 1 301 ? 14.512 10.721 -25.425 1.00 94.31 301 VAL A CA 1
ATOM 2339 C C . VAL A 1 301 ? 13.951 11.844 -24.538 1.00 94.31 301 VAL A C 1
ATOM 2341 O O . VAL A 1 301 ? 14.054 11.775 -23.311 1.00 94.31 301 VAL A O 1
ATOM 2344 N N . THR A 1 302 ? 13.290 12.843 -25.128 1.00 92.56 302 THR A N 1
ATOM 2345 C CA . THR A 1 302 ? 12.589 13.906 -24.383 1.00 92.56 302 THR A CA 1
ATOM 2346 C C . THR A 1 302 ? 11.368 13.348 -23.638 1.00 92.56 302 THR A C 1
ATOM 2348 O O . THR A 1 302 ? 11.169 13.655 -22.463 1.00 92.56 302 THR A O 1
ATOM 2351 N N . GLU A 1 303 ? 10.591 12.468 -24.275 1.00 95.19 303 GLU A N 1
ATOM 2352 C CA . GLU A 1 303 ? 9.463 11.764 -23.648 1.00 95.19 303 GLU A CA 1
ATOM 2353 C C . GLU A 1 303 ? 9.927 10.868 -22.487 1.00 95.19 303 GLU A C 1
ATOM 2355 O O . GLU A 1 303 ? 9.385 10.945 -21.384 1.00 95.19 303 GLU A O 1
ATOM 2360 N N . ILE A 1 304 ? 10.996 10.087 -22.687 1.00 94.50 304 ILE A N 1
ATOM 2361 C CA . ILE A 1 304 ? 11.631 9.277 -21.635 1.00 94.50 304 ILE A CA 1
ATOM 2362 C C . ILE A 1 304 ? 12.080 10.161 -20.459 1.00 94.50 304 ILE A C 1
ATOM 2364 O O . ILE A 1 304 ? 11.819 9.812 -19.310 1.00 94.50 304 ILE A O 1
ATOM 2368 N N . SER A 1 305 ? 12.678 11.329 -20.722 1.00 93.62 305 SER A N 1
ATOM 2369 C CA . SER A 1 305 ? 13.072 12.290 -19.676 1.00 93.62 305 SER A CA 1
ATOM 2370 C C . SER A 1 305 ? 11.874 12.766 -18.843 1.00 93.62 305 SER A C 1
ATOM 2372 O O . SER A 1 305 ? 11.933 12.785 -17.612 1.00 93.62 305 SER A O 1
ATOM 2374 N N . SER A 1 306 ? 10.765 13.108 -19.510 1.00 95.38 306 SER A N 1
ATOM 2375 C CA . SER A 1 306 ? 9.519 13.527 -18.855 1.00 95.38 306 SER A CA 1
ATOM 2376 C C . SER A 1 306 ? 8.931 12.408 -17.993 1.00 95.38 306 SER A C 1
ATOM 2378 O O . SER A 1 306 ? 8.547 12.644 -16.846 1.00 95.38 306 SER A O 1
ATOM 2380 N N . ASN A 1 307 ? 8.919 11.177 -18.513 1.00 94.94 307 ASN A N 1
ATOM 2381 C CA . ASN A 1 307 ? 8.434 10.001 -17.797 1.00 94.94 307 ASN A CA 1
ATOM 2382 C C . ASN A 1 307 ? 9.287 9.701 -16.552 1.00 94.94 307 ASN A C 1
ATOM 2384 O O . ASN A 1 307 ? 8.724 9.488 -15.481 1.00 94.94 307 ASN A O 1
ATOM 2388 N N . ILE A 1 308 ? 10.622 9.769 -16.644 1.00 94.31 308 ILE A N 1
ATOM 2389 C CA . ILE A 1 308 ? 11.522 9.596 -15.487 1.00 94.31 308 ILE A CA 1
ATOM 2390 C C . ILE A 1 308 ? 11.221 10.635 -14.400 1.00 94.31 308 ILE A C 1
ATOM 2392 O O . ILE A 1 308 ? 11.094 10.268 -13.233 1.00 94.31 308 ILE A O 1
ATOM 2396 N N . SER A 1 309 ? 11.043 11.910 -14.769 1.00 93.06 309 SER A N 1
ATOM 2397 C CA . SER A 1 309 ? 10.686 12.962 -13.805 1.00 93.06 309 SER A CA 1
ATOM 2398 C C . SER A 1 309 ? 9.339 12.675 -13.132 1.00 93.06 309 SER A C 1
ATOM 2400 O O . SER A 1 309 ? 9.249 12.680 -11.909 1.00 93.06 309 SER A O 1
ATOM 2402 N N . SER A 1 310 ? 8.305 12.344 -13.915 1.00 95.56 310 SER A N 1
ATOM 2403 C CA . SER A 1 310 ? 6.967 12.031 -13.388 1.00 95.56 310 SER A CA 1
ATOM 2404 C C . SER A 1 310 ? 6.950 10.792 -12.484 1.00 95.56 310 SER A C 1
ATOM 2406 O O . SER A 1 310 ? 6.192 10.741 -11.515 1.00 95.56 310 SER A O 1
ATOM 2408 N N . MET A 1 311 ? 7.788 9.791 -12.770 1.00 93.81 311 MET A N 1
ATOM 2409 C CA . MET A 1 311 ? 7.941 8.612 -11.916 1.00 93.81 311 MET A CA 1
ATOM 2410 C C . MET A 1 311 ? 8.748 8.919 -10.642 1.00 93.81 311 MET A C 1
ATOM 2412 O O . MET A 1 311 ? 8.445 8.350 -9.594 1.00 93.81 311 MET A O 1
ATOM 2416 N N . GLY A 1 312 ? 9.702 9.856 -10.692 1.00 93.12 312 GLY A N 1
ATOM 2417 C CA . GLY A 1 312 ? 10.388 10.403 -9.516 1.00 93.12 312 GLY A CA 1
ATOM 2418 C C . GLY A 1 312 ? 9.417 11.074 -8.539 1.00 93.12 312 GLY A C 1
ATOM 2419 O O . GLY A 1 312 ? 9.330 10.658 -7.382 1.00 93.12 312 GLY A O 1
ATOM 2420 N N . ASP A 1 313 ? 8.598 12.011 -9.028 1.00 94.06 313 ASP A N 1
ATOM 2421 C CA . ASP A 1 313 ? 7.527 12.663 -8.252 1.00 94.06 313 ASP A CA 1
ATOM 2422 C C . ASP A 1 313 ? 6.548 11.640 -7.643 1.00 94.06 313 ASP A C 1
ATOM 2424 O O . ASP A 1 313 ? 5.967 11.852 -6.575 1.00 94.06 313 ASP A O 1
ATOM 2428 N N . GLN A 1 314 ? 6.313 10.524 -8.340 1.00 94.31 314 GLN A N 1
ATOM 2429 C CA . GLN A 1 314 ? 5.435 9.458 -7.866 1.00 94.31 314 GLN A CA 1
ATOM 2430 C C . GLN A 1 314 ? 6.084 8.616 -6.757 1.00 94.31 314 GLN A C 1
ATOM 2432 O O . GLN A 1 314 ? 5.389 8.216 -5.822 1.00 94.31 314 GLN A O 1
ATOM 2437 N N . VAL A 1 315 ? 7.401 8.390 -6.802 1.00 95.25 315 VAL A N 1
ATOM 2438 C CA . VAL A 1 315 ? 8.153 7.743 -5.711 1.00 95.25 315 VAL A CA 1
ATOM 2439 C C . VAL A 1 315 ? 8.215 8.632 -4.466 1.00 95.25 315 VAL A C 1
ATOM 2441 O O . VAL A 1 315 ? 8.079 8.114 -3.357 1.00 95.25 315 VAL A O 1
ATOM 2444 N N . GLU A 1 316 ? 8.316 9.957 -4.612 1.00 93.75 316 GLU A N 1
ATOM 2445 C CA . GLU A 1 316 ? 8.216 10.889 -3.477 1.00 93.75 316 GLU A CA 1
ATOM 2446 C C . GLU A 1 316 ? 6.840 10.791 -2.788 1.00 93.75 316 GLU A C 1
ATOM 2448 O O . GLU A 1 316 ? 6.762 10.555 -1.580 1.00 93.75 316 GLU A O 1
ATOM 2453 N N . LYS A 1 317 ? 5.743 10.819 -3.559 1.00 94.94 317 LYS A N 1
ATOM 2454 C CA . LYS A 1 317 ? 4.372 10.621 -3.036 1.00 94.94 317 LYS A CA 1
ATOM 2455 C C . LYS A 1 317 ? 4.179 9.257 -2.361 1.00 94.94 317 LYS A C 1
ATOM 2457 O O . LYS A 1 317 ? 3.431 9.150 -1.385 1.00 94.94 317 LYS A O 1
ATOM 2462 N N . ILE A 1 318 ? 4.844 8.208 -2.854 1.00 93.94 318 ILE A N 1
ATOM 2463 C CA . ILE A 1 318 ? 4.859 6.884 -2.212 1.00 93.94 318 ILE A CA 1
ATOM 2464 C C . ILE A 1 318 ? 5.619 6.942 -0.880 1.00 93.94 318 ILE A C 1
ATOM 2466 O O . ILE A 1 318 ? 5.113 6.425 0.113 1.00 93.94 318 ILE A O 1
ATOM 2470 N N . SER A 1 319 ? 6.769 7.620 -0.814 1.00 94.50 319 SER A N 1
ATOM 2471 C CA . SER A 1 319 ? 7.536 7.823 0.426 1.00 94.50 319 SER A CA 1
ATOM 2472 C C . SER A 1 319 ? 6.696 8.501 1.519 1.00 94.50 319 SER A C 1
ATOM 2474 O O . SER A 1 319 ? 6.599 7.988 2.636 1.00 94.50 319 SER A O 1
ATOM 2476 N N . ASP A 1 320 ? 5.981 9.580 1.193 1.00 95.12 320 ASP A N 1
ATOM 2477 C CA . ASP A 1 320 ? 5.070 10.254 2.134 1.00 95.12 320 ASP A CA 1
ATOM 2478 C C . ASP A 1 320 ? 3.873 9.381 2.543 1.00 95.12 320 ASP A C 1
ATOM 2480 O O . ASP A 1 320 ? 3.456 9.364 3.711 1.00 95.12 320 ASP A O 1
ATOM 2484 N N . SER A 1 321 ? 3.347 8.584 1.611 1.00 95.38 321 SER A N 1
ATOM 2485 C CA . SER A 1 321 ? 2.290 7.605 1.896 1.00 95.38 321 SER A CA 1
ATOM 2486 C C . SER A 1 321 ? 2.774 6.498 2.844 1.00 95.38 321 SER A C 1
ATOM 2488 O O . SER A 1 321 ? 2.024 6.056 3.716 1.00 95.38 321 SER A O 1
ATOM 2490 N N . LEU A 1 322 ? 4.041 6.085 2.743 1.00 96.25 322 LEU A N 1
ATOM 2491 C CA . LEU A 1 322 ? 4.677 5.124 3.648 1.00 96.25 322 LEU A CA 1
ATOM 2492 C C . LEU A 1 322 ? 4.960 5.741 5.025 1.00 96.25 322 LEU A C 1
ATOM 2494 O O . LEU A 1 322 ? 4.636 5.126 6.040 1.00 96.25 322 LEU A O 1
ATOM 2498 N N . ASN A 1 323 ? 5.467 6.977 5.082 1.00 94.50 323 ASN A N 1
ATOM 2499 C CA . ASN A 1 323 ? 5.699 7.712 6.332 1.00 94.50 323 ASN A CA 1
ATOM 2500 C C . ASN A 1 323 ? 4.397 7.897 7.134 1.00 94.50 323 ASN A C 1
ATOM 2502 O O . ASN A 1 323 ? 4.338 7.599 8.330 1.00 94.50 323 ASN A O 1
ATOM 2506 N N . THR A 1 324 ? 3.318 8.323 6.472 1.00 96.44 324 THR A N 1
ATOM 2507 C CA . THR A 1 324 ? 1.999 8.467 7.115 1.00 96.44 324 THR A CA 1
ATOM 2508 C C . THR A 1 324 ? 1.369 7.119 7.481 1.00 96.44 324 THR A C 1
ATOM 2510 O O . THR A 1 324 ? 0.684 7.020 8.502 1.00 96.44 324 THR A O 1
ATOM 2513 N N . SER A 1 325 ? 1.640 6.052 6.722 1.00 95.25 325 SER A N 1
ATOM 2514 C CA . SER A 1 325 ? 1.242 4.685 7.090 1.00 95.25 325 SER A CA 1
ATOM 2515 C C . SER A 1 325 ? 1.995 4.175 8.326 1.00 95.25 325 SER A C 1
ATOM 2517 O O . SER A 1 325 ? 1.382 3.562 9.200 1.00 95.25 325 SER A O 1
ATOM 2519 N N . ALA A 1 326 ? 3.285 4.498 8.470 1.00 95.94 326 ALA A N 1
ATOM 2520 C CA . ALA A 1 326 ? 4.073 4.169 9.658 1.00 95.94 326 ALA A CA 1
ATOM 2521 C C . ALA A 1 326 ? 3.546 4.882 10.918 1.00 95.94 326 ALA A C 1
ATOM 2523 O O . ALA A 1 326 ? 3.462 4.265 11.983 1.00 95.94 326 ALA A O 1
ATOM 2524 N N . GLU A 1 327 ? 3.137 6.154 10.819 1.00 96.25 327 GLU A N 1
ATOM 2525 C CA . GLU A 1 327 ? 2.494 6.867 11.936 1.00 96.25 327 GLU A CA 1
ATOM 2526 C C . GLU A 1 327 ? 1.165 6.200 12.330 1.00 96.25 327 GLU A C 1
ATOM 2528 O O . GLU A 1 327 ? 0.941 5.893 13.504 1.00 96.25 327 GLU A O 1
ATOM 2533 N N . ARG A 1 328 ? 0.300 5.906 11.347 1.00 96.12 328 ARG A N 1
ATOM 2534 C CA . ARG A 1 328 ? -0.982 5.214 11.570 1.00 96.12 328 ARG A CA 1
ATOM 2535 C C . ARG A 1 328 ? -0.780 3.860 12.252 1.00 96.12 328 ARG A C 1
ATOM 2537 O O . ARG A 1 328 ? -1.483 3.555 13.212 1.00 96.12 328 ARG A O 1
ATOM 2544 N N . ASN A 1 329 ? 0.210 3.085 11.818 1.00 96.81 329 ASN A N 1
ATOM 2545 C CA . ASN A 1 329 ? 0.506 1.772 12.385 1.00 96.81 329 ASN A CA 1
ATOM 2546 C C . ASN A 1 329 ? 1.088 1.847 13.817 1.00 96.81 329 ASN A C 1
ATOM 2548 O O . ASN A 1 329 ? 0.743 1.043 14.686 1.00 96.81 329 ASN A O 1
ATOM 2552 N N . ASN A 1 330 ? 1.900 2.864 14.127 1.00 94.25 330 ASN A N 1
ATOM 2553 C CA . ASN A 1 330 ? 2.328 3.135 15.508 1.00 94.25 330 ASN A CA 1
ATOM 2554 C C . ASN A 1 330 ? 1.149 3.536 16.416 1.00 94.25 330 ASN A C 1
ATOM 2556 O O . ASN A 1 330 ? 1.092 3.146 17.587 1.00 94.25 330 ASN A O 1
ATOM 2560 N N . ARG A 1 331 ? 0.165 4.267 15.879 1.00 95.75 331 ARG A N 1
ATOM 2561 C CA . ARG A 1 331 ? -1.072 4.611 16.599 1.00 95.75 331 ARG A CA 1
ATOM 2562 C C . ARG A 1 331 ? -1.962 3.391 16.845 1.00 95.75 331 ARG A C 1
ATOM 2564 O O . ARG A 1 331 ? -2.510 3.283 17.937 1.00 95.75 331 ARG A O 1
ATOM 2571 N N . VAL A 1 332 ? -2.033 2.444 15.904 1.00 95.19 332 VAL A N 1
ATOM 2572 C CA . VAL A 1 332 ? -2.680 1.131 16.108 1.00 95.19 332 VAL A CA 1
ATOM 2573 C C . VAL A 1 332 ? -2.001 0.361 17.247 1.00 95.19 332 VAL A C 1
ATOM 2575 O O . VAL A 1 332 ? -2.673 -0.016 18.204 1.00 95.19 332 VAL A O 1
ATOM 2578 N N . ASN A 1 333 ? -0.671 0.219 17.224 1.00 93.75 333 ASN A N 1
ATOM 2579 C CA . ASN A 1 333 ? 0.080 -0.437 18.306 1.00 93.75 333 ASN A CA 1
ATOM 2580 C C . ASN A 1 333 ? -0.136 0.224 19.683 1.00 93.75 333 ASN A C 1
ATOM 2582 O O . ASN A 1 333 ? -0.263 -0.465 20.697 1.00 93.75 333 ASN A O 1
ATOM 2586 N N . THR A 1 334 ? -0.227 1.557 19.725 1.00 95.19 334 THR A N 1
ATOM 2587 C CA . THR A 1 334 ? -0.530 2.302 20.958 1.00 95.19 334 THR A CA 1
ATOM 2588 C C . THR A 1 334 ? -1.949 2.004 21.454 1.00 95.19 334 THR A C 1
ATOM 2590 O O . THR A 1 334 ? -2.123 1.649 22.620 1.00 95.19 334 THR A O 1
ATOM 2593 N N . ALA A 1 335 ? -2.948 2.060 20.568 1.00 94.88 335 ALA A N 1
ATOM 2594 C CA . ALA A 1 335 ? -4.342 1.775 20.905 1.00 94.88 335 ALA A CA 1
ATOM 2595 C C . ALA A 1 335 ? -4.541 0.339 21.424 1.00 94.88 335 ALA A C 1
ATOM 2597 O O . ALA A 1 335 ? -5.271 0.139 22.390 1.00 94.88 335 ALA A O 1
ATOM 2598 N N . ILE A 1 336 ? -3.846 -0.654 20.855 1.00 94.81 336 ILE A N 1
ATOM 2599 C CA . ILE A 1 336 ? -3.860 -2.046 21.343 1.00 94.81 336 ILE A CA 1
ATOM 2600 C C . ILE A 1 336 ? -3.311 -2.140 22.775 1.00 94.81 336 ILE A C 1
ATOM 2602 O O . ILE A 1 336 ? -3.865 -2.855 23.610 1.00 94.81 336 ILE A O 1
ATOM 2606 N N . SER A 1 337 ? -2.242 -1.404 23.087 1.00 92.19 337 SER A N 1
ATOM 2607 C CA . SER A 1 337 ? -1.658 -1.362 24.435 1.00 92.19 337 SER A CA 1
ATOM 2608 C C . SER A 1 337 ? -2.631 -0.761 25.463 1.00 92.19 337 SER A C 1
ATOM 2610 O O . SER A 1 337 ? -2.828 -1.318 26.546 1.00 92.19 337 SER A O 1
ATOM 2612 N N . GLU A 1 338 ? -3.310 0.333 25.104 1.00 94.25 338 GLU A N 1
ATOM 2613 C CA . GLU A 1 338 ? -4.354 0.957 25.930 1.00 94.25 338 GLU A CA 1
ATOM 2614 C C . GLU A 1 338 ? -5.580 0.046 26.111 1.00 94.25 338 GLU A C 1
ATOM 2616 O O . GLU A 1 338 ? -6.133 -0.053 27.209 1.00 94.25 338 GLU A O 1
ATOM 2621 N N . LEU A 1 339 ? -5.976 -0.667 25.057 1.00 93.00 339 LEU A N 1
ATOM 2622 C CA . LEU A 1 339 ? -7.131 -1.560 25.024 1.00 93.00 339 LEU A CA 1
ATOM 2623 C C . LEU A 1 339 ? -6.890 -2.846 25.840 1.00 93.00 339 LEU A C 1
ATOM 2625 O O . LEU A 1 339 ? -7.730 -3.208 26.665 1.00 93.00 339 LEU A O 1
ATOM 2629 N N . ASN A 1 340 ? -5.699 -3.447 25.758 1.00 91.31 340 ASN A N 1
ATOM 2630 C CA . ASN A 1 340 ? -5.271 -4.518 26.669 1.00 91.31 340 ASN A CA 1
ATOM 2631 C C . ASN A 1 340 ? -5.223 -4.047 28.137 1.00 91.31 340 ASN A C 1
ATOM 2633 O O . ASN A 1 340 ? -5.665 -4.757 29.043 1.00 91.31 340 ASN A O 1
ATOM 2637 N N . ASN A 1 341 ? -4.749 -2.822 28.395 1.00 92.06 341 ASN A N 1
ATOM 2638 C CA . ASN A 1 341 ? -4.773 -2.226 29.735 1.00 92.06 341 ASN A CA 1
ATOM 2639 C C . ASN A 1 341 ? -6.214 -2.026 30.255 1.00 92.06 341 ASN A C 1
ATOM 2641 O O . ASN A 1 341 ? -6.478 -2.215 31.445 1.00 92.06 341 ASN A O 1
ATOM 2645 N N . SER A 1 342 ? -7.149 -1.691 29.361 1.00 92.62 342 SER A N 1
ATOM 2646 C CA . SER A 1 342 ? -8.583 -1.603 29.650 1.00 92.62 342 SER A CA 1
ATOM 2647 C C . SER A 1 342 ? -9.168 -2.964 30.040 1.00 92.62 342 SER A C 1
ATOM 2649 O O . SER A 1 342 ? -9.811 -3.068 31.083 1.00 92.62 342 SER A O 1
ATOM 2651 N N . PHE A 1 343 ? -8.872 -4.039 29.297 1.00 91.19 343 PHE A N 1
ATOM 2652 C CA . PHE A 1 343 ? -9.331 -5.386 29.659 1.00 91.19 343 PHE A CA 1
ATOM 2653 C C . PHE A 1 343 ? -8.782 -5.866 31.007 1.00 91.19 343 PHE A C 1
ATOM 2655 O O . PHE A 1 343 ? -9.540 -6.420 31.802 1.00 91.19 343 PHE A O 1
ATOM 2662 N N . HIS A 1 344 ? -7.514 -5.594 31.336 1.00 88.94 344 HIS A N 1
ATOM 2663 C CA . HIS A 1 344 ? -6.979 -5.919 32.664 1.00 88.94 344 HIS A CA 1
ATOM 2664 C C . HIS A 1 344 ? -7.776 -5.256 33.805 1.00 88.94 344 HIS A C 1
ATOM 2666 O O . HIS A 1 344 ? -8.152 -5.939 34.758 1.00 88.94 344 HIS A O 1
ATOM 2672 N N . LYS A 1 345 ? -8.100 -3.960 33.685 1.00 90.69 345 LYS A N 1
ATOM 2673 C CA . LYS A 1 345 ? -8.942 -3.233 34.659 1.00 90.69 345 LYS A CA 1
ATOM 2674 C C . LYS A 1 345 ? -10.369 -3.783 34.719 1.00 90.69 345 LYS A C 1
ATOM 2676 O O . LYS A 1 345 ? -10.951 -3.884 35.796 1.00 90.69 345 LYS A O 1
ATOM 2681 N N . THR A 1 346 ? -10.929 -4.157 33.572 1.00 88.75 346 THR A N 1
ATOM 2682 C CA . THR A 1 346 ? -12.265 -4.757 33.467 1.00 88.75 346 THR A CA 1
ATOM 2683 C C . THR A 1 346 ? -12.347 -6.089 34.224 1.00 88.75 346 THR A C 1
ATOM 2685 O O . THR A 1 346 ? -13.266 -6.280 35.018 1.00 88.75 346 THR A O 1
ATOM 2688 N N . ARG A 1 347 ? -11.348 -6.974 34.091 1.00 88.81 347 ARG A N 1
ATOM 2689 C CA . ARG A 1 347 ? -11.309 -8.261 34.820 1.00 88.81 347 ARG A CA 1
ATOM 2690 C C . ARG A 1 347 ? -11.034 -8.094 36.324 1.00 88.81 347 ARG A C 1
ATOM 2692 O O . ARG A 1 347 ? -11.583 -8.837 37.141 1.00 88.81 347 ARG A O 1
ATOM 2699 N N . GLU A 1 348 ? -10.267 -7.076 36.721 1.00 89.50 348 GLU A N 1
ATOM 2700 C CA . GLU A 1 348 ? -10.135 -6.669 38.132 1.00 89.50 348 GLU A CA 1
ATOM 2701 C C . GLU A 1 348 ? -11.497 -6.233 38.715 1.00 89.50 348 GLU A C 1
ATOM 2703 O O . GLU A 1 348 ? -11.903 -6.700 39.783 1.00 89.50 348 GLU A O 1
ATOM 2708 N N . ALA A 1 349 ? -12.266 -5.425 37.975 1.00 89.81 349 ALA A N 1
ATOM 2709 C CA . ALA A 1 349 ? -13.613 -5.015 38.371 1.00 89.81 349 ALA A CA 1
ATOM 2710 C C . ALA A 1 349 ? -14.612 -6.191 38.434 1.00 89.81 349 ALA A C 1
ATOM 2712 O O . ALA A 1 349 ? -15.447 -6.239 39.344 1.00 89.81 349 ALA A O 1
ATOM 2713 N N . PHE A 1 350 ? -14.522 -7.172 37.528 1.00 90.38 350 PHE A N 1
ATOM 2714 C CA . PHE A 1 350 ? -15.349 -8.386 37.588 1.00 90.38 350 PHE A CA 1
ATOM 2715 C C . PHE A 1 350 ? -15.024 -9.247 38.808 1.00 90.38 350 PHE A C 1
ATOM 2717 O O . PHE A 1 350 ? -15.946 -9.711 39.478 1.00 90.38 350 PHE A O 1
ATOM 2724 N N . THR A 1 351 ? -13.742 -9.374 39.164 1.00 89.19 351 THR A N 1
ATOM 2725 C CA . THR A 1 351 ? -13.304 -10.073 40.385 1.00 89.19 351 THR A CA 1
ATOM 2726 C C . THR A 1 351 ? -13.959 -9.457 41.627 1.00 89.19 351 THR A C 1
ATOM 2728 O O . THR A 1 351 ? -14.606 -10.161 42.405 1.00 89.19 351 THR A O 1
ATOM 2731 N N . LEU A 1 352 ? -13.899 -8.126 41.765 1.00 91.56 352 LEU A N 1
ATOM 2732 C CA . LEU A 1 352 ? -14.560 -7.396 42.853 1.00 91.56 352 LEU A CA 1
ATOM 2733 C C . LEU A 1 352 ? -16.092 -7.575 42.834 1.00 91.56 352 LEU A C 1
ATOM 2735 O O . LEU A 1 352 ? -16.728 -7.709 43.882 1.00 91.56 352 LEU A O 1
ATOM 2739 N N . THR A 1 353 ? -16.703 -7.613 41.649 1.00 91.69 353 THR A N 1
ATOM 2740 C CA . THR A 1 353 ? -18.160 -7.773 41.509 1.00 91.69 353 THR A CA 1
ATOM 2741 C C . THR A 1 353 ? -18.619 -9.192 41.874 1.00 91.69 353 THR A C 1
ATOM 2743 O O . THR A 1 353 ? -19.657 -9.352 42.518 1.00 91.69 353 THR A O 1
ATOM 2746 N N . ALA A 1 354 ? -17.824 -10.223 41.574 1.00 90.94 354 ALA A N 1
ATOM 2747 C CA . ALA A 1 354 ? -18.082 -11.603 41.993 1.00 90.94 354 ALA A CA 1
ATOM 2748 C C . ALA A 1 354 ? -17.999 -11.785 43.525 1.00 90.94 354 ALA A C 1
ATOM 2750 O O . ALA A 1 354 ? -18.810 -12.512 44.116 1.00 90.94 354 ALA A O 1
ATOM 2751 N N . GLU A 1 355 ? -17.083 -11.080 44.201 1.00 92.31 355 GLU A N 1
ATOM 2752 C CA . GLU A 1 355 ? -17.049 -11.018 45.670 1.00 92.31 355 GLU A CA 1
ATOM 2753 C C . GLU A 1 355 ? -18.305 -10.340 46.244 1.00 92.31 355 GLU A C 1
ATOM 2755 O O . GLU A 1 355 ? -18.922 -10.863 47.181 1.00 92.31 355 GLU A O 1
ATOM 2760 N N . LEU A 1 356 ? -18.736 -9.217 45.653 1.00 94.25 356 LEU A N 1
ATOM 2761 C CA . LEU A 1 356 ? -19.959 -8.509 46.049 1.00 94.25 356 LEU A CA 1
ATOM 2762 C C . LEU A 1 356 ? -21.210 -9.385 45.885 1.00 94.25 356 LEU A C 1
ATOM 2764 O O . LEU A 1 356 ? -22.005 -9.480 46.819 1.00 94.25 356 LEU A O 1
ATOM 2768 N N . ILE A 1 357 ? -21.351 -10.101 44.766 1.00 94.81 357 ILE A N 1
ATOM 2769 C CA . ILE A 1 357 ? -22.418 -11.092 44.536 1.00 94.81 357 ILE A CA 1
ATOM 2770 C C . ILE A 1 357 ? -22.401 -12.188 45.602 1.00 94.81 357 ILE A C 1
ATOM 2772 O O . ILE A 1 357 ? -23.431 -12.503 46.200 1.00 94.81 357 ILE A O 1
ATOM 2776 N N . THR A 1 358 ? -21.221 -12.727 45.911 1.00 93.38 358 THR A N 1
ATOM 2777 C CA . THR A 1 358 ? -21.057 -13.748 46.956 1.00 93.38 358 THR A CA 1
ATOM 2778 C C . THR A 1 358 ? -21.465 -13.219 48.340 1.00 93.38 358 THR A C 1
ATOM 2780 O O . THR A 1 358 ? -21.965 -13.975 49.176 1.00 93.38 358 THR A O 1
ATOM 2783 N N . SER A 1 359 ? -21.287 -11.920 48.594 1.00 95.31 359 SER A N 1
ATOM 2784 C CA . SER A 1 359 ? -21.737 -11.237 49.814 1.00 95.31 359 SER A CA 1
ATOM 2785 C C . SER A 1 359 ? -23.254 -10.979 49.828 1.00 95.31 359 SER A C 1
ATOM 2787 O O . SER A 1 359 ? -23.911 -11.194 50.852 1.00 95.31 359 SER A O 1
ATOM 2789 N N . LEU A 1 360 ? -23.839 -10.596 48.687 1.00 95.12 360 LEU A N 1
ATOM 2790 C CA . LEU A 1 360 ? -25.284 -10.402 48.518 1.00 95.12 360 LEU A CA 1
ATOM 2791 C C . LEU A 1 360 ? -26.054 -11.711 48.716 1.00 95.12 360 LEU A C 1
ATOM 2793 O O . LEU A 1 360 ? -26.968 -11.750 49.534 1.00 95.12 360 LEU A O 1
ATOM 2797 N N . LEU A 1 361 ? -25.627 -12.809 48.083 1.00 94.94 361 LEU A N 1
ATOM 2798 C CA . LEU A 1 361 ? -26.250 -14.128 48.252 1.00 94.94 361 LEU A CA 1
ATOM 2799 C C . LEU A 1 361 ? -26.210 -14.600 49.717 1.00 94.94 361 LEU A C 1
ATOM 2801 O O . LEU A 1 361 ? -27.205 -15.105 50.236 1.00 94.94 361 LEU A O 1
ATOM 2805 N N . LYS A 1 362 ? -25.101 -14.378 50.439 1.00 94.62 362 LYS A N 1
ATOM 2806 C CA . LYS A 1 362 ? -25.024 -14.643 51.894 1.00 94.62 362 LYS A CA 1
ATOM 2807 C C . LYS A 1 362 ? -25.982 -13.758 52.699 1.00 94.62 362 LYS A C 1
ATOM 2809 O O . LYS A 1 362 ? -26.543 -14.210 53.697 1.00 94.62 362 LYS A O 1
ATOM 2814 N N . SER A 1 363 ? -26.178 -12.515 52.269 1.00 95.25 363 SER A N 1
ATOM 2815 C CA . SER A 1 363 ? -27.078 -11.559 52.918 1.00 95.25 363 SER A CA 1
ATOM 2816 C C . SER A 1 363 ? -28.550 -11.925 52.704 1.00 95.25 363 SER A C 1
ATOM 2818 O O . SER A 1 363 ? -29.305 -11.931 53.671 1.00 95.25 363 SER A O 1
ATOM 2820 N N . PHE A 1 364 ? -28.950 -12.320 51.491 1.00 95.75 364 PHE A N 1
ATOM 2821 C CA . PHE A 1 364 ? -30.311 -12.783 51.194 1.00 95.75 364 PHE A CA 1
ATOM 2822 C C . PHE A 1 364 ? -30.658 -14.081 51.927 1.00 95.75 364 PHE A C 1
ATOM 2824 O O . PHE A 1 364 ? -31.703 -14.145 52.569 1.00 95.75 364 PHE A O 1
ATOM 2831 N N . ASN A 1 365 ? -29.759 -15.072 51.948 1.00 93.19 365 ASN A N 1
ATOM 2832 C CA . ASN A 1 365 ? -29.962 -16.293 52.741 1.00 93.19 365 ASN A CA 1
ATOM 2833 C C . ASN A 1 365 ? -30.235 -15.971 54.223 1.00 93.19 365 ASN A C 1
ATOM 2835 O O . ASN A 1 365 ? -31.165 -16.512 54.817 1.00 93.19 365 ASN A O 1
ATOM 2839 N N . ARG A 1 366 ? -29.485 -15.023 54.801 1.00 95.38 366 ARG A N 1
ATOM 2840 C CA . ARG A 1 366 ? -29.687 -14.559 56.182 1.00 95.38 366 ARG A CA 1
ATOM 2841 C C . ARG A 1 366 ? -30.980 -13.755 56.374 1.00 95.38 366 ARG A C 1
ATOM 2843 O O . ARG A 1 366 ? -31.585 -13.839 57.439 1.00 95.38 366 ARG A O 1
ATOM 2850 N N . ILE A 1 367 ? -31.411 -12.971 55.384 1.00 95.50 367 ILE A N 1
ATOM 2851 C CA . ILE A 1 367 ? -32.704 -12.267 55.428 1.00 95.50 367 ILE A CA 1
ATOM 2852 C C . ILE A 1 367 ? -33.852 -13.282 55.398 1.00 95.50 367 ILE A C 1
ATOM 2854 O O . ILE A 1 367 ? -34.764 -13.162 56.210 1.00 95.50 367 ILE A O 1
ATOM 2858 N N . SER A 1 368 ? -33.770 -14.311 54.552 1.00 94.56 368 SER A N 1
ATOM 2859 C CA . SER A 1 368 ? -34.760 -15.392 54.467 1.00 94.56 368 SER A CA 1
ATOM 2860 C C . SER A 1 368 ? -34.857 -16.194 55.776 1.00 94.56 368 SER A C 1
ATOM 2862 O O . SER A 1 368 ? -35.944 -16.319 56.342 1.00 94.56 368 SER A O 1
ATOM 2864 N N . GLU A 1 369 ? -33.717 -16.621 56.340 1.00 94.62 369 GLU A N 1
ATOM 2865 C CA . GLU A 1 369 ? -33.635 -17.279 57.658 1.00 94.62 369 GLU A CA 1
ATOM 2866 C C . GLU A 1 369 ? -34.292 -16.430 58.762 1.00 94.62 369 GLU A C 1
ATOM 2868 O O . GLU A 1 369 ? -35.103 -16.927 59.551 1.00 94.62 369 GLU A O 1
ATOM 2873 N N . VAL A 1 370 ? -33.982 -15.129 58.804 1.00 95.12 370 VAL A N 1
ATOM 2874 C CA . VAL A 1 370 ? -34.574 -14.201 59.775 1.00 95.12 370 VAL A CA 1
ATOM 2875 C C . VAL A 1 370 ? -36.070 -14.011 59.521 1.00 95.12 370 VAL A C 1
ATOM 2877 O O . VAL A 1 370 ? -36.823 -14.035 60.491 1.00 95.12 370 VAL A O 1
ATOM 2880 N N . SER A 1 371 ? -36.519 -13.860 58.271 1.00 94.81 371 SER A N 1
ATOM 2881 C CA . SER A 1 371 ? -37.938 -13.667 57.941 1.00 94.81 371 SER A CA 1
ATOM 2882 C C . SER A 1 371 ? -38.768 -14.869 58.389 1.00 94.81 371 SER A C 1
ATOM 2884 O O . SER A 1 371 ? -39.684 -14.706 59.192 1.00 94.81 371 SER A O 1
ATOM 2886 N N . SER A 1 372 ? -38.355 -16.084 58.008 1.00 93.88 372 SER A N 1
ATOM 2887 C CA . SER A 1 372 ? -38.971 -17.346 58.442 1.00 93.88 372 SER A CA 1
ATOM 2888 C C . SER A 1 372 ? -39.029 -17.451 59.973 1.00 93.88 372 SER A C 1
ATOM 2890 O O . SER A 1 372 ? -40.087 -17.693 60.551 1.00 93.88 372 SER A O 1
ATOM 2892 N N . THR A 1 373 ? -37.912 -17.174 60.658 1.00 95.19 373 THR A N 1
ATOM 2893 C CA . THR A 1 373 ? -37.834 -17.206 62.132 1.00 95.19 373 THR A CA 1
ATOM 2894 C C . THR A 1 373 ? -38.773 -16.188 62.796 1.00 95.19 373 THR A C 1
ATOM 2896 O O . THR A 1 373 ? -39.260 -16.414 63.908 1.00 95.19 373 THR A O 1
ATOM 2899 N N . ARG A 1 374 ? -39.028 -15.036 62.161 1.00 93.56 374 ARG A N 1
ATOM 2900 C CA . ARG A 1 374 ? -39.957 -14.019 62.679 1.00 93.56 374 ARG A CA 1
ATOM 2901 C C . ARG A 1 374 ? -41.414 -14.305 62.323 1.00 93.56 374 ARG A C 1
ATOM 2903 O O . ARG A 1 374 ? -42.277 -13.996 63.142 1.00 93.56 374 ARG A O 1
ATOM 2910 N N . GLN A 1 375 ? -41.678 -14.944 61.187 1.00 94.19 375 GLN A N 1
ATOM 2911 C CA . GLN A 1 375 ? -42.999 -15.433 60.798 1.00 94.19 375 GLN A CA 1
ATOM 2912 C C . GLN A 1 375 ? -43.505 -16.468 61.818 1.00 94.19 375 GLN A C 1
ATOM 2914 O O . GLN A 1 375 ? -44.563 -16.258 62.409 1.00 94.19 375 GLN A O 1
ATOM 2919 N N . GLU A 1 376 ? -42.696 -17.480 62.165 1.00 94.12 376 GLU A N 1
ATOM 2920 C CA . GLU A 1 376 ? -43.016 -18.451 63.233 1.00 94.12 376 GLU A CA 1
ATOM 2921 C C . GLU A 1 376 ? -43.309 -17.773 64.587 1.00 94.12 376 GLU A C 1
ATOM 2923 O O . GLU A 1 376 ? -44.226 -18.158 65.320 1.00 94.12 376 GLU A O 1
ATOM 2928 N N . GLN A 1 377 ? -42.545 -16.731 64.939 1.00 94.50 377 GLN A N 1
ATOM 2929 C CA . GLN A 1 377 ? -42.756 -15.970 66.176 1.00 94.50 377 GLN A CA 1
ATOM 2930 C C . GLN A 1 377 ? -44.061 -15.162 66.141 1.00 94.50 377 GLN A C 1
ATOM 2932 O O . GLN A 1 377 ? -44.757 -15.088 67.157 1.00 94.50 377 GLN A O 1
ATOM 2937 N N . ALA A 1 378 ? -44.424 -14.589 64.992 1.00 94.62 378 ALA A N 1
ATOM 2938 C CA . ALA A 1 378 ? -45.696 -13.902 64.803 1.00 94.62 378 ALA A CA 1
ATOM 2939 C C . ALA A 1 378 ? -46.882 -14.887 64.850 1.00 94.62 378 ALA A C 1
ATOM 2941 O O . ALA A 1 378 ? -47.869 -14.622 65.535 1.00 94.62 378 ALA A O 1
ATOM 2942 N N . GLU A 1 379 ? -46.774 -16.073 64.246 1.00 93.00 379 GLU A N 1
ATOM 2943 C CA . GLU A 1 379 ? -47.789 -17.129 64.367 1.00 93.00 379 GLU A CA 1
ATOM 2944 C C . GLU A 1 379 ? -47.974 -17.609 65.815 1.00 93.00 379 GLU A C 1
ATOM 2946 O O . GLU A 1 379 ? -49.108 -17.746 66.293 1.00 93.00 379 GLU A O 1
ATOM 2951 N N . LEU A 1 380 ? -46.875 -17.796 66.555 1.00 94.62 380 LEU A N 1
ATOM 2952 C CA . LEU A 1 380 ? -46.914 -18.127 67.980 1.00 94.62 380 LEU A CA 1
ATOM 2953 C C . LEU A 1 380 ? -47.636 -17.039 68.792 1.00 94.62 380 LEU A C 1
ATOM 2955 O O . LEU A 1 380 ? -48.483 -17.364 69.627 1.00 94.62 380 LEU A O 1
ATOM 2959 N N . LEU A 1 381 ? -47.359 -15.759 68.523 1.00 93.44 381 LEU A N 1
ATOM 2960 C CA . LEU A 1 381 ? -48.076 -14.636 69.134 1.00 93.44 381 LEU A CA 1
ATOM 2961 C C . LEU A 1 381 ? -49.562 -14.615 68.734 1.00 93.44 381 LEU A C 1
ATOM 2963 O O . LEU A 1 381 ? -50.409 -14.357 69.588 1.00 93.44 381 LEU A O 1
ATOM 2967 N N . SER A 1 382 ? -49.903 -14.954 67.485 1.00 93.25 382 SER A N 1
ATOM 2968 C CA . SER A 1 382 ? -51.293 -15.057 67.009 1.00 93.25 382 SER A CA 1
ATOM 2969 C C . SER A 1 382 ? -52.064 -16.117 67.794 1.00 93.25 382 SER A C 1
ATOM 2971 O O . SER A 1 382 ? -53.183 -15.871 68.252 1.00 93.25 382 SER A O 1
ATOM 2973 N N . ARG A 1 383 ? -51.451 -17.291 68.004 1.00 92.69 383 ARG A N 1
ATOM 2974 C CA . ARG A 1 383 ? -52.027 -18.372 68.810 1.00 92.69 383 ARG A CA 1
ATOM 2975 C C . ARG A 1 383 ? -52.175 -17.969 70.279 1.00 92.69 383 ARG A C 1
ATOM 2977 O O . ARG A 1 383 ? -53.256 -18.139 70.835 1.00 92.69 383 ARG A O 1
ATOM 2984 N N . LEU A 1 384 ? -51.141 -17.383 70.884 1.00 93.44 384 LEU A N 1
ATOM 2985 C CA . LEU A 1 384 ? -51.194 -16.911 72.273 1.00 93.44 384 LEU A CA 1
ATOM 2986 C C . LEU A 1 384 ? -52.258 -15.818 72.474 1.00 93.44 384 LEU A C 1
ATOM 2988 O O . LEU A 1 384 ? -52.967 -15.848 73.476 1.00 93.44 384 LEU A O 1
ATOM 2992 N N . SER A 1 385 ? -52.433 -14.894 71.522 1.00 92.69 385 SER A N 1
ATOM 2993 C CA . SER A 1 385 ? -53.497 -13.878 71.580 1.00 92.69 385 SER A CA 1
ATOM 2994 C C . SER A 1 385 ? -54.890 -14.525 71.579 1.00 92.69 385 SER A C 1
ATOM 2996 O O . SER A 1 385 ? -55.713 -14.236 72.449 1.00 92.69 385 SER A O 1
ATOM 2998 N N . LYS A 1 386 ? -55.128 -15.494 70.681 1.00 91.75 386 LYS A N 1
ATOM 2999 C CA . LYS A 1 386 ? -56.380 -16.275 70.619 1.00 91.75 386 LYS A CA 1
ATOM 3000 C C . LYS A 1 386 ? -56.658 -17.040 71.922 1.00 91.75 386 LYS A C 1
ATOM 3002 O O . LYS A 1 386 ? -57.800 -17.059 72.380 1.00 91.75 386 LYS A O 1
ATOM 3007 N N . GLU A 1 387 ? -55.630 -17.623 72.544 1.00 93.69 387 GLU A N 1
ATOM 3008 C CA . GLU A 1 387 ? -55.733 -18.274 73.860 1.00 93.69 387 GLU A CA 1
ATOM 3009 C C . GLU A 1 387 ? -56.152 -17.274 74.959 1.00 93.69 387 GLU A C 1
ATOM 3011 O O . GLU A 1 387 ? -57.115 -17.531 75.683 1.00 93.69 387 GLU A O 1
ATOM 3016 N N . ARG A 1 388 ? -55.523 -16.089 75.039 1.00 92.31 388 ARG A N 1
ATOM 3017 C CA . ARG A 1 388 ? -55.883 -15.065 76.044 1.00 92.31 388 ARG A CA 1
ATOM 3018 C C . ARG A 1 388 ? -57.266 -14.447 75.823 1.00 92.31 388 ARG A C 1
ATOM 3020 O O . ARG A 1 388 ? -57.956 -14.166 76.801 1.00 92.31 388 ARG A O 1
ATOM 3027 N N . ILE A 1 389 ? -57.726 -14.302 74.579 1.00 92.88 389 ILE A N 1
ATOM 3028 C CA . ILE A 1 389 ? -59.111 -13.890 74.277 1.00 92.88 389 ILE A CA 1
ATOM 3029 C C . ILE A 1 389 ? -60.117 -14.927 74.811 1.00 92.88 389 ILE A C 1
ATOM 3031 O O . ILE A 1 389 ? -61.161 -14.555 75.352 1.00 92.88 389 ILE A O 1
ATOM 3035 N N . ALA A 1 390 ? -59.811 -16.225 74.711 1.00 92.69 390 ALA A N 1
ATOM 3036 C CA . ALA A 1 390 ? -60.661 -17.278 75.270 1.00 92.69 390 ALA A CA 1
ATOM 3037 C C . ALA A 1 390 ? -60.665 -17.273 76.813 1.00 92.69 390 ALA A C 1
ATOM 3039 O O . ALA A 1 390 ? -61.729 -17.412 77.421 1.00 92.69 390 ALA A O 1
ATOM 3040 N N . GLU A 1 391 ? -59.512 -17.051 77.450 1.00 92.44 391 GLU A N 1
ATOM 3041 C CA . GLU A 1 391 ? -59.397 -16.890 78.910 1.00 92.44 391 GLU A CA 1
ATOM 3042 C C . GLU A 1 391 ? -60.178 -15.670 79.427 1.00 92.44 391 GLU A C 1
ATOM 3044 O O . GLU A 1 391 ? -60.901 -15.777 80.419 1.00 92.44 391 GLU A O 1
ATOM 3049 N N . LEU A 1 392 ? -60.107 -14.526 78.736 1.00 92.38 392 LEU A N 1
ATOM 3050 C CA . LEU A 1 392 ? -60.874 -13.323 79.084 1.00 92.38 392 LEU A CA 1
ATOM 3051 C C . LEU A 1 392 ? -62.386 -13.567 79.013 1.00 92.38 392 LEU A C 1
ATOM 3053 O O . LEU A 1 392 ? -63.111 -13.155 79.918 1.00 92.38 392 LEU A O 1
ATOM 3057 N N . LYS A 1 393 ? -62.868 -14.308 78.008 1.00 91.12 393 LYS A N 1
ATOM 3058 C CA . LYS A 1 393 ? -64.291 -14.685 77.899 1.00 91.12 393 LYS A CA 1
ATOM 3059 C C . LYS A 1 393 ? -64.751 -15.572 79.047 1.00 91.12 393 LYS A C 1
ATOM 3061 O O . LYS A 1 393 ? -65.837 -15.357 79.582 1.00 91.12 393 LYS A O 1
ATOM 3066 N N . GLN A 1 394 ? -63.916 -16.520 79.473 1.00 92.31 394 GLN A N 1
ATOM 3067 C CA . GLN A 1 394 ? -64.187 -17.311 80.675 1.00 92.31 394 GLN A CA 1
ATOM 3068 C C . GLN A 1 394 ? -64.188 -16.432 81.934 1.00 92.31 394 GLN A C 1
ATOM 3070 O O . GLN A 1 394 ? -65.060 -16.592 82.784 1.00 92.31 394 GLN A O 1
ATOM 3075 N N . MET A 1 395 ? -63.270 -15.468 82.049 1.00 91.06 395 MET A N 1
ATOM 3076 C CA . MET A 1 395 ? -63.231 -14.538 83.181 1.00 91.06 395 MET A CA 1
ATOM 3077 C C . MET A 1 395 ? -64.504 -13.682 83.273 1.00 91.06 395 MET A C 1
ATOM 3079 O O . MET A 1 395 ? -65.070 -13.567 84.358 1.00 91.06 395 MET A O 1
ATOM 3083 N N . VAL A 1 396 ? -64.996 -13.137 82.155 1.00 91.31 396 VAL A N 1
ATOM 3084 C CA . VAL A 1 396 ? -66.240 -12.343 82.104 1.00 91.31 396 VAL A CA 1
ATOM 3085 C C . VAL A 1 396 ? -67.464 -13.182 82.503 1.00 91.31 396 VAL A C 1
ATOM 3087 O O . VAL A 1 396 ? -68.271 -12.732 83.315 1.00 91.31 396 VAL A O 1
ATOM 3090 N N . ASP A 1 397 ? -67.570 -14.423 82.020 1.00 92.25 397 ASP A N 1
ATOM 3091 C CA . ASP A 1 397 ? -68.626 -15.372 82.413 1.00 92.25 397 ASP A CA 1
ATOM 3092 C C . ASP A 1 397 ? -68.602 -15.702 83.923 1.00 92.25 397 ASP A C 1
ATOM 3094 O O . ASP A 1 397 ? -69.654 -15.763 84.566 1.00 92.25 397 ASP A O 1
ATOM 3098 N N . GLN A 1 398 ? -67.418 -15.839 84.530 1.00 92.50 398 GLN A N 1
ATOM 3099 C CA . GLN A 1 398 ? -67.299 -16.015 85.984 1.00 92.50 398 GLN A CA 1
ATOM 3100 C C . GLN A 1 398 ? -67.644 -14.732 86.758 1.00 92.50 398 GLN A C 1
ATOM 3102 O O . GLN A 1 398 ? -68.332 -14.807 87.776 1.00 92.50 398 GLN A O 1
ATOM 3107 N N . ILE A 1 399 ? -67.236 -13.551 86.275 1.00 92.50 399 ILE A N 1
ATOM 3108 C CA . ILE A 1 399 ? -67.598 -12.259 86.887 1.00 92.50 399 ILE A CA 1
ATOM 3109 C C . ILE A 1 39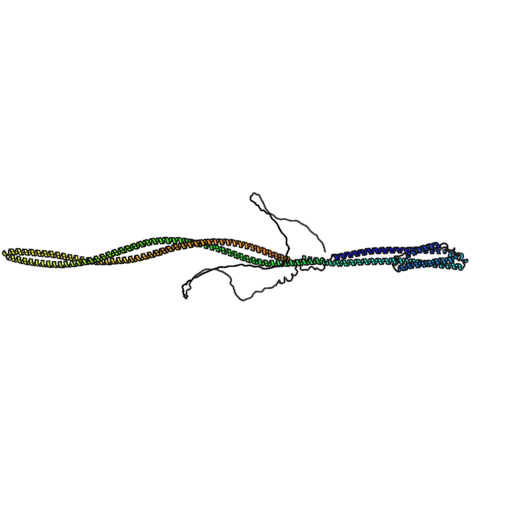9 ? -69.120 -12.079 86.900 1.00 92.50 399 ILE A C 1
ATOM 3111 O O . ILE A 1 399 ? -69.665 -11.708 87.940 1.00 92.50 399 ILE A O 1
ATOM 3115 N N . GLN A 1 400 ? -69.816 -12.414 85.807 1.00 91.50 400 GLN A N 1
ATOM 3116 C CA . GLN A 1 400 ? -71.280 -12.356 85.745 1.00 91.50 400 GLN A CA 1
ATOM 3117 C C . GLN A 1 400 ? -71.927 -13.268 86.798 1.00 91.50 400 GLN A C 1
ATOM 3119 O O . GLN A 1 400 ? -72.786 -12.821 87.553 1.00 91.50 400 GLN A O 1
ATOM 3124 N N . LYS A 1 401 ? -71.461 -14.518 86.930 1.00 92.81 401 LYS A N 1
ATOM 3125 C CA . LYS A 1 401 ? -71.966 -15.472 87.939 1.00 92.81 401 LYS A CA 1
ATOM 3126 C C . LYS A 1 401 ? -71.761 -14.984 89.374 1.00 92.81 401 LYS A C 1
ATOM 3128 O O . LYS A 1 401 ? -72.607 -15.234 90.238 1.00 92.81 401 LYS A O 1
ATOM 3133 N N . VAL A 1 402 ? -70.663 -14.274 89.644 1.00 92.50 402 VAL A N 1
ATOM 3134 C CA . VAL A 1 402 ? -70.412 -13.649 90.952 1.00 92.50 402 VAL A CA 1
ATOM 3135 C C . VAL A 1 402 ? -71.275 -12.395 91.149 1.00 92.50 402 VAL A C 1
ATOM 3137 O O . VAL A 1 402 ? -71.760 -12.181 92.263 1.00 92.50 402 VAL A O 1
ATOM 3140 N N . GLU A 1 403 ? -71.543 -11.598 90.106 1.00 92.31 403 GLU A N 1
ATOM 3141 C CA . GLU A 1 403 ? -72.472 -10.462 90.206 1.00 92.31 403 GLU A CA 1
ATOM 3142 C C . GLU A 1 403 ? -73.899 -10.944 90.488 1.00 92.31 403 GLU A C 1
ATOM 3144 O O . GLU A 1 403 ? -74.501 -10.491 91.460 1.00 92.31 403 GLU A O 1
ATOM 3149 N N . ASP A 1 404 ? -74.405 -11.921 89.732 1.00 92.12 404 ASP A N 1
ATOM 3150 C CA . ASP A 1 404 ? -75.726 -12.530 89.937 1.00 92.12 404 ASP A CA 1
ATOM 3151 C C . ASP A 1 404 ? -75.870 -13.082 91.368 1.00 92.12 404 ASP A C 1
ATOM 3153 O O . ASP A 1 404 ? -76.893 -12.895 92.035 1.00 92.12 404 ASP A O 1
ATOM 3157 N N . SER A 1 405 ? -74.812 -13.721 91.880 1.00 92.50 405 SER A N 1
ATOM 3158 C CA . SER A 1 405 ? -74.751 -14.230 93.255 1.00 92.50 405 SER A CA 1
ATOM 3159 C C . SER A 1 405 ? -74.761 -13.102 94.293 1.00 92.50 405 SER A C 1
ATOM 3161 O O . SER A 1 405 ? -75.489 -13.186 95.282 1.00 92.50 405 SER A O 1
ATOM 3163 N N . SER A 1 406 ? -74.020 -12.016 94.055 1.00 93.38 406 SER A N 1
ATOM 3164 C CA . SER A 1 406 ? -73.972 -10.843 94.942 1.00 93.38 406 SER A CA 1
ATOM 3165 C C . SER A 1 406 ? -75.300 -10.078 94.953 1.00 93.38 406 SER A C 1
ATOM 3167 O O . SER A 1 406 ? -75.776 -9.692 96.018 1.00 93.38 406 SER A O 1
ATOM 3169 N N . GLN A 1 407 ? -75.959 -9.937 93.797 1.00 90.88 407 GLN A N 1
ATOM 3170 C CA . GLN A 1 407 ? -77.315 -9.387 93.694 1.00 90.88 407 GLN A CA 1
ATOM 3171 C C . GLN A 1 407 ? -78.344 -10.252 94.439 1.00 90.88 407 GLN A C 1
ATOM 3173 O O . GLN A 1 407 ? -79.317 -9.732 94.978 1.00 90.88 407 GLN A O 1
ATOM 3178 N N . ASN A 1 408 ? -78.160 -11.574 94.487 1.00 92.44 408 ASN A N 1
ATOM 3179 C CA . ASN A 1 408 ? -79.022 -12.450 95.282 1.00 92.44 408 ASN A CA 1
ATOM 3180 C C . ASN A 1 408 ? -78.721 -12.361 96.788 1.00 92.44 408 ASN A C 1
ATOM 3182 O O . ASN A 1 408 ? -79.657 -12.426 97.585 1.00 92.44 408 ASN A O 1
ATOM 3186 N N . MET A 1 409 ? -77.466 -12.132 97.191 1.00 91.94 409 MET A N 1
ATOM 3187 C CA . MET A 1 409 ? -77.133 -11.851 98.593 1.00 91.94 409 MET A CA 1
ATOM 3188 C C . MET A 1 409 ? -77.668 -10.494 99.069 1.00 91.94 409 MET A C 1
ATOM 3190 O O . MET A 1 409 ? -78.158 -10.417 100.190 1.00 91.94 409 MET A O 1
ATOM 3194 N N . GLU A 1 410 ? -77.675 -9.456 98.226 1.00 91.75 410 GLU A N 1
ATOM 3195 C CA . GLU A 1 410 ? -78.327 -8.170 98.530 1.00 91.75 410 GLU A CA 1
ATOM 3196 C C . GLU A 1 410 ? -79.811 -8.372 98.895 1.00 91.75 410 GLU A C 1
ATOM 3198 O O . GLU A 1 410 ? -80.239 -7.968 99.977 1.00 91.75 410 GLU A O 1
ATOM 3203 N N . LYS A 1 411 ? -80.567 -9.109 98.068 1.00 90.38 411 LYS A N 1
ATOM 3204 C CA . LYS A 1 411 ? -81.985 -9.435 98.328 1.00 90.38 411 LYS A CA 1
ATOM 3205 C C . LYS A 1 411 ? -82.177 -10.178 99.655 1.00 90.38 411 LYS A C 1
ATOM 3207 O O . LYS A 1 411 ? -83.119 -9.890 100.390 1.00 90.38 411 LYS A O 1
ATOM 3212 N N . ILE A 1 412 ? -81.284 -11.119 99.979 1.00 92.25 412 ILE A N 1
ATOM 3213 C CA . ILE A 1 412 ? -81.311 -11.867 101.248 1.00 92.25 412 ILE A CA 1
ATOM 3214 C C . ILE A 1 412 ? -81.051 -10.932 102.436 1.00 92.25 412 ILE A C 1
ATOM 3216 O O . ILE A 1 412 ? -81.769 -11.003 103.429 1.00 92.25 412 ILE A O 1
ATOM 3220 N N . LEU A 1 413 ? -80.076 -10.026 102.337 1.00 93.12 413 LEU A N 1
ATOM 3221 C CA . LEU A 1 413 ? -79.777 -9.040 103.380 1.00 93.12 413 LEU A CA 1
ATOM 3222 C C . LEU A 1 413 ? -80.927 -8.046 103.576 1.00 93.12 413 LEU A C 1
ATOM 3224 O O . LEU A 1 413 ? -81.248 -7.692 104.709 1.00 93.12 413 LEU A O 1
ATOM 3228 N N . THR A 1 414 ? -81.609 -7.665 102.495 1.00 91.50 414 THR A N 1
ATOM 3229 C CA . THR A 1 414 ? -82.835 -6.865 102.559 1.00 91.50 414 THR A CA 1
ATOM 3230 C C . THR A 1 414 ? -83.963 -7.610 103.281 1.00 91.50 414 THR A C 1
ATOM 3232 O O . THR A 1 414 ? -84.528 -7.056 104.223 1.00 91.50 414 THR A O 1
ATOM 3235 N N . ALA A 1 415 ? -84.198 -8.891 102.977 1.00 92.62 415 ALA A N 1
ATOM 3236 C CA . ALA A 1 415 ? -85.158 -9.713 103.719 1.00 92.62 415 ALA A CA 1
ATOM 3237 C C . ALA A 1 415 ? -84.771 -9.909 105.204 1.00 92.62 415 ALA A C 1
ATOM 3239 O O . ALA A 1 415 ? -85.639 -9.883 106.075 1.00 92.62 415 ALA A O 1
ATOM 3240 N N . ILE A 1 416 ? -83.479 -10.058 105.530 1.00 92.44 416 ILE A N 1
ATOM 3241 C CA . ILE A 1 416 ? -83.004 -10.135 106.925 1.00 92.44 416 ILE A CA 1
ATOM 3242 C C . ILE A 1 416 ? -83.266 -8.816 107.662 1.00 92.44 416 ILE A C 1
ATOM 3244 O O . ILE A 1 416 ? -83.723 -8.846 108.803 1.00 92.44 416 ILE A O 1
ATOM 3248 N N . ASN A 1 417 ? -83.037 -7.666 107.021 1.00 92.00 417 ASN A N 1
ATOM 3249 C CA . ASN A 1 417 ? -83.340 -6.357 107.601 1.00 92.00 417 ASN A CA 1
ATOM 3250 C C . ASN A 1 417 ? -84.850 -6.176 107.858 1.00 92.00 417 ASN A C 1
ATOM 3252 O O . ASN A 1 417 ? -85.232 -5.700 108.923 1.00 92.00 417 ASN A O 1
ATOM 3256 N N . GLU A 1 418 ? -85.711 -6.599 106.929 1.00 91.50 418 GLU A N 1
ATOM 3257 C CA . GLU A 1 418 ? -87.171 -6.594 107.119 1.00 91.50 418 GLU A CA 1
ATOM 3258 C C . GLU A 1 418 ? -87.609 -7.508 108.278 1.00 91.50 418 GLU A C 1
ATOM 3260 O O . GLU A 1 418 ? -88.423 -7.110 109.111 1.00 91.50 418 GLU A O 1
ATOM 3265 N N . ILE A 1 419 ? -87.040 -8.716 108.382 1.00 91.88 419 ILE A N 1
ATOM 3266 C CA . ILE A 1 419 ? -87.294 -9.643 109.498 1.00 91.88 419 ILE A CA 1
ATOM 3267 C C . ILE A 1 419 ? -86.812 -9.043 110.826 1.00 91.88 419 ILE A C 1
ATOM 3269 O O . ILE A 1 419 ? -87.493 -9.175 111.845 1.00 91.88 419 ILE A O 1
ATOM 3273 N N . ALA A 1 420 ? -85.667 -8.360 110.833 1.00 93.00 420 ALA A N 1
ATOM 3274 C CA . ALA A 1 420 ? -85.125 -7.679 112.003 1.00 93.00 420 ALA A CA 1
ATOM 3275 C C . ALA A 1 420 ? -86.026 -6.516 112.462 1.00 93.00 420 ALA A C 1
ATOM 3277 O O . ALA A 1 420 ? -86.350 -6.419 113.647 1.00 93.00 420 ALA A O 1
ATOM 3278 N N . GLU A 1 421 ? -86.516 -5.687 111.537 1.00 90.50 421 GLU A N 1
ATOM 3279 C CA . GLU A 1 421 ? -87.474 -4.616 111.832 1.00 90.50 421 GLU A CA 1
ATOM 3280 C C . GLU A 1 421 ? -88.794 -5.176 112.390 1.00 90.50 421 GLU A C 1
ATOM 3282 O O . GLU A 1 421 ? -89.240 -4.769 113.468 1.00 90.50 421 GLU A O 1
ATOM 3287 N N . GLN A 1 422 ? -89.371 -6.187 111.731 1.00 92.25 422 GLN A N 1
ATOM 3288 C CA . GLN A 1 422 ? -90.576 -6.881 112.204 1.00 92.25 422 GLN A CA 1
ATOM 3289 C C . GLN A 1 422 ? -90.374 -7.504 113.593 1.00 92.25 422 GLN A C 1
ATOM 3291 O O . GLN A 1 422 ? -91.253 -7.396 114.450 1.00 92.25 422 GLN A O 1
ATOM 3296 N N . THR A 1 423 ? -89.210 -8.107 113.850 1.00 93.25 423 THR A N 1
ATOM 3297 C CA . THR A 1 423 ? -88.874 -8.705 115.151 1.00 93.25 423 THR A CA 1
ATOM 3298 C C . THR A 1 423 ? -88.737 -7.637 116.235 1.00 93.25 423 THR A C 1
ATOM 3300 O O . THR A 1 423 ? -89.253 -7.837 117.330 1.00 93.25 423 THR A O 1
ATOM 3303 N N . SER A 1 424 ? -88.130 -6.483 115.933 1.00 90.56 424 SER A N 1
ATOM 3304 C CA . SER A 1 424 ? -88.020 -5.337 116.852 1.00 90.56 424 SER A CA 1
ATOM 3305 C C . SER A 1 424 ? -89.390 -4.746 117.214 1.00 90.56 424 SER A C 1
ATOM 3307 O O . SER A 1 424 ? -89.647 -4.416 118.375 1.00 90.56 424 SER A O 1
ATOM 3309 N N . ILE A 1 425 ? -90.315 -4.675 116.250 1.00 91.19 425 ILE A N 1
ATOM 3310 C CA . ILE A 1 425 ? -91.708 -4.260 116.485 1.00 91.19 425 ILE A CA 1
ATOM 3311 C C . ILE A 1 425 ? -92.457 -5.313 117.319 1.00 91.19 425 ILE A C 1
ATOM 3313 O O . ILE A 1 425 ? -93.181 -4.970 118.258 1.00 91.19 425 ILE A O 1
ATOM 3317 N N . LEU A 1 426 ? -92.291 -6.603 117.015 1.00 90.12 426 LEU A N 1
ATOM 3318 C CA . LEU A 1 426 ? -92.952 -7.695 117.732 1.00 90.12 426 LEU A CA 1
ATOM 3319 C C . LEU A 1 426 ? -92.468 -7.802 119.187 1.00 90.12 426 LEU A C 1
ATOM 3321 O O . LEU A 1 426 ? -93.284 -7.954 120.098 1.00 90.12 426 LEU A O 1
ATOM 3325 N N . SER A 1 427 ? -91.164 -7.664 119.424 1.00 91.56 427 SER A N 1
ATOM 3326 C CA . SER A 1 427 ? -90.577 -7.700 120.762 1.00 91.56 427 SER A CA 1
ATOM 3327 C C . SER A 1 427 ? -90.860 -6.426 121.561 1.00 91.56 427 SER A C 1
ATOM 3329 O O . SER A 1 427 ? -91.173 -6.524 122.744 1.00 91.56 427 SER A O 1
ATOM 3331 N N . MET A 1 428 ? -90.910 -5.248 120.926 1.00 88.06 428 MET A N 1
ATOM 3332 C CA . MET A 1 428 ? -91.435 -4.028 121.556 1.00 88.06 428 MET A CA 1
ATOM 3333 C C . MET A 1 428 ? -92.885 -4.215 122.032 1.00 88.06 428 MET A C 1
ATOM 3335 O O . MET A 1 428 ? -93.217 -3.856 123.163 1.00 88.06 428 MET A O 1
ATOM 3339 N N . ASN A 1 429 ? -93.747 -4.824 121.210 1.00 87.19 429 ASN A N 1
ATOM 3340 C CA . ASN A 1 429 ? -95.114 -5.160 121.615 1.00 87.19 429 ASN A CA 1
ATOM 3341 C C . ASN A 1 429 ? -95.142 -6.173 122.777 1.00 87.19 429 ASN A C 1
ATOM 3343 O O . ASN A 1 429 ? -95.946 -6.020 123.698 1.00 87.19 429 ASN A O 1
ATOM 3347 N N . ALA A 1 430 ? -94.252 -7.170 122.780 1.00 86.06 430 ALA A N 1
ATOM 3348 C CA . ALA A 1 430 ? -94.131 -8.130 123.877 1.00 86.06 430 ALA A CA 1
ATOM 3349 C C . ALA A 1 430 ? -93.670 -7.468 125.191 1.00 86.06 430 ALA A C 1
ATOM 3351 O O . ALA A 1 430 ? -94.288 -7.707 126.229 1.00 86.06 430 ALA A O 1
ATOM 3352 N N . ALA A 1 431 ? -92.671 -6.580 125.151 1.00 85.81 431 ALA A N 1
ATOM 3353 C CA . ALA A 1 431 ? -92.188 -5.826 126.312 1.00 85.81 431 ALA A CA 1
ATOM 3354 C C . ALA A 1 431 ? -93.294 -4.938 126.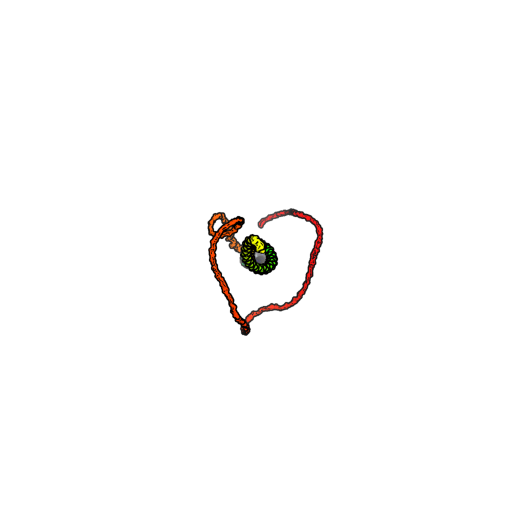914 1.00 85.81 431 ALA A C 1
ATOM 3356 O O . ALA A 1 431 ? -93.512 -4.942 128.124 1.00 85.81 431 ALA A O 1
ATOM 3357 N N . ILE A 1 432 ? -94.086 -4.260 126.072 1.00 83.62 432 ILE A N 1
ATOM 3358 C CA . ILE A 1 432 ? -95.242 -3.453 126.507 1.00 83.62 432 ILE A CA 1
ATOM 3359 C C . ILE A 1 432 ? -96.295 -4.308 127.237 1.00 83.62 432 ILE A C 1
ATOM 3361 O O . ILE A 1 432 ? -96.851 -3.879 128.252 1.00 83.62 432 ILE A O 1
ATOM 3365 N N . GLN A 1 433 ? -96.578 -5.523 126.755 1.00 85.19 433 GLN A N 1
ATOM 3366 C CA . GLN A 1 433 ? -97.542 -6.422 127.404 1.00 85.19 433 GLN A CA 1
ATOM 3367 C C . GLN A 1 433 ? -96.957 -7.091 128.662 1.00 85.19 433 GLN A C 1
ATOM 3369 O O . GLN A 1 433 ? -97.682 -7.298 129.635 1.00 85.19 433 GLN A O 1
ATOM 3374 N N . ALA A 1 434 ? -95.650 -7.361 128.695 1.00 83.44 434 ALA A N 1
ATOM 3375 C CA . ALA A 1 434 ? -94.953 -7.846 129.883 1.00 83.44 434 ALA A CA 1
ATOM 3376 C C . ALA A 1 434 ? -94.937 -6.789 131.002 1.00 83.44 434 ALA A C 1
ATOM 3378 O O . ALA A 1 434 ? -95.271 -7.100 132.144 1.00 83.44 434 ALA A O 1
ATOM 3379 N N . ALA A 1 435 ? -94.672 -5.520 130.675 1.00 80.38 435 ALA A N 1
ATOM 3380 C CA . ALA A 1 435 ? -94.781 -4.405 131.615 1.00 80.38 435 ALA A CA 1
ATOM 3381 C C . ALA A 1 435 ? -96.212 -4.245 132.172 1.00 80.38 435 ALA A C 1
ATOM 3383 O O . ALA A 1 435 ? -96.393 -4.003 133.366 1.00 80.38 435 ALA A O 1
ATOM 3384 N N . ARG A 1 436 ? -97.245 -4.460 131.340 1.00 80.62 436 ARG A N 1
ATOM 3385 C CA . ARG A 1 436 ? -98.658 -4.495 131.776 1.00 80.62 436 ARG A CA 1
ATOM 3386 C C . ARG A 1 436 ? -98.989 -5.638 132.742 1.00 80.62 436 ARG A C 1
ATOM 3388 O O . ARG A 1 436 ? -99.923 -5.491 133.524 1.00 80.62 436 ARG A O 1
ATOM 3395 N N . ALA A 1 437 ? -98.250 -6.747 132.710 1.00 80.38 437 ALA A N 1
ATOM 3396 C CA . ALA A 1 437 ? -98.437 -7.879 133.622 1.00 80.38 437 ALA A CA 1
ATOM 3397 C C . ALA A 1 437 ? -97.756 -7.689 134.999 1.00 80.38 437 ALA A C 1
ATOM 3399 O O . ALA A 1 437 ? -97.833 -8.577 135.852 1.00 80.38 437 ALA A O 1
ATOM 3400 N N . GLY A 1 438 ? -97.109 -6.542 135.243 1.00 77.62 438 GLY A N 1
ATOM 3401 C CA . GLY A 1 438 ? -96.533 -6.190 136.543 1.00 77.62 438 GLY A CA 1
ATOM 3402 C C . GLY A 1 438 ? -95.440 -7.162 136.997 1.00 77.62 438 GLY A C 1
ATOM 3403 O O . GLY A 1 438 ? -94.607 -7.594 136.201 1.00 77.62 438 GLY A O 1
ATOM 3404 N N . ASP A 1 439 ? -95.435 -7.525 138.283 1.00 74.12 439 ASP A N 1
ATOM 3405 C CA . ASP A 1 439 ? -94.413 -8.413 138.858 1.00 74.12 439 ASP A CA 1
ATOM 3406 C C . ASP A 1 439 ? -94.335 -9.790 138.178 1.00 74.12 439 ASP A C 1
ATOM 3408 O O . ASP A 1 439 ? -93.238 -10.324 138.018 1.00 74.12 439 ASP A O 1
ATOM 3412 N N . ALA A 1 440 ? -95.463 -10.331 137.706 1.00 73.69 440 ALA A N 1
ATOM 3413 C CA . ALA A 1 440 ? -95.498 -11.600 136.974 1.00 73.69 440 ALA A CA 1
ATOM 3414 C C . ALA A 1 440 ? -94.881 -11.499 135.563 1.00 73.69 440 ALA A C 1
ATOM 3416 O O . ALA A 1 440 ? -94.427 -12.501 135.012 1.00 73.69 440 ALA A O 1
ATOM 3417 N N . GLY A 1 441 ? -94.844 -10.298 134.977 1.00 81.06 441 GLY A N 1
ATOM 3418 C CA . GLY A 1 441 ? -94.309 -10.051 133.638 1.00 81.06 441 GLY A CA 1
ATOM 3419 C C . GLY A 1 441 ? -92.811 -9.746 133.582 1.00 81.06 441 GLY A C 1
ATOM 3420 O O . GLY A 1 441 ? -92.230 -9.811 132.501 1.00 81.06 441 GLY A O 1
ATOM 3421 N N . LYS A 1 442 ? -92.157 -9.449 134.715 1.00 77.44 442 LYS A N 1
ATOM 3422 C CA . LYS A 1 442 ? -90.763 -8.955 134.754 1.00 77.44 442 LYS A CA 1
ATOM 3423 C C . LYS A 1 442 ? -89.768 -9.814 133.965 1.00 77.44 442 LYS A C 1
ATOM 3425 O O . LYS A 1 442 ? -88.984 -9.267 133.195 1.00 77.44 442 LYS A O 1
ATOM 3430 N N . GLY A 1 443 ? -89.833 -11.142 134.100 1.00 82.12 443 GLY A N 1
ATOM 3431 C CA . GLY A 1 443 ? -88.964 -12.058 133.348 1.00 82.12 443 GLY A CA 1
ATOM 3432 C C . GLY A 1 443 ? -89.195 -12.010 131.832 1.00 82.12 443 GLY A C 1
ATOM 3433 O O . GLY A 1 443 ? -88.237 -12.018 131.064 1.00 82.12 443 GLY A O 1
ATOM 3434 N N . PHE A 1 444 ? -90.452 -11.882 131.397 1.00 83.62 444 PHE A N 1
ATOM 3435 C CA . PHE A 1 444 ? -90.794 -11.740 129.979 1.00 83.62 444 PHE A CA 1
ATOM 3436 C C . PHE A 1 444 ? -90.392 -10.376 129.407 1.00 83.62 444 PHE A C 1
ATOM 3438 O O . PHE A 1 444 ? -90.028 -10.319 128.238 1.00 83.62 444 PHE A O 1
ATOM 3445 N N . SER A 1 445 ? -90.407 -9.299 130.205 1.00 86.12 445 SER A N 1
ATOM 3446 C CA . SER A 1 445 ? -89.960 -7.977 129.737 1.00 86.12 445 SER A CA 1
ATOM 3447 C C . SER A 1 445 ? -88.472 -7.992 129.415 1.00 86.12 445 SER A C 1
ATOM 3449 O O . SER A 1 445 ? -88.099 -7.602 128.320 1.00 86.12 445 SER A O 1
ATOM 3451 N N . VAL A 1 446 ? -87.636 -8.533 130.312 1.00 85.75 446 VAL A N 1
ATOM 3452 C CA . VAL A 1 446 ? -86.184 -8.642 130.081 1.00 85.75 446 VAL A CA 1
ATOM 3453 C C . VAL A 1 446 ? -85.886 -9.454 128.817 1.00 85.75 446 VAL A C 1
ATOM 3455 O O . VAL A 1 446 ? -85.088 -9.023 127.995 1.00 85.75 446 VAL A O 1
ATOM 3458 N N . VAL A 1 447 ? -86.568 -10.587 128.611 1.00 89.31 447 VAL A N 1
ATOM 3459 C CA . VAL A 1 447 ? -86.411 -11.393 127.386 1.00 89.31 447 VAL A CA 1
ATOM 3460 C C . VAL A 1 447 ? -86.888 -10.638 126.138 1.00 89.31 447 VAL A C 1
ATOM 3462 O O . VAL A 1 447 ? -86.253 -10.733 125.092 1.00 89.31 447 VAL A O 1
ATOM 3465 N N . ALA A 1 448 ? -87.977 -9.873 126.221 1.00 88.75 448 ALA A N 1
ATOM 3466 C CA . ALA A 1 448 ? -88.487 -9.095 125.095 1.00 88.75 448 ALA A CA 1
ATOM 3467 C C . ALA A 1 448 ? -87.572 -7.912 124.729 1.00 88.75 448 ALA A C 1
ATOM 3469 O O . ALA A 1 448 ? -87.302 -7.699 123.549 1.00 88.75 448 ALA A O 1
ATOM 3470 N N . ASP A 1 449 ? -87.054 -7.180 125.716 1.00 88.50 449 ASP A N 1
ATOM 3471 C CA . ASP A 1 449 ? -86.103 -6.087 125.500 1.00 88.50 449 ASP A CA 1
ATOM 3472 C C . ASP A 1 449 ? -84.749 -6.610 124.971 1.00 88.50 449 ASP A C 1
ATOM 3474 O O . ASP A 1 449 ? -84.179 -6.004 124.064 1.00 88.50 449 ASP A O 1
ATOM 3478 N N . GLU A 1 450 ? -84.288 -7.784 125.423 1.00 91.62 450 GLU A N 1
ATOM 3479 C CA . GLU A 1 450 ? -83.100 -8.462 124.876 1.00 91.62 450 GLU A CA 1
ATOM 3480 C C . GLU A 1 450 ? -83.310 -8.880 123.409 1.00 91.62 450 GLU A C 1
ATOM 3482 O O . GLU A 1 450 ? -82.488 -8.565 122.550 1.00 91.62 450 GLU A O 1
ATOM 3487 N N . ILE A 1 451 ? -84.449 -9.507 123.073 1.00 91.81 451 ILE A N 1
ATOM 3488 C CA . ILE A 1 451 ? -84.808 -9.833 121.677 1.00 91.81 451 ILE A CA 1
ATOM 3489 C C . ILE A 1 451 ? -84.887 -8.559 120.824 1.00 91.81 451 ILE A C 1
ATOM 3491 O O . ILE A 1 451 ? -84.507 -8.576 119.655 1.00 91.81 451 ILE A O 1
ATOM 3495 N N . ARG A 1 452 ? -85.360 -7.439 121.385 1.00 89.69 452 ARG A N 1
ATOM 3496 C CA . ARG A 1 452 ? -85.405 -6.144 120.694 1.00 89.69 452 ARG A CA 1
ATOM 3497 C C . ARG A 1 452 ? -84.013 -5.580 120.418 1.00 89.69 452 ARG A C 1
ATOM 3499 O O . ARG A 1 452 ? -83.783 -5.107 119.308 1.00 89.69 452 ARG A O 1
ATOM 3506 N N . ALA A 1 453 ? -83.098 -5.653 121.383 1.00 89.94 453 ALA A N 1
ATOM 3507 C CA . ALA A 1 453 ? -81.704 -5.271 121.181 1.00 89.94 453 ALA A CA 1
ATOM 3508 C C . ALA A 1 453 ? -81.062 -6.135 120.083 1.00 89.94 453 ALA A C 1
ATOM 3510 O O . ALA A 1 453 ? -80.544 -5.597 119.105 1.00 89.94 453 ALA A O 1
ATOM 3511 N N . LEU A 1 454 ? -81.216 -7.462 120.174 1.00 92.31 454 LEU A N 1
ATOM 3512 C CA . LEU A 1 454 ? -80.728 -8.415 119.174 1.00 92.31 454 LEU A CA 1
ATOM 3513 C C . LEU A 1 454 ? -81.290 -8.132 117.772 1.00 92.31 454 LEU A C 1
ATOM 3515 O O . LEU A 1 454 ? -80.558 -8.214 116.787 1.00 92.31 454 LEU A O 1
ATOM 3519 N N . ALA A 1 455 ? -82.571 -7.772 117.675 1.00 92.19 455 ALA A N 1
ATOM 3520 C CA . ALA A 1 455 ? -83.227 -7.427 116.419 1.00 92.19 455 ALA A CA 1
ATOM 3521 C C . ALA A 1 455 ? -82.688 -6.118 115.819 1.00 92.19 455 ALA A C 1
ATOM 3523 O O . ALA A 1 455 ? -82.349 -6.090 114.639 1.00 92.19 455 ALA A O 1
ATOM 3524 N N . ILE A 1 456 ? -82.529 -5.057 116.619 1.00 91.19 456 ILE A N 1
ATOM 3525 C CA . ILE A 1 456 ? -81.938 -3.787 116.158 1.00 91.19 456 ILE A CA 1
ATOM 3526 C C . ILE A 1 456 ? -80.504 -4.015 115.659 1.00 91.19 456 ILE A C 1
ATOM 3528 O O . ILE A 1 456 ? -80.180 -3.618 114.541 1.00 91.19 456 ILE A O 1
ATOM 3532 N N . THR A 1 457 ? -79.677 -4.733 116.427 1.00 92.12 457 THR A N 1
ATOM 3533 C CA . THR A 1 457 ? -78.313 -5.094 116.011 1.00 92.12 457 THR A CA 1
ATOM 3534 C C . THR A 1 457 ? -78.309 -5.963 114.749 1.00 92.12 457 THR A C 1
ATOM 3536 O O . THR A 1 457 ? -77.468 -5.765 113.880 1.00 92.12 457 THR A O 1
ATOM 3539 N N . SER A 1 458 ? -79.262 -6.887 114.587 1.00 92.94 458 SER A N 1
ATOM 3540 C CA . SER A 1 458 ? -79.370 -7.711 113.372 1.00 92.94 458 SER A CA 1
ATOM 3541 C C . SER A 1 458 ? -79.698 -6.879 112.128 1.00 92.94 458 SER A C 1
ATOM 3543 O O . SER A 1 458 ? -79.123 -7.127 111.070 1.00 92.94 458 SER A O 1
ATOM 3545 N N . GLY A 1 459 ? -80.570 -5.872 112.249 1.00 92.38 459 GLY A N 1
ATOM 3546 C CA . GLY A 1 459 ? -80.867 -4.930 111.164 1.00 92.38 459 GLY A CA 1
ATOM 3547 C C . GLY A 1 459 ? -79.659 -4.062 110.807 1.00 92.38 459 GLY A C 1
ATOM 3548 O O . GLY A 1 459 ? -79.297 -3.957 109.639 1.00 92.38 459 GLY A O 1
ATOM 3549 N N . GLU A 1 460 ? -78.965 -3.521 111.811 1.00 92.50 460 GLU A N 1
ATOM 3550 C CA . GLU A 1 460 ? -77.730 -2.749 111.620 1.00 92.50 460 GLU A CA 1
ATOM 3551 C C . GLU A 1 460 ? -76.632 -3.578 110.926 1.00 92.50 460 GLU A C 1
ATOM 3553 O O . GLU A 1 460 ? -76.007 -3.114 109.973 1.00 92.50 460 GLU A O 1
ATOM 3558 N N . GLN A 1 461 ? -76.425 -4.835 111.336 1.00 92.56 461 GLN A N 1
ATOM 3559 C CA . GLN A 1 461 ? -75.477 -5.732 110.666 1.00 92.56 461 GLN A CA 1
ATOM 3560 C C . GLN A 1 461 ? -75.918 -6.083 109.235 1.00 92.56 461 GLN A C 1
ATOM 3562 O O . GLN A 1 461 ? -75.079 -6.089 108.336 1.00 92.56 461 GLN A O 1
ATOM 3567 N N . ALA A 1 462 ? -77.212 -6.309 108.987 1.00 92.69 462 ALA A N 1
ATOM 3568 C CA . ALA A 1 462 ? -77.730 -6.560 107.641 1.00 92.69 462 ALA A CA 1
ATOM 3569 C C . ALA A 1 462 ? -77.564 -5.343 106.710 1.00 92.69 462 ALA A C 1
ATOM 3571 O O . ALA A 1 462 ? -77.192 -5.509 105.548 1.00 92.69 462 ALA A O 1
ATOM 3572 N N . ALA A 1 463 ? -77.765 -4.124 107.220 1.00 90.38 463 ALA A N 1
ATOM 3573 C CA . ALA A 1 463 ? -77.512 -2.883 106.490 1.00 90.38 463 ALA A CA 1
ATOM 3574 C C . ALA A 1 463 ? -76.017 -2.706 106.162 1.00 90.38 463 ALA A C 1
ATOM 3576 O O . ALA A 1 463 ? -75.674 -2.515 104.997 1.00 90.38 463 ALA A O 1
ATOM 3577 N N . ASN A 1 464 ? -75.127 -2.884 107.146 1.00 92.50 464 ASN A N 1
ATOM 3578 C CA . ASN A 1 464 ? -73.674 -2.839 106.935 1.00 92.50 464 ASN A CA 1
ATOM 3579 C C . ASN A 1 464 ? -73.208 -3.878 105.892 1.00 92.50 464 ASN A C 1
ATOM 3581 O O . ASN A 1 464 ? -72.379 -3.580 105.031 1.00 92.50 464 ASN A O 1
ATOM 3585 N N . MET A 1 465 ? -73.764 -5.094 105.921 1.00 93.12 465 MET A N 1
ATOM 3586 C CA . MET A 1 465 ? -73.493 -6.113 104.900 1.00 93.12 465 MET A CA 1
ATOM 3587 C C . MET A 1 465 ? -74.055 -5.734 103.521 1.00 93.12 465 MET A C 1
ATOM 3589 O O . MET A 1 465 ? -73.426 -6.060 102.512 1.00 93.12 465 MET A O 1
ATOM 3593 N N . ARG A 1 466 ? -75.201 -5.038 103.444 1.00 91.88 466 ARG A N 1
ATOM 3594 C CA . ARG A 1 466 ? -75.763 -4.556 102.171 1.00 91.88 466 ARG A CA 1
ATOM 3595 C C . ARG A 1 466 ? -74.831 -3.535 101.519 1.00 91.88 466 ARG A C 1
ATOM 3597 O O . ARG A 1 466 ? -74.539 -3.669 100.334 1.00 91.88 466 ARG A O 1
ATOM 3604 N N . ASP A 1 467 ? -74.307 -2.581 102.284 1.00 91.75 467 ASP A N 1
ATOM 3605 C CA . ASP A 1 467 ? -73.368 -1.574 101.772 1.00 91.75 467 ASP A CA 1
ATOM 3606 C C . ASP A 1 467 ? -72.068 -2.221 101.259 1.00 91.75 467 ASP A C 1
ATOM 3608 O O . ASP A 1 467 ? -71.566 -1.861 100.189 1.00 91.75 467 ASP A O 1
ATOM 3612 N N . ILE A 1 468 ? -71.576 -3.263 101.945 1.00 92.50 468 ILE A N 1
ATOM 3613 C CA . ILE A 1 468 ? -70.463 -4.096 101.459 1.00 92.50 468 ILE A CA 1
ATOM 3614 C C . ILE A 1 468 ? -70.828 -4.786 100.131 1.00 92.50 468 ILE A C 1
ATOM 3616 O O . ILE A 1 468 ? -70.028 -4.752 99.196 1.00 92.50 468 ILE A O 1
ATOM 3620 N N . MET A 1 469 ? -72.029 -5.366 99.997 1.00 92.62 469 MET A N 1
ATOM 3621 C CA . MET A 1 469 ? -72.474 -5.998 98.741 1.00 92.62 469 MET A CA 1
ATOM 3622 C C . MET A 1 469 ? -72.625 -4.998 97.587 1.00 92.62 469 MET A C 1
ATOM 3624 O O . MET A 1 469 ? -72.247 -5.315 96.459 1.00 92.62 469 MET A O 1
ATOM 3628 N N . VAL A 1 470 ? -73.093 -3.774 97.846 1.00 91.31 470 VAL A N 1
ATOM 3629 C CA . VAL A 1 470 ? -73.111 -2.689 96.847 1.00 91.31 470 VAL A CA 1
ATOM 3630 C C . VAL A 1 470 ? -71.682 -2.337 96.409 1.00 91.31 470 VAL A C 1
ATOM 3632 O O . VAL A 1 470 ? -71.424 -2.183 95.212 1.00 91.31 470 VAL A O 1
ATOM 3635 N N . GLY A 1 471 ? -70.725 -2.292 97.343 1.00 93.56 471 GLY A N 1
ATOM 3636 C CA . GLY A 1 471 ? -69.298 -2.144 97.038 1.00 93.56 471 GLY A CA 1
ATOM 3637 C C . GLY A 1 471 ? -68.736 -3.275 96.163 1.00 93.56 471 GLY A C 1
ATOM 3638 O O . GLY A 1 471 ? -68.014 -3.010 95.197 1.00 93.56 471 GLY A O 1
ATOM 3639 N N . VAL A 1 472 ? -69.114 -4.528 96.443 1.00 94.19 472 VAL A N 1
ATOM 3640 C CA . VAL A 1 472 ? -68.725 -5.708 95.649 1.00 94.19 472 VAL A CA 1
ATOM 3641 C C . VAL A 1 472 ? -69.311 -5.642 94.235 1.00 94.19 472 VAL A C 1
ATOM 3643 O O . VAL A 1 472 ? -68.564 -5.780 93.270 1.00 94.19 472 VAL A O 1
ATOM 3646 N N . ILE A 1 473 ? -70.607 -5.350 94.081 1.00 92.75 473 ILE A N 1
ATOM 3647 C CA . ILE A 1 473 ? -71.272 -5.239 92.767 1.00 92.75 473 ILE A CA 1
ATOM 3648 C C . ILE A 1 473 ? -70.639 -4.125 91.918 1.00 92.75 473 ILE A C 1
ATOM 3650 O O . ILE A 1 473 ? -70.358 -4.328 90.736 1.00 92.75 473 ILE A O 1
ATOM 3654 N N . ASN A 1 474 ? -70.348 -2.963 92.510 1.00 93.62 474 ASN A N 1
ATOM 3655 C CA . ASN A 1 474 ? -69.663 -1.876 91.804 1.00 93.62 474 ASN A CA 1
ATOM 3656 C C . ASN A 1 474 ? -68.226 -2.253 91.399 1.00 93.62 474 ASN A C 1
ATOM 3658 O O . ASN A 1 474 ? -67.777 -1.894 90.309 1.00 93.62 474 ASN A O 1
ATOM 3662 N N . SER A 1 475 ? -67.523 -3.027 92.232 1.00 93.56 475 SER A N 1
ATOM 3663 C CA . SER A 1 475 ? -66.194 -3.559 91.900 1.00 93.56 475 SER A CA 1
ATOM 3664 C C . SER A 1 475 ? -66.257 -4.551 90.734 1.00 93.56 475 SER A C 1
ATOM 3666 O O . SER A 1 475 ? -65.487 -4.417 89.786 1.00 93.56 475 SER A O 1
ATOM 3668 N N . LEU A 1 476 ? -67.210 -5.490 90.742 1.00 94.25 476 LEU A N 1
ATOM 3669 C CA . LEU A 1 476 ? -67.405 -6.474 89.667 1.00 94.25 476 LEU A CA 1
ATOM 3670 C C . LEU A 1 476 ? -67.709 -5.799 88.322 1.00 94.25 476 LEU A C 1
ATOM 3672 O O . LEU A 1 476 ? -67.113 -6.166 87.313 1.00 94.25 476 LEU A O 1
ATOM 3676 N N . LYS A 1 477 ? -68.537 -4.747 88.312 1.00 91.62 477 LYS A N 1
ATOM 3677 C CA . LYS A 1 477 ? -68.805 -3.931 87.110 1.00 91.62 477 LYS A CA 1
ATOM 3678 C C . LYS A 1 477 ? -67.563 -3.220 86.582 1.00 91.62 477 LYS A C 1
ATOM 3680 O O . LYS A 1 477 ? -67.374 -3.138 85.370 1.00 91.62 477 LYS A O 1
ATOM 3685 N N . SER A 1 478 ? -66.701 -2.739 87.479 1.00 93.94 478 SER A N 1
ATOM 3686 C CA . SER A 1 478 ? -65.414 -2.140 87.111 1.00 93.94 478 SER A CA 1
ATOM 3687 C C . SER A 1 478 ? -64.474 -3.168 86.467 1.00 93.94 478 SER A C 1
ATOM 3689 O O . SER A 1 478 ? -63.916 -2.911 85.396 1.00 93.94 478 SER A O 1
ATOM 3691 N N . VAL A 1 479 ? -64.355 -4.365 87.060 1.00 93.88 479 VAL A N 1
ATOM 3692 C CA . VAL A 1 479 ? -63.546 -5.461 86.497 1.00 93.88 479 VAL A CA 1
ATOM 3693 C C . VAL A 1 479 ? -64.119 -5.919 85.154 1.00 93.88 479 VAL A C 1
ATOM 3695 O O . VAL A 1 479 ? -63.367 -5.972 84.193 1.00 93.88 479 VAL A O 1
ATOM 3698 N N . SER A 1 480 ? -65.433 -6.141 85.044 1.00 91.62 480 SER A N 1
ATOM 3699 C CA . SER A 1 480 ? -66.108 -6.534 83.794 1.00 91.62 480 SER A CA 1
ATOM 3700 C C . SER A 1 480 ? -65.823 -5.557 82.645 1.00 91.62 480 SER A C 1
ATOM 3702 O O . SER A 1 480 ? -65.360 -5.962 81.577 1.00 91.62 480 SER A O 1
ATOM 3704 N N . ARG A 1 481 ? -65.976 -4.245 82.888 1.00 92.50 481 ARG A N 1
ATOM 3705 C CA . ARG A 1 481 ? -65.635 -3.206 81.902 1.00 92.50 481 ARG A CA 1
ATOM 3706 C C . ARG A 1 481 ? -64.151 -3.233 81.522 1.00 92.50 481 ARG A C 1
ATOM 3708 O O . ARG A 1 481 ? -63.821 -3.084 80.349 1.00 92.50 481 ARG A O 1
ATOM 3715 N N . THR A 1 482 ? -63.265 -3.441 82.495 1.00 93.88 482 THR A N 1
ATOM 3716 C CA . THR A 1 482 ? -61.817 -3.552 82.253 1.00 93.88 482 THR A CA 1
ATOM 3717 C C . THR A 1 482 ? -61.486 -4.793 81.417 1.00 93.88 482 THR A C 1
ATOM 3719 O O . THR A 1 482 ? -60.701 -4.700 80.475 1.00 93.88 482 THR A O 1
ATOM 3722 N N . SER A 1 483 ? -62.120 -5.937 81.692 1.00 93.38 483 SER A N 1
ATOM 3723 C CA . SER A 1 483 ? -61.985 -7.170 80.909 1.00 93.38 483 SER A CA 1
ATOM 3724 C C . SER A 1 483 ? -62.448 -6.981 79.463 1.00 93.38 483 SER A C 1
ATOM 3726 O O . SER A 1 483 ? -61.736 -7.412 78.560 1.00 93.38 483 SER A O 1
ATOM 3728 N N . GLN A 1 484 ? -63.562 -6.278 79.220 1.00 90.69 484 GLN A N 1
ATOM 3729 C CA . GLN A 1 484 ? -64.025 -5.975 77.859 1.00 90.69 484 GLN A CA 1
ATOM 3730 C C . GLN A 1 484 ? -63.022 -5.098 77.088 1.00 90.69 484 GLN A C 1
ATOM 3732 O O . GLN A 1 484 ? -62.624 -5.453 75.983 1.00 90.69 484 GLN A O 1
ATOM 3737 N N . THR A 1 485 ? -62.540 -3.997 77.678 1.00 93.94 485 THR A N 1
ATOM 3738 C CA . THR A 1 485 ? -61.508 -3.150 77.042 1.00 93.94 485 THR A CA 1
ATOM 3739 C C . THR A 1 485 ? -60.192 -3.914 76.818 1.00 93.94 485 THR A C 1
ATOM 3741 O O . THR A 1 485 ? -59.457 -3.641 75.867 1.00 93.94 485 THR A O 1
ATOM 3744 N N . THR A 1 486 ? -59.904 -4.917 77.653 1.00 93.81 486 THR A N 1
ATOM 3745 C CA . THR A 1 486 ? -58.761 -5.823 77.464 1.00 93.81 486 THR A CA 1
ATOM 3746 C C . THR A 1 486 ? -58.995 -6.781 76.288 1.00 93.81 486 THR A C 1
ATOM 3748 O O . THR A 1 486 ? -58.083 -6.972 75.489 1.00 93.81 486 THR A O 1
ATOM 3751 N N . GLU A 1 487 ? -60.205 -7.332 76.113 1.00 92.31 487 GLU A N 1
ATOM 3752 C CA . GLU A 1 487 ? -60.557 -8.146 74.935 1.00 92.31 487 GLU A CA 1
ATOM 3753 C C . GLU A 1 487 ? -60.431 -7.336 73.635 1.00 92.31 487 GLU A C 1
ATOM 3755 O O . GLU A 1 487 ? -59.776 -7.787 72.696 1.00 92.31 487 GLU A O 1
ATOM 3760 N N . GLU A 1 488 ? -60.990 -6.124 73.597 1.00 93.00 488 GLU A N 1
ATOM 3761 C CA . GLU A 1 488 ? -60.891 -5.204 72.452 1.00 93.00 488 GLU A CA 1
ATOM 3762 C C . GLU A 1 488 ? -59.419 -4.914 72.090 1.00 93.00 488 GLU A C 1
ATOM 3764 O O . GLU A 1 488 ? -59.044 -4.929 70.915 1.00 93.00 488 GLU A O 1
ATOM 3769 N N . SER A 1 489 ? -58.556 -4.755 73.101 1.00 93.75 489 SER A N 1
ATOM 3770 C CA . SER A 1 489 ? -57.108 -4.576 72.919 1.00 93.75 489 SER A CA 1
ATOM 3771 C C . SER A 1 489 ? -56.416 -5.820 72.340 1.00 93.75 489 SER A C 1
ATOM 3773 O O . SER A 1 489 ? -55.583 -5.693 71.442 1.00 93.75 489 SER A O 1
ATOM 3775 N N . PHE A 1 490 ? -56.764 -7.031 72.796 1.00 93.12 490 PHE A N 1
ATOM 3776 C CA . PHE A 1 490 ? -56.215 -8.274 72.231 1.00 93.12 490 PHE A CA 1
ATOM 3777 C C . PHE A 1 490 ? -56.715 -8.557 70.806 1.00 93.12 490 PHE A C 1
ATOM 3779 O O . PHE A 1 490 ? -55.957 -9.086 69.992 1.00 93.12 490 PHE A O 1
ATOM 3786 N N . LEU A 1 491 ? -57.953 -8.174 70.473 1.00 92.19 491 LEU A N 1
ATOM 3787 C CA . LEU A 1 491 ? -58.485 -8.265 69.109 1.00 92.19 491 LEU A CA 1
ATOM 3788 C C . LEU A 1 491 ? -57.726 -7.339 68.146 1.00 92.19 491 LEU A C 1
ATOM 3790 O O . LEU A 1 491 ? -57.333 -7.781 67.067 1.00 92.19 491 LEU A O 1
ATOM 3794 N N . HIS A 1 492 ? -57.437 -6.097 68.554 1.00 93.75 492 HIS A N 1
ATOM 3795 C CA . HIS A 1 492 ? -56.574 -5.196 67.780 1.00 93.75 492 HIS A CA 1
ATOM 3796 C C . HIS A 1 492 ? -55.154 -5.764 67.637 1.00 93.75 492 HIS A C 1
ATOM 3798 O O . HIS A 1 492 ? -54.601 -5.782 66.539 1.00 93.75 492 HIS A O 1
ATOM 3804 N N . PHE A 1 493 ? -54.576 -6.288 68.722 1.00 93.06 493 PHE A N 1
ATOM 3805 C CA . PHE A 1 493 ? -53.249 -6.910 68.709 1.00 93.06 493 PHE A CA 1
ATOM 3806 C C . PHE A 1 493 ? -53.185 -8.135 67.780 1.00 93.06 493 PHE A C 1
ATOM 3808 O O . PHE A 1 493 ? -52.188 -8.332 67.090 1.00 93.06 493 PHE A O 1
ATOM 3815 N N . GLN A 1 494 ? -54.259 -8.927 67.684 1.00 92.75 494 GLN A N 1
ATOM 3816 C CA . GLN A 1 494 ? -54.351 -10.027 66.718 1.00 92.75 494 GLN A CA 1
ATOM 3817 C C . GLN A 1 494 ? -54.340 -9.525 65.260 1.00 92.75 494 GLN A C 1
ATOM 3819 O O . GLN A 1 494 ? -53.758 -10.192 64.407 1.00 92.75 494 GLN A O 1
ATOM 3824 N N . GLY A 1 495 ? -54.944 -8.364 64.976 1.00 93.00 495 GLY A N 1
ATOM 3825 C CA . GLY A 1 495 ? -54.891 -7.718 63.659 1.00 93.00 495 GLY A CA 1
ATOM 3826 C C . GLY A 1 495 ? -53.477 -7.273 63.273 1.00 93.00 495 GLY A C 1
ATOM 3827 O O . GLY A 1 495 ? -53.005 -7.618 62.193 1.00 93.00 495 GLY A O 1
ATOM 3828 N N . GLU A 1 496 ? -52.768 -6.608 64.190 1.00 95.81 496 GLU A N 1
ATOM 3829 C CA . GLU A 1 496 ? -51.358 -6.221 64.002 1.00 95.81 496 GLU A CA 1
ATOM 3830 C C . GLU A 1 496 ? -50.461 -7.442 63.739 1.00 95.81 496 GLU A C 1
ATOM 3832 O O . GLU A 1 496 ? -49.618 -7.428 62.844 1.00 95.81 496 GLU A O 1
ATOM 3837 N N . ILE A 1 497 ? -50.675 -8.542 64.470 1.00 95.19 497 ILE A N 1
ATOM 3838 C CA . ILE A 1 497 ? -49.944 -9.796 64.250 1.00 95.19 497 ILE A CA 1
ATOM 3839 C C . ILE A 1 497 ? -50.258 -10.403 62.872 1.00 95.19 497 ILE A C 1
ATOM 3841 O O . ILE A 1 497 ? -49.358 -10.936 62.228 1.00 95.19 497 ILE A O 1
ATOM 3845 N N . GLN A 1 498 ? -51.508 -10.329 62.402 1.00 93.00 498 GLN A N 1
ATOM 3846 C CA . GLN A 1 498 ? -51.894 -10.830 61.077 1.00 93.00 498 GLN A CA 1
ATOM 3847 C C . GLN A 1 498 ? -51.151 -10.071 59.961 1.00 93.00 498 GLN A C 1
ATOM 3849 O O . GLN A 1 498 ? -50.617 -10.703 59.052 1.00 93.00 498 GLN A O 1
ATOM 3854 N N . ALA A 1 499 ? -51.057 -8.740 60.071 1.00 95.19 499 ALA A N 1
ATOM 3855 C CA . ALA A 1 499 ? -50.280 -7.909 59.151 1.00 95.19 499 ALA A CA 1
ATOM 3856 C C . ALA A 1 499 ? -48.768 -8.195 59.239 1.00 95.19 499 ALA A C 1
ATOM 3858 O O . ALA A 1 499 ? -48.082 -8.225 58.221 1.00 95.19 499 ALA A O 1
ATOM 3859 N N . LEU A 1 500 ? -48.250 -8.468 60.443 1.00 95.25 500 LEU A N 1
ATOM 3860 C CA . LEU A 1 500 ? -46.845 -8.824 60.654 1.00 95.25 500 LEU A CA 1
ATOM 3861 C C . LEU A 1 500 ? -46.464 -10.171 60.012 1.00 95.25 500 LEU A C 1
ATOM 3863 O O . LEU A 1 500 ? -45.361 -10.290 59.487 1.00 95.25 500 LEU A O 1
ATOM 3867 N N . VAL A 1 501 ? -47.358 -11.170 60.022 1.00 94.00 501 VAL A N 1
ATOM 3868 C CA . VAL A 1 501 ? -47.143 -12.445 59.305 1.00 94.00 501 VAL A CA 1
ATOM 3869 C C . VAL A 1 501 ? -47.038 -12.199 57.797 1.00 94.00 501 VAL A C 1
ATOM 3871 O O . VAL A 1 501 ? -46.058 -12.629 57.193 1.00 94.00 501 VAL A O 1
ATOM 3874 N N . GLN A 1 502 ? -47.988 -11.456 57.215 1.00 94.88 502 GLN A N 1
ATOM 3875 C CA . GLN A 1 502 ? -47.982 -11.126 55.784 1.00 94.88 502 GLN A CA 1
ATOM 3876 C C . GLN A 1 502 ? -46.721 -10.340 55.384 1.00 94.88 502 GLN A C 1
ATOM 3878 O O . GLN A 1 502 ? -46.114 -10.625 54.358 1.00 94.88 502 GLN A O 1
ATOM 3883 N N . ALA A 1 503 ? -46.262 -9.401 56.217 1.00 95.88 503 ALA A N 1
ATOM 3884 C CA . ALA A 1 503 ? -45.037 -8.651 55.946 1.00 95.88 503 ALA A CA 1
ATOM 3885 C C . ALA A 1 503 ? -43.782 -9.547 55.876 1.00 95.88 503 ALA A C 1
ATOM 3887 O O . ALA A 1 503 ? -42.889 -9.278 55.076 1.00 95.88 503 ALA A O 1
ATOM 3888 N N . PHE A 1 504 ? -43.693 -10.619 56.676 1.00 95.62 504 PHE A N 1
ATOM 3889 C CA . PHE A 1 504 ? -42.572 -11.569 56.593 1.00 95.62 504 PHE A CA 1
ATOM 3890 C C . PHE A 1 504 ? -42.688 -12.551 55.417 1.00 95.62 504 PHE A C 1
ATOM 3892 O O . PHE A 1 504 ? -41.656 -12.969 54.887 1.00 95.62 504 PHE A O 1
ATOM 3899 N N . GLU A 1 505 ? -43.909 -12.864 54.979 1.00 93.94 505 GLU A N 1
ATOM 3900 C CA . GLU A 1 505 ? -44.188 -13.609 53.744 1.00 93.94 505 GLU A CA 1
ATOM 3901 C C . GLU A 1 505 ? -43.735 -12.797 52.514 1.00 93.94 505 GLU A C 1
ATOM 3903 O O . GLU A 1 505 ? -42.880 -13.252 51.754 1.00 93.94 505 GLU A O 1
ATOM 3908 N N . GLU A 1 506 ? -44.161 -11.532 52.409 1.00 96.31 506 GLU A N 1
ATOM 3909 C CA . GLU A 1 506 ? -43.730 -10.603 51.352 1.00 96.31 506 GLU A CA 1
ATOM 3910 C C . GLU A 1 506 ? -42.205 -10.373 51.354 1.00 96.31 506 GLU A C 1
ATOM 3912 O O . GLU A 1 506 ? -41.586 -10.321 50.290 1.00 96.31 506 GLU A O 1
ATOM 3917 N N . ILE A 1 507 ? -41.556 -10.277 52.524 1.00 96.25 507 ILE A N 1
ATOM 3918 C CA . ILE A 1 507 ? -40.084 -10.206 52.614 1.00 96.25 507 ILE A CA 1
ATOM 3919 C C . ILE A 1 507 ? -39.430 -11.500 52.101 1.00 96.25 507 ILE A C 1
ATOM 3921 O O . ILE A 1 507 ? -38.385 -11.426 51.449 1.00 96.25 507 ILE A O 1
ATOM 3925 N N . GLY A 1 508 ? -40.022 -12.668 52.366 1.00 93.75 508 GLY A N 1
ATOM 3926 C CA . GLY A 1 508 ? -39.541 -13.962 51.878 1.00 93.75 508 GLY A CA 1
ATOM 3927 C C . GLY A 1 508 ? -39.545 -14.043 50.351 1.00 93.75 508 GLY A C 1
ATOM 3928 O O . GLY A 1 508 ? -38.496 -14.289 49.750 1.00 93.75 508 GLY A O 1
ATOM 3929 N N . ASP A 1 509 ? -40.686 -13.741 49.731 1.00 94.75 509 ASP A N 1
ATOM 3930 C CA . ASP A 1 509 ? -40.859 -13.764 48.272 1.00 94.75 509 ASP A CA 1
ATOM 3931 C C . ASP A 1 509 ? -39.924 -12.772 47.565 1.00 94.75 509 ASP A C 1
ATOM 3933 O O . ASP A 1 509 ? -39.194 -13.149 46.644 1.00 94.75 509 ASP A O 1
ATOM 3937 N N . ASN A 1 510 ? -39.855 -11.522 48.044 1.00 96.31 510 ASN A N 1
ATOM 3938 C CA . ASN A 1 510 ? -38.926 -10.525 47.501 1.00 96.31 510 ASN A CA 1
ATOM 3939 C C . ASN A 1 510 ? -37.461 -10.985 47.627 1.00 96.31 510 ASN A C 1
ATOM 3941 O O . ASN A 1 510 ? -36.679 -10.837 46.689 1.00 96.31 510 ASN A O 1
ATOM 3945 N N . THR A 1 511 ? -37.080 -11.595 48.755 1.00 96.06 511 THR A N 1
ATOM 3946 C CA . THR A 1 511 ? -35.717 -12.118 48.962 1.00 96.06 511 THR A CA 1
ATOM 3947 C C . THR A 1 511 ? -35.407 -13.292 48.026 1.00 96.06 511 THR A C 1
ATOM 3949 O O . THR A 1 511 ? -34.282 -13.408 47.533 1.00 96.06 511 THR A O 1
ATOM 3952 N N . SER A 1 512 ? -36.398 -14.138 47.729 1.00 94.56 512 SER A N 1
ATOM 3953 C CA . SER A 1 512 ? -36.281 -15.218 46.743 1.00 94.56 512 SER A CA 1
ATOM 3954 C C . SER A 1 512 ? -36.058 -14.663 45.331 1.00 94.56 512 SER A C 1
ATOM 3956 O O . SER A 1 512 ? -35.088 -15.038 44.670 1.00 94.56 512 SER A O 1
ATOM 3958 N N . GLN A 1 513 ? -36.866 -13.683 44.908 1.00 95.62 513 GLN A N 1
ATOM 3959 C CA . GLN A 1 513 ? -36.715 -13.028 43.605 1.00 95.62 513 GLN A CA 1
ATOM 3960 C C . GLN A 1 513 ? -35.351 -12.330 43.462 1.00 95.62 513 GLN A C 1
ATOM 3962 O O . GLN A 1 513 ? -34.658 -12.532 42.466 1.00 95.62 513 GLN A O 1
ATOM 3967 N N . MET A 1 514 ? -34.924 -11.566 44.476 1.00 95.25 514 MET A N 1
ATOM 3968 C CA . MET A 1 514 ? -33.611 -10.904 44.486 1.00 95.25 514 MET A CA 1
ATOM 3969 C C . MET A 1 514 ? -32.445 -11.901 44.429 1.00 95.25 514 MET A C 1
ATOM 3971 O O . MET A 1 514 ? -31.405 -11.588 43.849 1.00 95.25 514 MET A O 1
ATOM 3975 N N . THR A 1 515 ? -32.611 -13.100 44.998 1.00 95.62 515 THR A N 1
ATOM 3976 C CA . THR A 1 515 ? -31.613 -14.174 44.906 1.00 95.62 515 THR A CA 1
ATOM 3977 C C . THR A 1 515 ? -31.459 -14.646 43.462 1.00 95.62 515 THR A C 1
ATOM 3979 O O . THR A 1 515 ? -30.335 -14.657 42.968 1.00 95.62 515 THR A O 1
ATOM 3982 N N . GLY A 1 516 ? -32.567 -14.932 42.766 1.00 94.31 516 GLY A N 1
ATOM 3983 C CA . GLY A 1 516 ? -32.552 -15.311 41.347 1.00 94.31 516 GLY A CA 1
ATOM 3984 C C . GLY A 1 516 ? -31.874 -14.258 40.467 1.00 94.31 516 GLY A C 1
ATOM 3985 O O . GLY A 1 516 ? -30.896 -14.564 39.794 1.00 94.31 516 GLY A O 1
ATOM 3986 N N . THR A 1 517 ? -32.283 -12.990 40.581 1.00 95.81 517 THR A N 1
ATOM 3987 C CA . THR A 1 517 ? -31.678 -11.888 39.806 1.00 95.81 517 THR A CA 1
ATOM 3988 C C . THR A 1 517 ? -30.172 -11.727 40.058 1.00 95.81 517 THR A C 1
ATOM 3990 O O . THR A 1 517 ? -29.429 -11.366 39.149 1.00 95.81 517 THR A O 1
ATOM 3993 N N . VAL A 1 518 ? -29.676 -12.011 41.267 1.00 95.94 518 VAL A N 1
ATOM 3994 C CA . VAL A 1 518 ? -28.230 -11.979 41.553 1.00 95.94 518 VAL A CA 1
ATOM 3995 C C . VAL A 1 518 ? -27.494 -13.218 41.019 1.00 95.94 518 VAL A C 1
ATOM 3997 O O . VAL A 1 518 ? -26.307 -13.120 40.700 1.00 95.94 518 VAL A O 1
ATOM 4000 N N . GLU A 1 519 ? -28.167 -14.358 40.843 1.00 94.50 519 GLU A N 1
ATOM 4001 C CA . GLU A 1 519 ? -27.610 -15.497 40.102 1.00 94.50 519 GLU A CA 1
ATOM 4002 C C . GLU A 1 519 ? -27.586 -15.262 38.580 1.00 94.50 519 GLU A C 1
ATOM 4004 O O . GLU A 1 519 ? -26.609 -15.659 37.942 1.00 94.50 519 GLU A O 1
ATOM 4009 N N . ASP A 1 520 ? -28.564 -14.544 38.017 1.00 95.38 520 ASP A N 1
ATOM 4010 C CA . ASP A 1 520 ? -28.560 -14.114 36.607 1.00 95.38 520 ASP A CA 1
ATOM 4011 C C . ASP A 1 520 ? -27.384 -13.159 36.325 1.00 95.38 520 ASP A C 1
ATOM 4013 O O . ASP A 1 520 ? -26.588 -13.381 35.411 1.00 95.38 520 ASP A O 1
ATOM 4017 N N . VAL A 1 521 ? -27.191 -12.139 37.176 1.00 94.75 521 VAL A N 1
ATOM 4018 C CA . VAL A 1 521 ? -26.046 -11.209 37.079 1.00 94.75 521 VAL A CA 1
ATOM 4019 C C . VAL A 1 521 ? -24.706 -11.945 37.229 1.00 94.75 521 VAL A C 1
ATOM 4021 O O . VAL A 1 521 ? -23.729 -11.585 36.570 1.00 94.75 521 VAL A O 1
ATOM 4024 N N . ARG A 1 522 ? -24.643 -13.014 38.038 1.00 93.62 522 ARG A N 1
ATOM 4025 C CA . ARG A 1 522 ? -23.462 -13.891 38.117 1.00 93.62 522 ARG A CA 1
ATOM 4026 C C . ARG A 1 522 ? -23.212 -14.637 36.801 1.00 93.62 522 ARG A C 1
ATOM 4028 O O . ARG A 1 522 ? -22.050 -14.802 36.445 1.00 93.62 522 ARG A O 1
ATOM 4035 N N . SER A 1 523 ? -24.254 -15.085 36.093 1.00 94.38 523 SER A N 1
ATOM 4036 C CA . SER A 1 523 ? -24.098 -15.730 34.777 1.00 94.38 523 SER A CA 1
ATOM 4037 C C . SER A 1 523 ? -23.496 -14.758 33.766 1.00 94.38 523 SER A C 1
ATOM 4039 O O . SER A 1 523 ? -22.443 -15.040 33.197 1.00 94.38 523 SER A O 1
ATOM 4041 N N . HIS A 1 524 ? -24.086 -13.566 33.640 1.00 93.38 524 HIS A N 1
ATOM 4042 C CA . HIS A 1 524 ? -23.607 -12.548 32.707 1.00 93.38 524 HIS A CA 1
ATOM 4043 C C . HIS A 1 524 ? -22.176 -12.072 33.009 1.00 93.38 524 HIS A C 1
ATOM 4045 O O . HIS A 1 524 ? -21.417 -11.809 32.084 1.00 93.38 524 HIS A O 1
ATOM 4051 N N . LEU A 1 525 ? -21.741 -12.014 34.274 1.00 93.19 525 LEU A N 1
ATOM 4052 C CA . LEU A 1 525 ? -20.336 -11.702 34.579 1.00 93.19 525 LEU A CA 1
ATOM 4053 C C . LEU A 1 525 ? -19.352 -12.772 34.091 1.00 93.19 525 LEU A C 1
ATOM 4055 O O . LEU A 1 525 ? -18.250 -12.417 33.681 1.00 93.19 525 LEU A O 1
ATOM 4059 N N . ASN A 1 526 ? -19.734 -14.053 34.093 1.00 90.69 526 ASN A N 1
ATOM 4060 C CA . ASN A 1 526 ? -18.893 -15.109 33.522 1.00 90.69 526 ASN A CA 1
ATOM 4061 C C . ASN A 1 526 ? -18.810 -14.973 31.991 1.00 90.69 526 ASN A C 1
ATOM 4063 O O . ASN A 1 526 ? -17.730 -15.097 31.424 1.00 90.69 526 ASN A O 1
ATOM 4067 N N . GLU A 1 527 ? -19.937 -14.672 31.336 1.00 92.44 527 GLU A N 1
ATOM 4068 C CA . GLU A 1 527 ? -20.010 -14.435 29.885 1.00 92.44 527 GLU A CA 1
ATOM 4069 C C . GLU A 1 527 ? -19.126 -13.250 29.456 1.00 92.44 527 GLU A C 1
ATOM 4071 O O . GLU A 1 527 ? -18.423 -13.329 28.449 1.00 92.44 527 GLU A O 1
ATOM 4076 N N . VAL A 1 528 ? -19.105 -12.160 30.235 1.00 90.44 528 VAL A N 1
ATOM 4077 C CA . VAL A 1 528 ? -18.279 -10.985 29.911 1.00 90.44 528 VAL A CA 1
ATOM 4078 C C . VAL A 1 528 ? -16.803 -11.173 30.307 1.00 90.44 528 VAL A C 1
ATOM 4080 O O . VAL A 1 528 ? -15.935 -10.600 29.648 1.00 90.44 528 VAL A O 1
ATOM 4083 N N . ASP A 1 529 ? -16.463 -12.005 31.301 1.00 90.56 529 ASP A N 1
ATOM 4084 C CA . ASP A 1 529 ? -15.057 -12.372 31.560 1.00 90.56 529 ASP A CA 1
ATOM 4085 C C . ASP A 1 529 ? -14.470 -13.254 30.443 1.00 90.56 529 ASP A C 1
ATOM 4087 O O . ASP A 1 529 ? -13.329 -13.034 30.032 1.00 90.56 529 ASP A O 1
ATOM 4091 N N . ASP A 1 530 ? -15.259 -14.184 29.890 1.00 91.00 530 ASP A N 1
ATOM 4092 C CA . ASP A 1 530 ? -14.868 -14.999 28.730 1.00 91.00 530 ASP A CA 1
ATOM 4093 C C . ASP A 1 530 ? -14.720 -14.138 27.463 1.00 91.00 530 ASP A C 1
ATOM 4095 O O . ASP A 1 530 ? -13.681 -14.172 26.799 1.00 91.00 530 ASP A O 1
ATOM 4099 N N . LEU A 1 531 ? -15.679 -13.241 27.197 1.00 91.50 531 LEU A N 1
ATOM 4100 C CA . LEU A 1 531 ? -15.567 -12.244 26.125 1.00 91.50 531 LEU A CA 1
ATOM 4101 C C . LEU A 1 531 ? -14.335 -11.339 26.309 1.00 91.50 531 LEU A C 1
ATOM 4103 O O . LEU A 1 531 ? -13.642 -11.030 25.337 1.00 91.50 531 LEU A O 1
ATOM 4107 N N . SER A 1 532 ? -14.017 -10.940 27.545 1.00 91.00 532 SER A N 1
ATOM 4108 C CA . SER A 1 532 ? -12.807 -10.170 27.851 1.00 91.00 532 SER A CA 1
ATOM 4109 C C . SER A 1 532 ? -11.529 -10.991 27.652 1.00 91.00 532 SER A C 1
ATOM 4111 O O . SER A 1 532 ? -10.510 -10.418 27.271 1.00 91.00 532 SER A O 1
ATOM 4113 N N . ALA A 1 533 ? -11.552 -12.304 27.891 1.00 89.81 533 ALA A N 1
ATOM 4114 C CA . ALA A 1 533 ? -10.429 -13.197 27.618 1.00 89.81 533 ALA A CA 1
ATOM 4115 C C . ALA A 1 533 ? -10.192 -13.357 26.109 1.00 89.81 533 ALA A C 1
ATOM 4117 O O . ALA A 1 533 ? -9.061 -13.198 25.647 1.00 89.81 533 ALA A O 1
ATOM 4118 N N . HIS A 1 534 ? -11.259 -13.598 25.344 1.00 92.06 534 HIS A N 1
ATOM 4119 C CA . HIS A 1 534 ? -11.209 -13.698 23.886 1.00 92.06 534 HIS A CA 1
ATOM 4120 C C . HIS A 1 534 ? -10.721 -12.391 23.243 1.00 92.06 534 HIS A C 1
ATOM 4122 O O . HIS A 1 534 ? -9.833 -12.407 22.393 1.00 92.06 534 HIS A O 1
ATOM 4128 N N . SER A 1 535 ? -11.216 -11.246 23.721 1.00 91.06 535 SER A N 1
ATOM 4129 C CA . SER A 1 535 ? -10.821 -9.933 23.197 1.00 91.06 535 SER A CA 1
ATOM 4130 C C . SER A 1 535 ? -9.345 -9.596 23.463 1.00 91.06 535 SER A C 1
ATOM 4132 O O . SER A 1 535 ? -8.716 -8.934 22.640 1.00 91.06 535 SER A O 1
ATOM 4134 N N . VAL A 1 536 ? -8.754 -10.071 24.570 1.00 91.69 536 VAL A N 1
ATOM 4135 C CA . VAL A 1 536 ? -7.300 -9.953 24.821 1.00 91.69 536 VAL A CA 1
ATOM 4136 C C . VAL A 1 536 ? -6.493 -10.811 23.841 1.00 91.69 536 VAL A C 1
ATOM 4138 O O . VAL A 1 536 ? -5.474 -10.346 23.338 1.00 91.69 536 VAL A O 1
ATOM 4141 N N . ALA A 1 537 ? -6.950 -12.027 23.520 1.00 91.69 537 ALA A N 1
ATOM 4142 C CA . ALA A 1 537 ? -6.288 -12.870 22.520 1.00 91.69 537 ALA A CA 1
ATOM 4143 C C . ALA A 1 537 ? -6.320 -12.216 21.126 1.00 91.69 537 ALA A C 1
ATOM 4145 O O . ALA A 1 537 ? -5.270 -12.016 20.517 1.00 91.69 537 ALA A O 1
ATOM 4146 N N . GLN A 1 538 ? -7.498 -11.761 20.686 1.00 94.25 538 GLN A N 1
ATOM 4147 C CA . GLN A 1 538 ? -7.666 -11.034 19.424 1.00 94.25 538 GLN A CA 1
ATOM 4148 C C . GLN A 1 538 ? -6.815 -9.748 19.372 1.00 94.25 538 GLN A C 1
ATOM 4150 O O . GLN A 1 538 ? -6.281 -9.386 18.327 1.00 94.25 538 GLN A O 1
ATOM 4155 N N . SER A 1 539 ? -6.634 -9.063 20.505 1.00 94.44 539 SER A N 1
ATOM 4156 C CA . SER A 1 539 ? -5.783 -7.865 20.585 1.00 94.44 539 SER A CA 1
ATOM 4157 C C . SER A 1 539 ? -4.306 -8.161 20.305 1.00 94.44 539 SER A C 1
ATOM 4159 O O . SER A 1 539 ? -3.611 -7.309 19.754 1.00 94.44 539 SER A O 1
ATOM 4161 N N . GLU A 1 540 ? -3.819 -9.356 20.649 1.00 92.00 540 GLU A N 1
ATOM 4162 C CA . GLU A 1 540 ? -2.449 -9.782 20.344 1.00 92.00 540 GLU A CA 1
ATOM 4163 C C . GLU A 1 540 ? -2.299 -10.192 18.864 1.00 92.00 540 GLU A C 1
ATOM 4165 O O . GLU A 1 540 ? -1.301 -9.829 18.244 1.00 92.00 540 GLU A O 1
ATOM 4170 N N . GLU A 1 541 ? -3.315 -10.818 18.254 1.00 94.31 541 GLU A N 1
ATOM 4171 C CA . GLU A 1 541 ? -3.355 -11.106 16.803 1.00 94.31 541 GLU A CA 1
ATOM 4172 C C . GLU A 1 541 ? -3.315 -9.819 15.955 1.00 94.31 541 GLU A C 1
ATOM 4174 O O . GLU A 1 541 ? -2.587 -9.725 14.960 1.00 94.31 541 GLU A O 1
ATOM 4179 N N . ILE A 1 542 ? -4.045 -8.775 16.373 1.00 94.19 542 ILE A N 1
ATOM 4180 C CA . ILE A 1 542 ? -3.988 -7.454 15.723 1.00 94.19 542 ILE A CA 1
ATOM 4181 C C . ILE A 1 542 ? -2.595 -6.822 15.920 1.00 94.19 542 ILE A C 1
ATOM 4183 O O . ILE A 1 542 ? -2.109 -6.128 15.027 1.00 94.19 542 ILE A O 1
ATOM 4187 N N . LYS A 1 543 ? -1.908 -7.088 17.042 1.00 94.31 543 LYS A N 1
ATOM 4188 C CA . LYS A 1 543 ? -0.541 -6.597 17.300 1.00 94.31 543 LYS A CA 1
ATOM 4189 C C . LYS A 1 543 ? 0.500 -7.288 16.418 1.00 94.31 543 LYS A C 1
ATOM 4191 O O . LYS A 1 543 ? 1.390 -6.621 15.896 1.00 94.31 543 LYS A O 1
ATOM 4196 N N . GLU A 1 544 ? 0.378 -8.598 16.218 1.00 95.00 544 GLU A N 1
ATOM 4197 C CA . GLU A 1 544 ? 1.205 -9.350 15.267 1.00 95.00 544 GLU A CA 1
ATOM 4198 C C . GLU A 1 544 ? 0.981 -8.839 13.835 1.00 95.00 544 GLU A C 1
ATOM 4200 O O . GLU A 1 544 ? 1.940 -8.494 13.144 1.00 95.00 544 GLU A O 1
ATOM 4205 N N . SER A 1 545 ? -0.283 -8.646 13.442 1.00 95.00 545 SER A N 1
ATOM 4206 C CA . SER A 1 545 ? -0.661 -8.053 12.150 1.00 95.00 545 SER A CA 1
ATOM 4207 C C . SER A 1 545 ? -0.060 -6.652 11.955 1.00 95.00 545 SER A C 1
ATOM 4209 O O . SER A 1 545 ? 0.526 -6.356 10.913 1.00 95.00 545 SER A O 1
ATOM 4211 N N . ALA A 1 546 ? -0.132 -5.797 12.979 1.00 95.12 546 ALA A N 1
ATOM 4212 C CA . ALA A 1 546 ? 0.474 -4.467 12.972 1.00 95.12 546 ALA A CA 1
ATOM 4213 C C . ALA A 1 546 ? 2.014 -4.525 12.889 1.00 95.12 546 ALA A C 1
ATOM 4215 O O . ALA A 1 546 ? 2.631 -3.679 12.239 1.00 95.12 546 ALA A O 1
ATOM 4216 N N . SER A 1 547 ? 2.658 -5.533 13.485 1.00 94.31 547 SER A N 1
ATOM 4217 C CA . SER A 1 547 ? 4.099 -5.760 13.315 1.00 94.31 547 SER A CA 1
ATOM 4218 C C . SER A 1 547 ? 4.455 -6.183 11.884 1.00 94.31 547 SER A C 1
ATOM 4220 O O . SER A 1 547 ? 5.473 -5.726 11.363 1.00 94.31 547 SER A O 1
ATOM 4222 N N . GLY A 1 548 ? 3.614 -6.992 11.229 1.00 95.69 548 GLY A N 1
ATOM 4223 C CA . GLY A 1 548 ? 3.756 -7.347 9.812 1.00 95.69 548 GLY A CA 1
ATOM 4224 C C . GLY A 1 548 ? 3.698 -6.118 8.903 1.00 95.69 548 GLY A C 1
ATOM 4225 O O . GLY A 1 548 ? 4.639 -5.856 8.156 1.00 95.69 548 GLY A O 1
ATOM 4226 N N . VAL A 1 549 ? 2.668 -5.281 9.067 1.00 96.12 549 VAL A N 1
ATOM 4227 C CA . VAL A 1 549 ? 2.516 -4.010 8.330 1.00 96.12 549 VAL A CA 1
ATOM 4228 C C . VAL A 1 549 ? 3.718 -3.073 8.539 1.00 96.12 549 VAL A C 1
ATOM 4230 O O . VAL A 1 549 ? 4.139 -2.384 7.613 1.00 96.12 549 VAL A O 1
ATOM 4233 N N . ALA A 1 550 ? 4.325 -3.055 9.731 1.00 95.62 550 ALA A N 1
ATOM 4234 C CA . ALA A 1 550 ? 5.541 -2.272 9.984 1.00 95.62 550 ALA A CA 1
ATOM 4235 C C . ALA A 1 550 ? 6.745 -2.772 9.163 1.00 95.62 550 ALA A C 1
ATOM 4237 O O . ALA A 1 550 ? 7.523 -1.959 8.660 1.00 95.62 550 ALA A O 1
ATOM 4238 N N . GLN A 1 551 ? 6.887 -4.090 9.006 1.00 96.56 551 GLN A N 1
ATOM 4239 C CA . GLN A 1 551 ? 7.938 -4.693 8.189 1.00 96.56 551 GLN A CA 1
ATOM 4240 C C . GLN A 1 551 ? 7.714 -4.433 6.691 1.00 96.56 551 GLN A C 1
ATOM 4242 O O . GLN A 1 551 ? 8.663 -4.079 5.991 1.00 96.56 551 GLN A O 1
ATOM 4247 N N . GLU A 1 552 ? 6.477 -4.556 6.204 1.00 96.69 552 GLU A N 1
ATOM 4248 C CA . GLU A 1 552 ? 6.116 -4.276 4.806 1.00 96.69 552 GLU A CA 1
ATOM 4249 C C . GLU A 1 552 ? 6.386 -2.813 4.424 1.00 96.69 552 GLU A C 1
ATOM 4251 O O . GLU A 1 552 ? 6.962 -2.545 3.371 1.00 96.69 552 GLU A O 1
ATOM 4256 N N . ILE A 1 553 ? 6.055 -1.858 5.303 1.00 97.12 553 ILE A N 1
ATOM 4257 C CA . ILE A 1 553 ? 6.327 -0.429 5.076 1.00 97.12 553 ILE A CA 1
ATOM 4258 C C . ILE A 1 553 ? 7.833 -0.159 4.931 1.00 97.12 553 ILE A C 1
ATOM 4260 O O . ILE A 1 553 ? 8.239 0.583 4.035 1.00 97.12 553 ILE A O 1
ATOM 4264 N N . GLU A 1 554 ? 8.677 -0.773 5.765 1.00 94.94 554 GLU A N 1
ATOM 4265 C CA . GLU A 1 554 ? 10.131 -0.612 5.653 1.00 94.94 554 GLU A CA 1
ATOM 4266 C C . GLU A 1 554 ? 10.682 -1.302 4.390 1.00 94.94 554 GLU A C 1
ATOM 4268 O O . GLU A 1 554 ? 11.568 -0.754 3.735 1.00 94.94 554 GLU A O 1
ATOM 4273 N N . GLN A 1 555 ? 10.133 -2.449 3.973 1.00 96.25 555 GLN A N 1
ATOM 4274 C CA . GLN A 1 555 ? 10.492 -3.084 2.696 1.00 96.25 555 GLN A CA 1
ATOM 4275 C C . GLN A 1 555 ? 10.136 -2.194 1.493 1.00 96.25 555 GLN A C 1
ATOM 4277 O O . GLN A 1 555 ? 10.990 -1.954 0.638 1.00 96.25 555 GLN A O 1
ATOM 4282 N N . LEU A 1 556 ? 8.923 -1.633 1.457 1.00 95.44 556 LEU A N 1
ATOM 4283 C CA . LEU A 1 556 ? 8.476 -0.713 0.403 1.00 95.44 556 LEU A CA 1
ATOM 4284 C C . LEU A 1 556 ? 9.300 0.584 0.365 1.00 95.44 556 LEU A C 1
ATOM 4286 O O . LEU A 1 556 ? 9.589 1.100 -0.712 1.00 95.44 556 LEU A O 1
ATOM 4290 N N . LYS A 1 557 ? 9.739 1.086 1.525 1.00 94.06 557 LYS A N 1
ATOM 4291 C CA . LYS A 1 557 ? 10.633 2.250 1.635 1.00 94.06 557 LYS A CA 1
ATOM 4292 C C . LYS A 1 557 ? 12.029 1.970 1.068 1.00 94.06 557 LYS A C 1
ATOM 4294 O O . LYS A 1 557 ? 12.587 2.822 0.379 1.00 94.06 557 LYS A O 1
ATOM 4299 N N . ASN A 1 558 ? 12.578 0.778 1.305 1.00 94.31 558 ASN A N 1
ATOM 4300 C CA . ASN A 1 558 ? 13.848 0.368 0.697 1.00 94.31 558 ASN A CA 1
ATOM 4301 C C . ASN A 1 558 ? 13.713 0.188 -0.828 1.00 94.31 558 ASN A C 1
ATOM 4303 O O . ASN A 1 558 ? 14.554 0.696 -1.566 1.00 94.31 558 ASN A O 1
ATOM 4307 N N . LEU A 1 559 ? 12.614 -0.410 -1.304 1.00 94.56 559 LEU A N 1
ATOM 4308 C CA . LEU A 1 559 ? 12.302 -0.521 -2.736 1.00 94.56 559 LEU A CA 1
ATOM 4309 C C . LEU A 1 559 ? 12.144 0.855 -3.414 1.00 94.56 559 LEU A C 1
ATOM 4311 O O . LEU A 1 559 ? 12.653 1.063 -4.511 1.00 94.56 559 LEU A O 1
ATOM 4315 N N . GLY A 1 560 ? 11.496 1.825 -2.760 1.00 93.88 560 GLY A N 1
ATOM 4316 C CA . GLY A 1 560 ? 11.406 3.202 -3.264 1.00 93.88 560 GLY A CA 1
ATOM 4317 C C . GLY A 1 560 ? 12.776 3.875 -3.422 1.00 93.88 560 GLY A C 1
ATOM 4318 O O . GLY A 1 560 ? 13.005 4.593 -4.394 1.00 93.88 560 GLY A O 1
ATOM 4319 N N . SER A 1 561 ? 13.715 3.589 -2.513 1.00 92.50 561 SER A N 1
ATOM 4320 C CA . SER A 1 561 ? 15.109 4.041 -2.623 1.00 92.50 561 SER A CA 1
ATOM 4321 C C . SER A 1 561 ? 15.829 3.393 -3.816 1.00 92.50 561 SER A C 1
ATOM 4323 O O . SER A 1 561 ? 16.466 4.088 -4.603 1.00 92.50 561 SER A O 1
ATOM 4325 N N . GLU A 1 562 ? 15.671 2.078 -4.003 1.00 94.12 562 GLU A N 1
ATOM 4326 C CA . GLU A 1 562 ? 16.239 1.326 -5.134 1.00 94.12 562 GLU A CA 1
ATOM 4327 C C . GLU A 1 562 ? 15.735 1.850 -6.491 1.00 94.12 562 GLU A C 1
ATOM 4329 O O . GLU A 1 562 ? 16.531 2.117 -7.392 1.00 94.12 562 GLU A O 1
ATOM 4334 N N . ILE A 1 563 ? 14.429 2.111 -6.608 1.00 93.69 563 ILE A N 1
ATOM 4335 C CA . ILE A 1 563 ? 13.818 2.708 -7.806 1.00 93.69 563 ILE A CA 1
ATOM 4336 C C . ILE A 1 563 ? 14.374 4.121 -8.075 1.00 93.69 563 ILE A C 1
ATOM 4338 O O . ILE A 1 563 ? 14.647 4.465 -9.225 1.00 93.69 563 ILE A O 1
ATOM 4342 N N . SER A 1 564 ? 14.601 4.928 -7.032 1.00 92.75 564 SER A N 1
ATOM 4343 C CA . SER A 1 564 ? 15.180 6.277 -7.156 1.00 92.75 564 SER A CA 1
ATOM 4344 C C . SER A 1 564 ? 16.636 6.260 -7.657 1.00 92.75 564 SER A C 1
ATOM 4346 O O . SER A 1 564 ? 17.020 7.065 -8.515 1.00 92.75 564 SER A O 1
ATOM 4348 N N . TYR A 1 565 ? 17.442 5.286 -7.214 1.00 92.88 565 TYR A N 1
ATOM 4349 C CA . TYR A 1 565 ? 18.763 5.040 -7.805 1.00 92.88 565 TYR A CA 1
ATOM 4350 C C . TYR A 1 565 ? 18.654 4.639 -9.285 1.00 92.88 565 TYR A C 1
ATOM 4352 O O . TYR A 1 565 ? 19.377 5.194 -10.113 1.00 92.88 565 TYR A O 1
ATOM 4360 N N . GLY A 1 566 ? 17.699 3.771 -9.637 1.00 93.75 566 GLY A N 1
ATOM 4361 C CA . GLY A 1 566 ? 17.418 3.402 -11.029 1.00 93.75 566 GLY A CA 1
ATOM 4362 C C . GLY A 1 566 ? 17.079 4.605 -11.920 1.00 93.75 566 GLY A C 1
ATOM 4363 O O . GLY A 1 566 ? 17.651 4.754 -12.997 1.00 93.75 566 GLY A O 1
ATOM 4364 N N . PHE A 1 567 ? 16.226 5.530 -11.468 1.00 93.25 567 PHE A N 1
ATOM 4365 C CA . PHE A 1 567 ? 15.944 6.762 -12.223 1.00 93.25 567 PHE A CA 1
ATOM 4366 C C . PHE A 1 567 ? 17.172 7.657 -12.403 1.00 93.25 567 PHE A C 1
ATOM 4368 O O . PHE A 1 567 ? 17.300 8.306 -13.442 1.00 93.25 567 PHE A O 1
ATOM 4375 N N . THR A 1 568 ? 18.098 7.663 -11.443 1.00 91.88 568 THR A N 1
ATOM 4376 C CA . THR A 1 568 ? 19.364 8.403 -11.564 1.00 91.88 568 THR A CA 1
ATOM 4377 C C . THR A 1 568 ? 20.244 7.813 -12.676 1.00 91.88 568 THR A C 1
ATOM 4379 O O . THR A 1 568 ? 20.763 8.557 -13.508 1.00 91.88 568 THR A O 1
ATOM 4382 N N . GLU A 1 569 ? 20.355 6.483 -12.751 1.00 94.25 569 GLU A N 1
ATOM 4383 C CA . GLU A 1 569 ? 21.116 5.768 -13.790 1.00 94.25 569 GLU A CA 1
ATOM 4384 C C . GLU A 1 569 ? 20.492 5.916 -15.191 1.00 94.25 569 GLU A C 1
ATOM 4386 O O . GLU A 1 569 ? 21.195 6.185 -16.171 1.00 94.25 569 GLU A O 1
ATOM 4391 N N . ILE A 1 570 ? 19.161 5.827 -15.302 1.00 93.25 570 ILE A N 1
ATOM 4392 C CA . ILE A 1 570 ? 18.461 6.035 -16.580 1.00 93.25 570 ILE A CA 1
ATOM 4393 C C . ILE A 1 570 ? 18.582 7.506 -17.023 1.00 93.25 570 ILE A C 1
ATOM 4395 O O . ILE A 1 570 ? 18.801 7.768 -18.203 1.00 93.25 570 ILE A O 1
ATOM 4399 N N . SER A 1 571 ? 18.517 8.469 -16.095 1.00 93.19 571 SER A N 1
ATOM 4400 C CA . SER A 1 571 ? 18.713 9.899 -16.388 1.00 93.19 571 SER A CA 1
ATOM 4401 C C . SER A 1 571 ? 20.125 10.200 -16.916 1.00 93.19 571 SER A C 1
ATOM 4403 O O . SER A 1 571 ? 20.275 10.908 -17.915 1.00 93.19 571 SER A O 1
ATOM 4405 N N . GLN A 1 572 ? 21.167 9.583 -16.339 1.00 93.38 572 GLN A N 1
ATOM 4406 C CA . GLN A 1 572 ? 22.521 9.642 -16.905 1.00 93.38 572 GLN A CA 1
ATOM 4407 C C . GLN A 1 572 ? 22.558 9.041 -18.321 1.00 93.38 572 GLN A C 1
ATOM 4409 O O . GLN A 1 572 ? 23.048 9.685 -19.251 1.00 93.38 572 GLN A O 1
ATOM 4414 N N . SER A 1 573 ? 21.987 7.846 -18.502 1.00 93.31 573 SER A N 1
ATOM 4415 C CA . SER A 1 573 ? 21.942 7.145 -19.795 1.00 93.31 573 SER A CA 1
ATOM 4416 C C . SER A 1 573 ? 21.253 7.981 -20.887 1.00 93.31 573 SER A C 1
ATOM 4418 O O . SER A 1 573 ? 21.701 8.027 -22.031 1.00 93.31 573 SER A O 1
ATOM 4420 N N . VAL A 1 574 ? 20.192 8.707 -20.529 1.00 93.88 574 VAL A N 1
ATOM 4421 C CA . VAL A 1 574 ? 19.482 9.673 -21.383 1.00 93.88 574 VAL A CA 1
ATOM 4422 C C . VAL A 1 574 ? 20.377 10.851 -21.794 1.00 93.88 574 VAL A C 1
ATOM 4424 O O . VAL A 1 574 ? 20.361 11.258 -22.961 1.00 93.88 574 VAL A O 1
ATOM 4427 N N . GLY A 1 575 ? 21.204 11.373 -20.885 1.00 91.19 575 GLY A N 1
ATOM 4428 C CA . GLY A 1 575 ? 22.204 12.402 -21.195 1.00 91.19 575 GLY A CA 1
ATOM 4429 C C . GLY A 1 575 ? 23.303 11.909 -22.146 1.00 91.19 575 GLY A C 1
ATOM 4430 O O . GLY A 1 575 ? 23.700 12.625 -23.073 1.00 91.19 575 GLY A O 1
ATOM 4431 N N . GLU A 1 576 ? 23.749 10.663 -21.978 1.00 93.88 576 GLU A N 1
ATOM 4432 C CA . GLU A 1 576 ? 24.713 10.010 -22.872 1.00 93.88 576 GLU A CA 1
ATOM 4433 C C . GLU A 1 576 ? 24.126 9.794 -24.277 1.00 93.88 576 GLU A C 1
ATOM 4435 O O . GLU A 1 576 ? 24.757 10.171 -25.269 1.00 93.88 576 GLU A O 1
ATOM 4440 N N . ILE A 1 577 ? 22.882 9.304 -24.380 1.00 93.19 577 ILE A N 1
ATOM 4441 C CA . ILE A 1 577 ? 22.165 9.181 -25.661 1.00 93.19 577 ILE A CA 1
ATOM 4442 C C . ILE A 1 577 ? 22.011 10.556 -26.325 1.00 93.19 577 ILE A C 1
ATOM 4444 O O . ILE A 1 577 ? 22.330 10.698 -27.502 1.00 93.19 577 ILE A O 1
ATOM 4448 N N . THR A 1 578 ? 21.595 11.592 -25.591 1.00 92.62 578 THR A N 1
ATOM 4449 C CA . THR A 1 578 ? 21.444 12.961 -26.130 1.00 92.62 578 THR A CA 1
ATOM 4450 C C . THR A 1 578 ? 22.759 13.493 -26.718 1.00 92.62 578 THR A C 1
ATOM 4452 O O . THR A 1 578 ? 22.782 14.087 -27.802 1.00 92.62 578 THR A O 1
ATOM 4455 N N . SER A 1 579 ? 23.878 13.214 -26.046 1.00 92.94 579 SER A N 1
ATOM 4456 C CA . SER A 1 579 ? 25.226 13.572 -26.507 1.00 92.94 579 SER A CA 1
ATOM 4457 C C . SER A 1 579 ? 25.626 12.802 -27.776 1.00 92.94 579 SER A C 1
ATOM 4459 O O . SER A 1 579 ? 26.194 13.379 -28.711 1.00 92.94 579 SER A O 1
ATOM 4461 N N . ALA A 1 580 ? 25.274 11.514 -27.857 1.00 92.44 580 ALA A N 1
ATOM 4462 C CA . ALA A 1 580 ? 25.480 10.694 -29.048 1.00 92.44 580 ALA A CA 1
ATOM 4463 C C . ALA A 1 580 ? 24.621 11.164 -30.236 1.00 92.44 580 ALA A C 1
ATOM 4465 O O . ALA A 1 580 ? 25.147 11.300 -31.339 1.00 92.44 580 ALA A O 1
ATOM 4466 N N . MET A 1 581 ? 23.342 11.495 -30.024 1.00 90.81 581 MET A N 1
ATOM 4467 C CA . MET A 1 581 ? 22.459 12.007 -31.082 1.00 90.81 581 MET A CA 1
ATOM 4468 C C . MET A 1 581 ? 22.937 13.356 -31.631 1.00 90.81 581 MET A C 1
ATOM 4470 O O . MET A 1 581 ? 22.914 13.565 -32.842 1.00 90.81 581 MET A O 1
ATOM 4474 N N . THR A 1 582 ? 23.447 14.237 -30.764 1.00 90.69 582 THR A N 1
ATOM 4475 C CA . THR A 1 582 ? 24.083 15.501 -31.182 1.00 90.69 582 THR A CA 1
ATOM 4476 C C . THR A 1 582 ? 25.303 15.225 -32.068 1.00 90.69 582 THR A C 1
ATOM 4478 O O . THR A 1 582 ? 25.408 15.753 -33.172 1.00 90.69 582 THR A O 1
ATOM 4481 N N . SER A 1 583 ? 26.170 14.299 -31.645 1.00 92.88 583 SER A N 1
ATOM 4482 C CA . SER A 1 583 ? 27.358 13.890 -32.410 1.00 92.88 583 SER A CA 1
ATOM 4483 C C . SER A 1 583 ? 27.009 13.261 -33.769 1.00 92.88 583 SER A C 1
ATOM 4485 O O . SER A 1 583 ? 27.701 13.495 -34.759 1.00 92.88 583 SER A O 1
ATOM 4487 N N . ILE A 1 584 ? 25.925 12.481 -33.839 1.00 91.50 584 ILE A N 1
ATOM 4488 C CA . ILE A 1 584 ? 25.394 11.908 -35.086 1.00 91.50 584 ILE A CA 1
ATOM 4489 C C . ILE A 1 584 ? 24.865 13.015 -36.007 1.00 91.50 584 ILE A C 1
ATOM 4491 O O . ILE A 1 584 ? 25.156 12.987 -37.202 1.00 91.50 584 ILE A O 1
ATOM 4495 N N . SER A 1 585 ? 24.151 14.008 -35.467 1.00 91.19 585 SER A N 1
ATOM 4496 C CA . SER A 1 585 ? 23.669 15.168 -36.227 1.00 91.19 585 SER A CA 1
ATOM 4497 C C . SER A 1 585 ? 24.822 15.953 -36.865 1.00 91.19 585 SER A C 1
ATOM 4499 O O . SER A 1 585 ? 24.797 16.208 -38.070 1.00 91.19 585 SER A O 1
ATOM 4501 N N . ASP A 1 586 ? 25.869 16.268 -36.100 1.00 90.50 586 ASP A N 1
ATOM 4502 C CA . ASP A 1 586 ? 27.042 17.003 -36.598 1.00 90.50 586 ASP A CA 1
ATOM 4503 C C . ASP A 1 586 ? 27.811 16.212 -37.672 1.00 90.50 586 ASP A C 1
ATOM 4505 O O . ASP A 1 586 ? 28.193 16.755 -38.716 1.00 90.50 586 ASP A O 1
ATOM 4509 N N . LEU A 1 587 ? 27.997 14.902 -37.460 1.00 89.94 587 LEU A N 1
ATOM 4510 C CA . LEU A 1 587 ? 28.596 14.004 -38.453 1.00 89.94 587 LEU A CA 1
ATOM 4511 C C . LEU A 1 587 ? 27.760 13.921 -39.736 1.00 89.94 587 LEU A C 1
ATOM 4513 O O . LEU A 1 587 ? 28.332 13.839 -40.824 1.00 89.94 587 LEU A O 1
ATOM 4517 N N . ASN A 1 588 ? 26.433 13.960 -39.619 1.00 91.00 588 ASN A N 1
ATOM 4518 C CA . ASN A 1 588 ? 25.506 13.892 -40.740 1.00 91.00 588 ASN A CA 1
ATOM 4519 C C . ASN A 1 588 ? 25.520 15.175 -41.590 1.00 91.00 588 ASN A C 1
ATOM 4521 O O . ASN A 1 588 ? 25.662 15.102 -42.811 1.00 91.00 588 ASN A O 1
ATOM 4525 N N . VAL A 1 589 ? 25.493 16.355 -40.961 1.00 89.44 589 VAL A N 1
ATOM 4526 C CA . VAL A 1 589 ? 25.696 17.640 -41.662 1.00 89.44 589 VAL A CA 1
ATOM 4527 C C . VAL A 1 589 ? 27.048 17.631 -42.389 1.00 89.44 589 VAL A C 1
ATOM 4529 O O . VAL A 1 589 ? 27.124 17.896 -43.591 1.00 89.44 589 VAL A O 1
ATOM 4532 N N . GLY A 1 590 ? 28.110 17.201 -41.699 1.00 89.50 590 GLY A N 1
ATOM 4533 C CA . GLY A 1 590 ? 29.446 17.056 -42.278 1.00 89.50 590 GLY A CA 1
ATOM 4534 C C . GLY A 1 590 ? 29.582 15.974 -43.362 1.00 89.50 590 GLY A C 1
ATOM 4535 O O . GLY A 1 590 ? 30.564 16.002 -44.110 1.00 89.50 590 GLY A O 1
ATOM 4536 N N . LEU A 1 591 ? 28.641 15.029 -43.466 1.00 88.88 591 LEU A N 1
ATOM 4537 C CA . LEU A 1 591 ? 28.536 14.061 -44.563 1.00 88.88 591 LEU A CA 1
ATOM 4538 C C . LEU A 1 591 ? 27.830 14.692 -45.766 1.00 88.88 591 LEU A C 1
ATOM 4540 O O . LEU A 1 591 ? 28.370 14.647 -46.872 1.00 88.88 591 LEU A O 1
ATOM 4544 N N . GLN A 1 592 ? 26.676 15.329 -45.550 1.00 88.44 592 GLN A N 1
ATOM 4545 C CA . GLN A 1 592 ? 25.904 15.979 -46.610 1.00 88.44 592 GLN A CA 1
ATOM 4546 C C . GLN A 1 592 ? 26.699 17.093 -47.303 1.00 88.44 592 GLN A C 1
ATOM 4548 O O . GLN A 1 592 ? 26.678 17.179 -48.529 1.00 88.44 592 GLN A O 1
ATOM 4553 N N . ASP A 1 593 ? 27.461 17.902 -46.567 1.00 89.38 593 ASP A N 1
ATOM 4554 C CA . ASP A 1 593 ? 28.287 18.954 -47.174 1.00 89.38 593 ASP A CA 1
ATOM 4555 C C . ASP A 1 593 ? 29.475 18.394 -47.974 1.00 89.38 593 ASP A C 1
ATOM 4557 O O . ASP A 1 593 ? 29.804 18.911 -49.043 1.00 89.38 593 ASP A O 1
ATOM 4561 N N . LYS A 1 594 ? 30.073 17.276 -47.536 1.00 88.50 594 LYS A N 1
ATOM 4562 C CA . LYS A 1 594 ? 31.092 16.563 -48.330 1.00 88.50 594 LYS A CA 1
ATOM 4563 C C . LYS A 1 594 ? 30.496 15.928 -49.585 1.00 88.50 594 LYS A C 1
ATOM 4565 O O . LYS A 1 594 ? 31.148 15.943 -50.626 1.00 88.50 594 LYS A O 1
ATOM 4570 N N . ALA A 1 595 ? 29.276 15.401 -49.503 1.00 89.25 595 ALA A N 1
ATOM 4571 C CA . ALA A 1 595 ? 28.570 14.819 -50.638 1.00 89.25 595 ALA A CA 1
ATOM 4572 C C . ALA A 1 595 ? 28.177 15.882 -51.683 1.00 89.25 595 ALA A C 1
ATOM 4574 O O . ALA A 1 595 ? 28.386 15.656 -52.877 1.00 89.25 595 ALA A O 1
ATOM 4575 N N . LYS A 1 596 ? 27.718 17.068 -51.251 1.00 87.25 596 LYS A N 1
ATOM 4576 C CA . LYS A 1 596 ? 27.503 18.234 -52.130 1.00 87.25 596 LYS A CA 1
ATOM 4577 C C . LYS A 1 596 ? 28.809 18.688 -52.784 1.00 87.25 596 LYS A C 1
ATOM 4579 O O . LYS A 1 596 ? 28.883 18.749 -54.004 1.00 87.25 596 LYS A O 1
ATOM 4584 N N . GLY A 1 597 ? 29.868 18.920 -52.002 1.00 87.38 597 GLY A N 1
ATOM 4585 C CA . GLY A 1 597 ? 31.164 19.362 -52.534 1.00 87.38 597 GLY A CA 1
ATOM 4586 C C . GLY A 1 597 ? 31.821 18.353 -53.489 1.00 87.38 597 GLY A C 1
ATOM 4587 O O . GLY A 1 597 ? 32.539 18.743 -54.415 1.00 87.38 597 GLY A O 1
ATOM 4588 N N . LEU A 1 598 ? 31.559 17.052 -53.310 1.00 87.75 598 LEU A N 1
ATOM 4589 C CA . LEU A 1 598 ? 31.963 16.006 -54.250 1.00 87.75 598 LEU A CA 1
ATOM 4590 C C . LEU A 1 598 ? 31.116 16.026 -55.533 1.00 87.75 598 LEU A C 1
ATOM 4592 O O . LEU A 1 598 ? 31.696 15.936 -56.617 1.00 87.75 598 LEU A O 1
ATOM 4596 N N . ASP A 1 599 ? 29.793 16.201 -55.443 1.00 87.12 599 ASP A N 1
ATOM 4597 C CA . ASP A 1 599 ? 28.938 16.351 -56.628 1.00 87.12 599 ASP A CA 1
ATOM 4598 C C . ASP A 1 599 ? 29.299 17.613 -57.422 1.00 87.12 599 ASP A C 1
ATOM 4600 O O . ASP A 1 599 ? 29.569 17.503 -58.610 1.00 87.12 599 ASP A O 1
ATOM 4604 N N . GLU A 1 600 ? 29.465 18.776 -56.783 1.00 86.06 600 GLU A N 1
ATOM 4605 C CA . GLU A 1 600 ? 29.950 20.012 -57.422 1.00 86.06 600 GLU A CA 1
ATOM 4606 C C . GLU A 1 600 ? 31.306 19.809 -58.125 1.00 86.06 600 GLU A C 1
ATOM 4608 O O . GLU A 1 600 ? 31.518 20.232 -59.270 1.00 86.06 600 GLU A O 1
ATOM 4613 N N . SER A 1 601 ? 32.229 19.099 -57.466 1.00 85.06 601 SER A N 1
ATOM 4614 C CA . SER A 1 601 ? 33.540 18.768 -58.032 1.00 85.06 601 SER A CA 1
ATOM 4615 C C . SER A 1 601 ? 33.421 17.893 -59.283 1.00 85.06 601 SER A C 1
ATOM 4617 O O . SER A 1 601 ? 34.101 18.158 -60.282 1.00 85.06 601 SER A O 1
ATOM 4619 N N . ILE A 1 602 ? 32.547 16.881 -59.270 1.00 86.75 602 ILE A N 1
ATOM 4620 C CA . ILE A 1 602 ? 32.296 15.991 -60.415 1.00 86.75 602 ILE A CA 1
ATOM 4621 C C . ILE A 1 602 ? 31.483 16.703 -61.504 1.00 86.75 602 ILE A C 1
ATOM 4623 O O . ILE A 1 602 ? 31.770 16.536 -62.689 1.00 86.75 602 ILE A O 1
ATOM 4627 N N . ALA A 1 603 ? 30.538 17.564 -61.132 1.00 83.50 603 ALA A N 1
ATOM 4628 C CA . ALA A 1 603 ? 29.706 18.350 -62.032 1.00 83.50 603 ALA A CA 1
ATOM 4629 C C . ALA A 1 603 ? 30.537 19.287 -62.917 1.00 83.50 603 ALA A C 1
ATOM 4631 O O . ALA A 1 603 ? 30.109 19.601 -64.028 1.00 83.50 603 ALA A O 1
ATOM 4632 N N . SER A 1 604 ? 31.746 19.658 -62.481 1.00 85.25 604 SER A N 1
ATOM 4633 C CA . SER A 1 604 ? 32.719 20.389 -63.298 1.00 85.25 604 SER A CA 1
ATOM 4634 C C . SER A 1 604 ? 33.338 19.580 -64.458 1.00 85.25 604 SER A C 1
ATOM 4636 O O . SER A 1 604 ? 34.071 20.157 -65.260 1.00 85.25 604 SER A O 1
ATOM 4638 N N . PHE A 1 605 ? 33.051 18.276 -64.578 1.00 87.12 605 PHE A N 1
ATOM 4639 C CA . PHE A 1 605 ? 33.430 17.426 -65.713 1.00 87.12 605 PHE A CA 1
ATOM 4640 C C . PHE A 1 605 ? 32.253 17.185 -66.668 1.00 87.12 605 PHE A C 1
ATOM 4642 O O . PHE A 1 605 ? 31.129 16.882 -66.256 1.00 87.12 605 PHE A O 1
ATOM 4649 N N . VAL A 1 606 ? 32.519 17.243 -67.977 1.00 85.12 606 VAL A N 1
ATOM 4650 C CA . VAL A 1 606 ? 31.531 16.862 -68.999 1.00 85.12 606 VAL A CA 1
ATOM 4651 C C . VAL A 1 606 ? 31.643 15.358 -69.231 1.00 85.12 606 VAL A C 1
ATOM 4653 O O . VAL A 1 606 ? 32.660 14.869 -69.722 1.00 85.12 606 VAL A O 1
ATOM 4656 N N . LEU A 1 607 ? 30.610 14.611 -68.846 1.00 84.00 607 LEU A N 1
ATOM 4657 C CA . LEU A 1 607 ? 30.570 13.152 -68.951 1.00 84.00 607 LEU A CA 1
ATOM 4658 C C . LEU A 1 607 ? 29.724 12.720 -70.168 1.00 84.00 607 LEU A C 1
ATOM 4660 O O . LEU A 1 607 ? 28.728 13.374 -70.481 1.00 84.00 607 LEU A O 1
ATOM 4664 N N . PRO A 1 608 ? 30.099 11.639 -70.880 1.00 70.75 608 PRO A N 1
ATOM 4665 C CA . PRO A 1 608 ? 29.305 11.110 -71.987 1.00 70.75 608 PRO A CA 1
ATOM 4666 C C . PRO A 1 608 ? 27.974 10.545 -71.469 1.00 70.75 608 PRO A C 1
ATOM 4668 O O . PRO A 1 608 ? 27.980 9.731 -70.549 1.00 70.75 608 PRO A O 1
ATOM 4671 N N . GLY A 1 609 ? 26.854 10.939 -72.083 1.00 64.12 609 GLY A N 1
ATOM 4672 C CA . GLY A 1 609 ? 25.512 10.551 -71.624 1.00 64.12 609 GLY A CA 1
ATOM 4673 C C . GLY A 1 609 ? 24.987 11.384 -70.448 1.00 64.12 609 GLY A C 1
ATOM 4674 O O . GLY A 1 609 ? 24.295 10.848 -69.593 1.00 64.12 609 GLY A O 1
ATOM 4675 N N . ARG A 1 610 ? 25.360 12.673 -70.375 1.00 54.84 610 ARG A N 1
ATOM 4676 C CA . ARG A 1 610 ? 24.807 13.646 -69.409 1.00 54.84 610 ARG A CA 1
ATOM 4677 C C . ARG A 1 610 ? 23.579 14.411 -69.947 1.00 54.84 610 ARG A C 1
ATOM 4679 O O . ARG A 1 610 ? 22.950 15.157 -69.206 1.00 54.84 610 ARG A O 1
ATOM 4686 N N . GLU A 1 611 ? 23.234 14.207 -71.216 1.00 44.00 611 GLU A N 1
ATOM 4687 C CA . GLU A 1 611 ? 21.905 14.500 -71.771 1.00 44.00 611 GLU A CA 1
ATOM 4688 C C . GLU A 1 611 ? 20.944 13.354 -71.363 1.00 44.00 611 GLU A C 1
ATOM 4690 O O . GLU A 1 611 ? 21.402 12.225 -71.198 1.00 44.00 611 GLU A O 1
ATOM 4695 N N . GLU A 1 612 ? 19.646 13.640 -71.180 1.00 40.56 612 GLU A N 1
ATOM 4696 C CA . GLU A 1 612 ? 18.589 12.719 -70.678 1.00 40.56 612 GLU A CA 1
ATOM 4697 C C . GLU A 1 612 ? 18.584 12.365 -69.161 1.00 40.56 612 GLU A C 1
ATOM 4699 O O . GLU A 1 612 ? 17.977 11.372 -68.766 1.00 40.56 612 GLU A O 1
ATOM 4704 N N . LEU A 1 613 ? 19.166 13.191 -68.272 1.00 39.25 613 LEU A N 1
ATOM 4705 C CA . LEU A 1 613 ? 18.921 13.096 -66.807 1.00 39.25 613 LEU A CA 1
ATOM 4706 C C . LEU A 1 613 ? 18.536 14.412 -66.096 1.00 39.25 613 LEU A C 1
ATOM 4708 O O . LEU A 1 613 ? 18.356 14.419 -64.883 1.00 39.25 613 LEU A O 1
ATOM 4712 N N . TYR A 1 614 ? 18.348 15.507 -66.838 1.00 38.19 614 TYR A N 1
ATOM 4713 C CA . TYR A 1 614 ? 17.791 16.770 -66.326 1.00 38.19 614 TYR A CA 1
ATOM 4714 C C . TYR A 1 614 ? 16.776 17.351 -67.324 1.00 38.19 614 TYR A C 1
ATOM 4716 O O . TYR A 1 614 ? 17.005 18.399 -67.921 1.00 38.19 614 TYR A O 1
ATOM 4724 N N . GLU A 1 615 ? 15.653 16.653 -67.518 1.00 33.72 615 GLU A N 1
ATOM 4725 C CA . GLU A 1 615 ? 14.504 17.149 -68.298 1.00 33.72 615 GLU A CA 1
ATOM 4726 C C . GLU A 1 615 ? 13.162 16.913 -67.569 1.00 33.72 615 GLU A C 1
ATOM 4728 O O . GLU A 1 615 ? 12.157 16.565 -68.175 1.00 33.72 615 GLU A O 1
ATOM 4733 N N . ASP A 1 616 ? 13.144 17.130 -66.248 1.00 33.97 616 ASP A N 1
ATOM 4734 C CA . ASP A 1 616 ? 11.905 17.389 -65.488 1.00 33.97 616 ASP A CA 1
ATOM 4735 C C . ASP A 1 616 ? 12.139 18.440 -64.383 1.00 33.97 616 ASP A C 1
ATOM 4737 O O . ASP A 1 616 ? 11.923 18.233 -63.192 1.00 33.97 616 ASP A O 1
ATOM 4741 N N . ALA A 1 617 ? 12.699 19.579 -64.798 1.00 37.66 617 ALA A N 1
ATOM 4742 C CA . ALA A 1 617 ? 12.930 20.756 -63.959 1.00 37.66 617 ALA A CA 1
ATOM 4743 C C . ALA A 1 617 ? 12.638 22.040 -64.757 1.00 37.66 617 ALA A C 1
ATOM 4745 O O . ALA A 1 617 ? 13.455 22.959 -64.829 1.00 37.66 617 ALA A O 1
ATOM 4746 N N . SER A 1 618 ? 11.479 22.075 -65.421 1.00 28.39 618 SER A N 1
ATOM 4747 C CA . SER A 1 618 ? 11.012 23.273 -66.122 1.00 28.39 618 SER A CA 1
ATOM 4748 C C . SER A 1 618 ? 10.479 24.298 -65.110 1.00 28.39 618 SER A C 1
ATOM 4750 O O . SER A 1 618 ? 9.590 23.949 -64.330 1.00 28.39 618 SER A O 1
ATOM 4752 N N . PRO A 1 619 ? 10.956 25.557 -65.104 1.00 48.91 619 PRO A N 1
ATOM 4753 C CA . PRO A 1 619 ? 10.354 26.607 -64.291 1.00 48.91 619 PRO A CA 1
ATOM 4754 C C . PRO A 1 619 ? 8.989 26.996 -64.882 1.00 48.91 619 PRO A C 1
ATOM 4756 O O . PRO A 1 619 ? 8.912 27.718 -65.876 1.00 48.91 619 PRO A O 1
ATOM 4759 N N . GLY A 1 620 ? 7.914 26.483 -64.280 1.00 32.91 620 GLY A N 1
ATOM 4760 C CA . GLY A 1 620 ? 6.538 26.895 -64.564 1.00 32.91 620 GLY A CA 1
ATOM 4761 C C . GLY A 1 620 ? 6.180 28.182 -63.818 1.00 32.91 620 GLY A C 1
ATOM 4762 O O . GLY A 1 620 ? 6.396 28.268 -62.612 1.00 32.91 620 GLY A O 1
ATOM 4763 N N . ASP A 1 621 ? 5.654 29.162 -64.548 1.00 35.06 621 ASP A N 1
ATOM 4764 C CA . ASP A 1 621 ? 5.212 30.472 -64.047 1.00 35.06 621 ASP A CA 1
ATOM 4765 C C . ASP A 1 621 ? 3.670 30.521 -63.922 1.00 35.06 621 ASP A C 1
ATOM 4767 O O . ASP A 1 621 ? 2.984 29.635 -64.437 1.00 35.06 621 ASP A O 1
ATOM 4771 N N . GLU A 1 622 ? 3.146 31.589 -63.307 1.00 34.47 622 GLU A N 1
ATOM 4772 C CA . GLU A 1 622 ? 1.719 31.898 -63.069 1.00 34.47 622 GLU A CA 1
ATOM 4773 C C . GLU A 1 622 ? 0.991 30.973 -62.052 1.00 34.47 622 GLU A C 1
ATOM 4775 O O . GLU A 1 622 ? 1.241 29.776 -61.960 1.00 34.47 622 GLU A O 1
ATOM 4780 N N . GLY A 1 623 ? 0.042 31.446 -61.230 1.00 30.12 623 GLY A N 1
ATOM 4781 C CA . GLY A 1 623 ? -0.490 32.804 -61.033 1.00 30.12 623 GLY A CA 1
ATOM 4782 C C . GLY A 1 623 ? -1.658 32.815 -60.020 1.00 30.12 623 GLY A C 1
ATOM 4783 O O . GLY A 1 623 ? -2.164 31.758 -59.646 1.00 30.12 623 GLY A O 1
ATOM 4784 N N . ASP A 1 624 ? -2.088 33.995 -59.555 1.00 39.19 624 ASP A N 1
ATOM 4785 C CA . ASP A 1 624 ? -3.096 34.143 -58.484 1.00 39.19 624 ASP A CA 1
ATOM 4786 C C . ASP A 1 624 ? -4.517 33.647 -58.842 1.00 39.19 624 ASP A C 1
ATOM 4788 O O . ASP A 1 624 ? -5.084 34.043 -59.864 1.00 39.19 624 ASP A O 1
ATOM 4792 N N . ALA A 1 625 ? -5.167 32.916 -57.921 1.00 29.78 625 ALA A N 1
ATOM 4793 C CA . ALA A 1 625 ? -6.633 32.812 -57.837 1.00 29.78 625 ALA A CA 1
ATOM 4794 C C . ALA A 1 625 ? -7.126 32.441 -56.416 1.00 29.78 625 ALA A C 1
ATOM 4796 O O . ALA A 1 625 ? -6.649 31.487 -55.809 1.00 29.78 625 ALA A O 1
ATOM 4797 N N . GLU A 1 626 ? -8.115 33.186 -55.906 1.00 31.20 626 GLU A N 1
ATOM 4798 C CA . GLU A 1 626 ? -8.742 33.023 -54.574 1.00 31.20 626 GLU A CA 1
ATOM 4799 C C . GLU A 1 626 ? -10.018 32.112 -54.602 1.00 31.20 626 GLU A C 1
ATOM 4801 O O . GLU A 1 626 ? -10.382 31.612 -55.671 1.00 31.20 626 GLU A O 1
ATOM 4806 N N . PRO A 1 627 ? -10.699 31.814 -53.465 1.00 52.72 627 PRO A N 1
ATOM 4807 C CA . PRO A 1 627 ? -11.286 30.485 -53.224 1.00 52.72 627 PRO A CA 1
ATOM 4808 C C . PRO A 1 627 ? -12.806 30.342 -53.446 1.00 52.72 627 PRO A C 1
ATOM 4810 O O . PRO A 1 627 ? -13.534 31.332 -53.552 1.00 52.72 627 PRO A O 1
ATOM 4813 N N . ARG A 1 628 ? -13.268 29.073 -53.448 1.00 29.80 628 ARG A N 1
ATOM 4814 C CA . ARG A 1 628 ? -14.649 28.537 -53.262 1.00 29.80 628 ARG A CA 1
ATOM 4815 C C . ARG A 1 628 ? -14.651 27.009 -53.482 1.00 29.80 628 ARG A C 1
ATOM 4817 O O . ARG A 1 628 ? -13.802 26.536 -54.226 1.00 29.80 628 ARG A O 1
ATOM 4824 N N . GLU A 1 629 ? -15.583 26.179 -53.000 1.00 31.73 629 GLU A N 1
ATOM 4825 C CA . GLU A 1 629 ? -16.494 26.192 -51.831 1.00 31.73 629 GLU A CA 1
ATOM 4826 C C . GLU A 1 629 ? -17.143 24.784 -51.738 1.00 31.73 629 GLU A C 1
ATOM 4828 O O . GLU A 1 629 ? -17.648 24.309 -52.753 1.00 31.73 629 GLU A O 1
ATOM 4833 N N . ALA A 1 630 ? -17.206 24.177 -50.541 1.00 33.19 630 ALA A N 1
ATOM 4834 C CA . ALA A 1 630 ? -17.981 22.959 -50.201 1.00 33.19 630 ALA A CA 1
ATOM 4835 C C . ALA A 1 630 ? -17.606 21.626 -50.938 1.00 33.19 630 ALA A C 1
ATOM 4837 O O . ALA A 1 630 ? -16.934 21.629 -51.962 1.00 33.19 630 ALA A O 1
ATOM 4838 N N . ASP A 1 631 ? -17.960 20.422 -50.456 1.00 33.81 631 ASP A N 1
ATOM 4839 C CA . ASP A 1 631 ? -18.828 20.057 -49.321 1.00 33.81 631 ASP A CA 1
ATOM 4840 C C . ASP A 1 631 ? -18.446 18.693 -48.673 1.00 33.81 631 ASP A C 1
ATOM 4842 O O . ASP A 1 631 ? -17.952 17.809 -49.363 1.00 33.81 631 ASP A O 1
ATOM 4846 N N . GLN A 1 632 ? -18.756 18.531 -47.373 1.00 35.75 632 GLN A N 1
ATOM 4847 C CA . GLN A 1 632 ? -19.046 17.282 -46.617 1.00 35.75 632 GLN A CA 1
ATOM 4848 C C . GLN A 1 632 ? -18.200 15.993 -46.855 1.00 35.75 632 GLN A C 1
ATOM 4850 O O . GLN A 1 632 ? -18.266 15.376 -47.911 1.00 35.75 632 GLN A O 1
ATOM 4855 N N . ARG A 1 633 ? -17.546 15.383 -45.842 1.00 30.61 633 ARG A N 1
ATOM 4856 C CA . ARG A 1 633 ? -18.100 15.020 -44.510 1.00 30.61 633 ARG A CA 1
ATOM 4857 C C . ARG A 1 633 ? -17.040 14.663 -43.435 1.00 30.61 633 ARG A C 1
ATOM 4859 O O . ARG A 1 633 ? -16.288 13.719 -43.627 1.00 30.61 633 ARG A O 1
ATOM 4866 N N . THR A 1 634 ? -17.111 15.366 -42.295 1.00 37.22 634 THR A N 1
ATOM 4867 C CA . THR A 1 634 ? -17.153 14.882 -40.880 1.00 37.22 634 THR A CA 1
ATOM 4868 C C . THR A 1 634 ? -16.233 13.745 -40.371 1.00 37.22 634 THR A C 1
ATOM 4870 O O . THR A 1 634 ? -16.231 12.669 -40.958 1.00 37.22 634 THR A O 1
ATOM 4873 N N . SER A 1 635 ? -15.621 13.827 -39.176 1.00 32.72 635 SER A N 1
ATOM 4874 C CA . SER A 1 635 ? -15.515 14.952 -38.212 1.00 32.72 635 SER A CA 1
ATOM 4875 C C . SER A 1 635 ? -14.533 14.678 -37.051 1.00 32.72 635 SER A C 1
ATOM 4877 O O . SER A 1 635 ? -14.426 13.549 -36.585 1.00 32.72 635 SER A O 1
ATOM 4879 N N . GLU A 1 636 ? -13.926 15.774 -36.587 1.00 34.09 636 GLU A N 1
ATOM 4880 C CA . GLU A 1 636 ? -13.376 16.158 -35.261 1.00 34.09 636 GLU A CA 1
ATOM 4881 C C . GLU A 1 636 ? -14.041 15.575 -33.976 1.00 34.09 636 GLU A C 1
ATOM 4883 O O . GLU A 1 636 ? -15.128 14.999 -34.101 1.00 34.09 636 GLU A O 1
ATOM 4888 N N . PRO A 1 637 ? -13.455 15.728 -32.746 1.00 42.84 637 PRO A N 1
ATOM 4889 C CA . PRO A 1 637 ? -12.757 16.939 -32.248 1.00 42.84 637 PRO A CA 1
ATOM 4890 C C . PRO A 1 637 ? -11.437 16.780 -31.457 1.00 42.84 637 PRO A C 1
ATOM 4892 O O . PRO A 1 637 ? -10.961 15.677 -31.203 1.00 42.84 637 PRO A O 1
ATOM 4895 N N . ALA A 1 638 ? -10.874 17.942 -31.095 1.00 33.19 638 ALA A N 1
ATOM 4896 C CA . ALA A 1 638 ? -9.633 18.160 -30.344 1.00 33.19 638 ALA A CA 1
ATOM 4897 C C . ALA A 1 638 ? -9.885 18.723 -28.919 1.00 33.19 638 ALA A C 1
ATOM 4899 O O . ALA A 1 638 ? -11.019 18.729 -28.437 1.00 33.19 638 ALA A O 1
ATOM 4900 N N . ASP A 1 639 ? -8.815 19.173 -28.256 1.00 39.78 639 ASP A N 1
ATOM 4901 C CA . ASP A 1 639 ? -8.754 19.651 -26.865 1.00 39.78 639 ASP A CA 1
ATOM 4902 C C . ASP A 1 639 ? -9.591 20.911 -26.555 1.00 39.78 639 ASP A C 1
ATOM 4904 O O . ASP A 1 639 ? -9.858 21.724 -27.443 1.00 39.78 639 ASP A O 1
ATOM 4908 N N . LEU A 1 640 ? -9.909 21.130 -25.266 1.00 33.94 640 LEU A N 1
ATOM 4909 C CA . LEU A 1 640 ? -9.349 22.230 -24.441 1.00 33.94 640 LEU A CA 1
ATOM 4910 C C . LEU A 1 640 ? -10.006 22.336 -23.038 1.00 33.94 640 LEU A C 1
ATOM 4912 O O . LEU A 1 640 ? -11.180 22.026 -22.848 1.00 33.94 640 LEU A O 1
ATOM 4916 N N . GLU A 1 641 ? -9.225 22.821 -22.067 1.00 36.16 641 GLU A N 1
ATOM 4917 C CA . GLU A 1 641 ? -9.644 23.377 -20.756 1.00 36.16 641 GLU A CA 1
ATOM 4918 C C . GLU A 1 641 ? -10.517 24.659 -20.935 1.00 36.16 641 GLU A C 1
ATOM 4920 O O . GLU A 1 641 ? -10.442 25.228 -22.031 1.00 36.16 641 GLU A O 1
ATOM 4925 N N . PRO A 1 642 ? -11.308 25.186 -19.943 1.00 46.41 642 PRO A N 1
ATOM 4926 C CA . PRO A 1 642 ? -10.901 25.329 -18.523 1.00 46.41 642 PRO A CA 1
ATOM 4927 C C . PRO A 1 642 ? -11.974 25.408 -17.382 1.00 46.41 642 PRO A C 1
ATOM 4929 O O . PRO A 1 642 ? -13.160 25.592 -17.619 1.00 46.41 642 PRO A O 1
ATOM 4932 N N . GLU A 1 643 ? -11.471 25.331 -16.134 1.00 32.16 643 GLU A N 1
ATOM 4933 C CA . GLU A 1 643 ? -11.742 26.143 -14.905 1.00 32.16 643 GLU A CA 1
ATOM 4934 C C . GLU A 1 643 ? -13.185 26.480 -14.374 1.00 32.16 643 GLU A C 1
ATOM 4936 O O . GLU A 1 643 ? -14.146 26.644 -15.114 1.00 32.16 643 GLU A O 1
ATOM 4941 N N . TYR A 1 644 ? -13.261 26.703 -13.042 1.00 33.16 644 TYR A N 1
ATOM 4942 C CA . TYR A 1 644 ? -14.336 27.294 -12.189 1.00 33.16 644 TYR A CA 1
ATOM 4943 C C . TYR A 1 644 ? -15.446 26.431 -11.522 1.00 33.16 644 TYR A C 1
ATOM 4945 O O . TYR A 1 644 ? -16.535 26.248 -12.051 1.00 33.16 644 TYR A O 1
ATOM 4953 N N . GLU A 1 645 ? -15.185 26.128 -10.237 1.00 29.69 645 GLU A N 1
ATOM 4954 C CA . GLU A 1 645 ? -15.954 26.595 -9.049 1.00 29.69 645 GLU A CA 1
ATOM 4955 C C . GLU A 1 645 ? -17.313 25.943 -8.634 1.00 29.69 645 GLU A C 1
ATOM 4957 O O . GLU A 1 645 ? -17.891 25.105 -9.318 1.00 29.69 645 GLU A O 1
ATOM 4962 N N . TYR A 1 646 ? -17.735 26.260 -7.397 1.00 30.31 646 TYR A N 1
ATOM 4963 C CA . TYR A 1 646 ? -18.899 25.757 -6.630 1.00 30.31 646 TYR A CA 1
ATOM 4964 C C . TYR A 1 646 ? -20.251 26.289 -7.209 1.00 30.31 646 TYR A C 1
ATOM 4966 O O . TYR A 1 646 ? -20.240 27.164 -8.066 1.00 30.31 646 TYR A O 1
ATOM 4974 N N . GLU A 1 647 ? -21.469 25.854 -6.832 1.00 29.83 647 GLU A N 1
ATOM 4975 C CA . GLU A 1 647 ? -21.995 25.485 -5.501 1.00 29.83 647 GLU A CA 1
ATOM 4976 C C . GLU A 1 647 ? -23.398 24.803 -5.569 1.00 29.83 647 GLU A C 1
ATOM 4978 O O . GLU A 1 647 ? -24.080 24.860 -6.588 1.00 29.83 647 GLU A O 1
ATOM 4983 N N . SER A 1 648 ? -23.881 24.282 -4.429 1.00 29.00 648 SER A N 1
ATOM 4984 C CA . SER A 1 648 ? -25.307 24.116 -4.031 1.00 29.00 648 SER A CA 1
ATOM 4985 C C . SER A 1 648 ? -26.273 23.118 -4.735 1.00 29.00 648 SER A C 1
ATOM 4987 O O . SER A 1 648 ? -26.894 23.416 -5.746 1.00 29.00 648 SER A O 1
ATOM 4989 N N . GLU A 1 649 ? -26.508 21.998 -4.030 1.00 32.75 649 GLU A N 1
ATOM 4990 C CA . GLU A 1 649 ? -27.801 21.573 -3.419 1.00 32.75 649 GLU A CA 1
ATOM 4991 C C . GLU A 1 649 ? -29.043 21.029 -4.193 1.00 32.75 649 GLU A C 1
ATOM 4993 O O . GLU A 1 649 ? -29.451 21.481 -5.257 1.00 32.75 649 GLU A O 1
ATOM 4998 N N . THR A 1 650 ? -29.744 20.142 -3.457 1.00 29.64 650 THR A N 1
ATOM 4999 C CA . THR A 1 650 ? -31.179 19.742 -3.470 1.00 29.64 650 THR A CA 1
ATOM 5000 C C . THR A 1 650 ? -31.764 18.771 -4.520 1.00 29.64 650 THR A C 1
ATOM 5002 O O . THR A 1 650 ? -32.033 19.135 -5.656 1.00 29.64 650 THR A O 1
ATOM 5005 N N . ASP A 1 651 ? -32.093 17.574 -4.001 1.00 30.73 651 ASP A N 1
ATOM 5006 C CA . ASP A 1 651 ? -33.392 16.858 -4.031 1.00 30.73 651 ASP A CA 1
ATOM 5007 C C . ASP A 1 651 ? -34.034 16.373 -5.356 1.00 30.73 651 ASP A C 1
ATOM 5009 O O . ASP A 1 651 ? -34.003 17.040 -6.385 1.00 30.73 651 ASP A O 1
ATOM 5013 N N . GLY A 1 652 ? -34.710 15.204 -5.318 1.00 29.23 652 GLY A N 1
ATOM 5014 C CA . GLY A 1 652 ? -35.466 14.704 -6.488 1.00 29.23 652 GLY A CA 1
ATOM 5015 C C . GLY A 1 652 ? -35.946 13.237 -6.547 1.00 29.23 652 GLY A C 1
ATOM 5016 O O . GLY A 1 652 ? -36.027 12.708 -7.646 1.00 29.23 652 GLY A O 1
ATOM 5017 N N . GLU A 1 653 ? -36.219 12.587 -5.411 1.00 34.34 653 GLU A N 1
ATOM 5018 C CA . GLU A 1 653 ? -37.152 11.448 -5.192 1.00 34.34 653 GLU A CA 1
ATOM 5019 C C . GLU A 1 653 ? -37.510 10.380 -6.285 1.00 34.34 653 GLU A C 1
ATOM 5021 O O . GLU A 1 653 ? -38.082 10.659 -7.332 1.00 34.34 653 GLU A O 1
ATOM 5026 N N . GLU A 1 654 ? -37.377 9.109 -5.856 1.00 32.25 654 GLU A N 1
ATOM 5027 C CA . GLU A 1 654 ? -38.356 7.991 -5.970 1.00 32.25 654 GLU A CA 1
ATOM 5028 C C . GLU A 1 654 ? -38.451 6.968 -7.154 1.00 32.25 654 GLU A C 1
ATOM 5030 O O . GLU A 1 654 ? -38.813 7.258 -8.289 1.00 32.25 654 GLU A O 1
ATOM 5035 N N . LEU A 1 655 ? -38.314 5.689 -6.737 1.00 32.25 655 LEU A N 1
ATOM 5036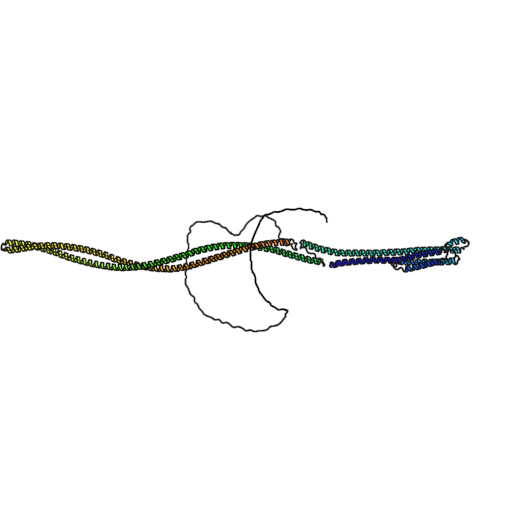 C CA . LEU A 1 655 ? -39.158 4.493 -7.001 1.00 32.25 655 LEU A CA 1
ATOM 5037 C C . LEU A 1 655 ? -39.240 3.789 -8.380 1.00 32.25 655 LEU A C 1
ATOM 5039 O O . LEU A 1 655 ? -40.049 4.118 -9.246 1.00 32.25 655 LEU A O 1
ATOM 5043 N N . SER A 1 656 ? -38.581 2.625 -8.475 1.00 30.88 656 SER A N 1
ATOM 5044 C CA . SER A 1 656 ? -39.181 1.255 -8.531 1.00 30.88 656 SER A CA 1
ATOM 5045 C C . SER A 1 656 ? -38.061 0.247 -8.866 1.00 30.88 656 SER A C 1
ATOM 5047 O O . SER A 1 656 ? -37.251 0.516 -9.746 1.00 30.88 656 SER A O 1
ATOM 5049 N N . ASP A 1 657 ? -37.795 -0.858 -8.163 1.00 31.02 657 ASP A N 1
ATOM 5050 C CA . ASP A 1 657 ? -38.594 -1.874 -7.445 1.00 31.02 657 ASP A CA 1
ATOM 5051 C C . ASP A 1 657 ? -39.326 -2.893 -8.344 1.00 31.02 657 ASP A C 1
ATOM 5053 O O . ASP A 1 657 ? -40.433 -2.653 -8.818 1.00 31.02 657 ASP A O 1
ATOM 5057 N N . THR A 1 658 ? -38.680 -4.053 -8.540 1.00 33.47 658 THR A N 1
ATOM 5058 C CA . THR A 1 658 ? -39.300 -5.374 -8.769 1.00 33.47 658 THR A CA 1
ATOM 5059 C C . THR A 1 658 ? -38.402 -6.461 -8.157 1.00 33.47 658 THR A C 1
ATOM 5061 O O . THR A 1 658 ? -37.189 -6.276 -8.041 1.00 33.47 658 THR A O 1
ATOM 5064 N N . SER A 1 659 ? -39.000 -7.576 -7.730 1.00 30.97 659 SER A N 1
ATOM 5065 C CA . SER A 1 659 ? -38.462 -8.481 -6.703 1.00 30.97 659 SER A CA 1
ATOM 5066 C C . SER A 1 659 ? -38.089 -9.896 -7.186 1.00 30.97 659 SER A C 1
ATOM 5068 O O . SER A 1 659 ? -38.488 -10.313 -8.268 1.00 30.97 659 SER A O 1
ATOM 5070 N N . GLU A 1 660 ? -37.426 -10.644 -6.287 1.00 31.84 660 GLU A N 1
ATOM 5071 C CA . GLU A 1 660 ? -37.322 -12.123 -6.219 1.00 31.84 660 GLU A CA 1
ATOM 5072 C C . GLU A 1 660 ? -36.537 -12.863 -7.338 1.00 31.84 660 GLU A C 1
ATOM 5074 O O . GLU A 1 660 ? -36.522 -12.475 -8.499 1.00 31.84 660 GLU A O 1
ATOM 5079 N N . GLY A 1 661 ? -35.842 -13.981 -7.076 1.00 29.34 661 GLY A N 1
ATOM 5080 C CA . GLY A 1 661 ? -35.532 -14.637 -5.793 1.00 29.34 661 GLY A CA 1
ATOM 5081 C C . GLY A 1 661 ? -35.728 -16.162 -5.815 1.00 29.34 661 GLY A C 1
ATOM 5082 O O . GLY A 1 661 ? -36.861 -16.624 -5.915 1.00 29.34 661 GLY A O 1
ATOM 5083 N N . SER A 1 662 ? -34.652 -16.949 -5.669 1.00 32.09 662 SER A N 1
ATOM 5084 C CA . SER A 1 662 ? -34.735 -18.399 -5.396 1.00 32.09 662 SER A CA 1
ATOM 5085 C C . SER A 1 662 ? -33.403 -19.005 -4.923 1.00 32.09 662 SER A C 1
ATOM 5087 O O . SER A 1 662 ? -32.429 -18.997 -5.677 1.00 32.09 662 SER A O 1
ATOM 5089 N N . ASP A 1 663 ? -33.384 -19.599 -3.728 1.00 34.34 663 ASP A N 1
ATOM 5090 C CA . ASP A 1 663 ? -32.298 -20.468 -3.245 1.00 34.34 663 ASP A CA 1
ATOM 5091 C C . ASP A 1 663 ? -32.318 -21.859 -3.901 1.00 34.34 663 ASP A C 1
ATOM 5093 O O . ASP A 1 663 ? -33.385 -22.370 -4.246 1.00 34.34 663 ASP A O 1
ATOM 5097 N N . PHE A 1 664 ? -31.163 -22.540 -3.928 1.00 30.20 664 PHE A N 1
ATOM 5098 C CA . PHE A 1 664 ? -31.096 -23.975 -3.603 1.00 30.20 664 PHE A CA 1
ATOM 5099 C C . PHE A 1 664 ? -29.699 -24.383 -3.093 1.00 30.20 664 PHE A C 1
ATOM 5101 O O . PHE A 1 664 ? -28.716 -23.681 -3.322 1.00 30.20 664 PHE A O 1
ATOM 5108 N N . HIS A 1 665 ? -29.614 -25.503 -2.370 1.00 33.53 665 HIS A N 1
ATOM 5109 C CA . HIS A 1 665 ? -28.468 -25.866 -1.519 1.00 33.53 665 HIS A CA 1
ATOM 5110 C C . HIS A 1 665 ? -28.054 -27.351 -1.672 1.00 33.53 665 HIS A C 1
ATOM 5112 O O . HIS A 1 665 ? -28.816 -28.140 -2.228 1.00 33.53 665 HIS A O 1
ATOM 5118 N N . ALA A 1 666 ? -26.904 -27.701 -1.072 1.00 33.69 666 ALA A N 1
ATOM 5119 C CA . ALA A 1 666 ? -26.374 -29.047 -0.761 1.00 33.69 666 ALA A CA 1
ATOM 5120 C C . ALA A 1 666 ? -25.663 -29.901 -1.853 1.00 33.69 666 ALA A C 1
ATOM 5122 O O . ALA A 1 666 ? -26.254 -30.344 -2.832 1.00 33.69 666 ALA A O 1
ATOM 5123 N N . ASP A 1 667 ? -24.376 -30.166 -1.581 1.00 31.12 667 ASP A N 1
ATOM 5124 C CA . ASP A 1 667 ? -23.680 -31.469 -1.470 1.00 31.12 667 ASP A CA 1
ATOM 5125 C C . ASP A 1 667 ? -23.869 -32.606 -2.502 1.00 31.12 667 ASP A C 1
ATOM 5127 O O . ASP A 1 667 ? -24.963 -33.135 -2.692 1.00 31.12 667 ASP A O 1
ATOM 5131 N N . SER A 1 668 ? -22.752 -33.178 -2.990 1.00 30.14 668 SER A N 1
ATOM 5132 C CA . SER A 1 668 ? -22.239 -34.469 -2.450 1.00 30.14 668 SER A CA 1
ATOM 5133 C C . SER A 1 668 ? -20.951 -35.013 -3.119 1.00 30.14 668 SER A C 1
ATOM 5135 O O . SER A 1 668 ? -20.854 -35.119 -4.334 1.00 30.14 668 SER A O 1
ATOM 5137 N N . GLU A 1 669 ? -20.001 -35.385 -2.251 1.00 31.86 669 GLU A N 1
ATOM 5138 C CA . GLU A 1 669 ? -19.109 -36.571 -2.231 1.00 31.86 669 GLU A CA 1
ATOM 5139 C C . GLU A 1 669 ? -18.254 -37.056 -3.436 1.00 31.86 669 GLU A C 1
ATOM 5141 O O . GLU A 1 669 ? -18.591 -36.997 -4.614 1.00 31.86 669 GLU A O 1
ATOM 5146 N N . VAL A 1 670 ? -17.109 -37.640 -3.056 1.00 37.03 670 VAL A N 1
ATOM 5147 C CA . VAL A 1 670 ? -16.096 -38.334 -3.876 1.00 37.03 670 VAL A CA 1
ATOM 5148 C C . VAL A 1 670 ? -16.253 -39.855 -3.702 1.00 37.03 670 VAL A C 1
ATOM 5150 O O . VAL A 1 670 ? -16.705 -40.297 -2.646 1.00 37.03 670 VAL A O 1
ATOM 5153 N N . PRO A 1 671 ? -15.802 -40.678 -4.667 1.00 44.97 671 PRO A N 1
ATOM 5154 C CA . PRO A 1 671 ? -15.120 -41.913 -4.267 1.00 44.97 671 PRO A CA 1
ATOM 5155 C C . PRO A 1 671 ? -13.779 -42.148 -4.987 1.00 44.97 671 PRO A C 1
ATOM 5157 O O . PRO A 1 671 ? -13.649 -41.963 -6.196 1.00 44.97 671 PRO A O 1
ATOM 5160 N N . GLU A 1 672 ? -12.788 -42.618 -4.228 1.00 35.03 672 GLU A N 1
ATOM 5161 C CA . GLU A 1 672 ? -11.515 -43.146 -4.739 1.00 35.03 672 GLU A CA 1
ATOM 5162 C C . GLU A 1 672 ? -11.654 -44.601 -5.226 1.00 35.03 672 GLU A C 1
ATOM 5164 O O . GLU A 1 672 ? -12.560 -45.314 -4.789 1.00 35.03 672 GLU A O 1
ATOM 5169 N N . SER A 1 673 ? -10.707 -45.055 -6.065 1.00 31.91 673 SER A N 1
ATOM 5170 C CA . SER A 1 673 ? -10.012 -46.372 -6.038 1.00 31.91 673 SER A CA 1
ATOM 5171 C C . SER A 1 673 ? -9.678 -46.913 -7.442 1.00 31.91 673 SER A C 1
ATOM 5173 O O . SER A 1 673 ? -10.364 -46.594 -8.407 1.00 31.91 673 SER A O 1
ATOM 5175 N N . ASP A 1 674 ? -8.696 -47.800 -7.647 1.00 34.72 674 ASP A N 1
ATOM 5176 C CA . ASP A 1 674 ? -7.349 -47.985 -7.055 1.00 34.72 674 ASP A CA 1
ATOM 5177 C C . ASP A 1 674 ? -6.585 -49.002 -7.958 1.00 34.72 674 ASP A C 1
ATOM 5179 O O . ASP A 1 674 ? -7.184 -49.641 -8.825 1.00 34.72 674 ASP A O 1
ATOM 5183 N N . THR A 1 675 ? -5.296 -49.233 -7.695 1.00 31.72 675 THR A N 1
ATOM 5184 C CA . THR A 1 675 ? -4.438 -50.363 -8.122 1.00 31.72 675 THR A CA 1
ATOM 5185 C C . THR A 1 675 ? -3.837 -50.323 -9.551 1.00 31.72 675 THR A C 1
ATOM 5187 O O . THR A 1 675 ? -4.551 -50.210 -10.537 1.00 31.72 675 THR A O 1
ATOM 5190 N N . LEU A 1 676 ? -2.498 -50.193 -9.703 1.00 30.08 676 LEU A N 1
ATOM 5191 C CA . LEU A 1 676 ? -1.414 -51.226 -9.745 1.00 30.08 676 LEU A CA 1
ATOM 5192 C C . LEU A 1 676 ? -1.251 -51.910 -11.133 1.00 30.08 676 LEU A C 1
ATOM 5194 O O . LEU A 1 676 ? -2.251 -52.269 -11.736 1.00 30.08 676 LEU A O 1
ATOM 5198 N N . LYS A 1 677 ? -0.054 -52.235 -11.666 1.00 30.86 677 LYS A N 1
ATOM 5199 C CA . LYS A 1 677 ? 1.362 -51.809 -11.461 1.00 30.86 677 LYS A CA 1
ATOM 5200 C C . LYS A 1 677 ? 2.240 -52.428 -12.591 1.00 30.86 677 LYS A C 1
ATOM 5202 O O . LYS A 1 677 ? 1.700 -53.176 -13.392 1.00 30.86 677 LYS A O 1
ATOM 5207 N N . GLU A 1 678 ? 3.569 -52.210 -12.548 1.00 30.66 678 GLU A N 1
ATOM 5208 C CA . GLU A 1 678 ? 4.637 -52.996 -13.242 1.00 30.66 678 GLU A CA 1
ATOM 5209 C C . GLU A 1 678 ? 4.681 -52.850 -14.793 1.00 30.66 678 GLU A C 1
ATOM 5211 O O . GLU A 1 678 ? 3.687 -53.096 -15.461 1.00 30.66 678 GLU A O 1
ATOM 5216 N N . GLN A 1 679 ? 5.701 -52.303 -15.482 1.00 30.56 679 GLN A N 1
ATOM 5217 C CA . GLN A 1 679 ? 7.188 -52.380 -15.470 1.00 30.56 679 GLN A CA 1
ATOM 5218 C C . GLN A 1 679 ? 7.820 -53.607 -16.173 1.00 30.56 679 GLN A C 1
ATOM 5220 O O . GLN A 1 679 ? 7.208 -54.664 -16.258 1.00 30.56 679 GLN A O 1
ATOM 5225 N N . VAL A 1 680 ? 9.092 -53.424 -16.587 1.00 30.94 680 VAL A N 1
ATOM 5226 C CA . VAL A 1 680 ? 10.091 -54.401 -17.099 1.00 30.94 680 VAL A CA 1
ATOM 5227 C C . VAL A 1 680 ? 10.221 -54.536 -18.638 1.00 30.94 680 VAL A C 1
ATOM 5229 O O . VAL A 1 680 ? 9.646 -55.415 -19.272 1.00 30.94 680 VAL A O 1
ATOM 5232 N N . GLU A 1 681 ? 11.072 -53.669 -19.212 1.00 35.31 681 GLU A N 1
ATOM 5233 C CA . GLU A 1 681 ? 12.015 -53.973 -20.322 1.00 35.31 681 GLU A CA 1
ATOM 5234 C C . GLU A 1 681 ? 13.162 -54.909 -19.826 1.00 35.31 681 GLU A C 1
ATOM 5236 O O . GLU A 1 681 ? 13.180 -55.178 -18.620 1.00 35.31 681 GLU A O 1
ATOM 5241 N N . PRO A 1 682 ? 14.190 -55.332 -20.615 1.00 55.69 682 PRO A N 1
ATOM 5242 C CA . PRO A 1 682 ? 14.489 -55.136 -22.053 1.00 55.69 682 PRO A CA 1
ATOM 5243 C C . PRO A 1 682 ? 14.860 -56.454 -22.791 1.00 55.69 682 PRO A C 1
ATOM 5245 O O . PRO A 1 682 ? 14.785 -57.529 -22.209 1.00 55.69 682 PRO A O 1
ATOM 5248 N N . GLU A 1 683 ? 15.351 -56.371 -24.039 1.00 30.02 683 GLU A N 1
ATOM 5249 C CA . GLU A 1 683 ? 16.632 -57.004 -24.445 1.00 30.02 683 GLU A CA 1
ATOM 5250 C C . GLU A 1 683 ? 17.149 -56.441 -25.792 1.00 30.02 683 GLU A C 1
ATOM 5252 O O . GLU A 1 683 ? 16.442 -55.680 -26.455 1.00 30.02 683 GLU A O 1
ATOM 5257 N N . ALA A 1 684 ? 18.409 -56.722 -26.160 1.00 35.12 684 ALA A N 1
ATOM 5258 C CA . ALA A 1 684 ? 19.112 -56.047 -27.262 1.00 35.12 684 ALA A CA 1
ATOM 5259 C C . ALA A 1 684 ? 20.247 -56.886 -27.898 1.00 35.12 684 ALA A C 1
ATOM 5261 O O . ALA A 1 684 ? 20.685 -57.870 -27.314 1.00 35.12 684 ALA A O 1
ATOM 5262 N N . VAL A 1 685 ? 20.786 -56.373 -29.020 1.00 34.22 685 VAL A N 1
ATOM 5263 C CA . VAL A 1 685 ? 22.034 -56.768 -29.727 1.00 34.22 685 VAL A CA 1
ATOM 5264 C C . VAL A 1 685 ? 21.987 -58.044 -30.585 1.00 34.22 685 VAL A C 1
ATOM 5266 O O . VAL A 1 685 ? 21.856 -59.142 -30.067 1.00 34.22 685 VAL A O 1
ATOM 5269 N N . GLU A 1 686 ? 22.259 -57.886 -31.890 1.00 30.39 686 GLU A N 1
ATOM 5270 C CA . GLU A 1 686 ? 23.268 -58.681 -32.622 1.00 30.39 686 GLU A CA 1
ATOM 5271 C C . GLU A 1 686 ? 23.727 -57.946 -33.908 1.00 30.39 686 GLU A C 1
ATOM 5273 O O . GLU A 1 686 ? 23.022 -57.071 -34.419 1.00 30.39 686 GLU A O 1
ATOM 5278 N N . GLU A 1 687 ? 24.936 -58.251 -34.390 1.00 33.47 687 GLU A N 1
ATOM 5279 C CA . GLU A 1 687 ? 25.554 -57.703 -35.616 1.00 33.47 687 GLU A CA 1
ATOM 5280 C C . GLU A 1 687 ? 25.483 -58.723 -36.778 1.00 33.47 687 GLU A C 1
ATOM 5282 O O . GLU A 1 687 ? 25.269 -59.902 -36.531 1.00 33.47 687 GLU A O 1
ATOM 5287 N N . GLU A 1 688 ? 25.710 -58.304 -38.037 1.00 33.88 688 GLU A N 1
ATOM 5288 C CA . GLU A 1 688 ? 26.866 -58.772 -38.848 1.00 33.88 688 GLU A CA 1
ATOM 5289 C C . GLU A 1 688 ? 26.887 -58.240 -40.315 1.00 33.88 688 GLU A C 1
ATOM 5291 O O . GLU A 1 688 ? 25.946 -58.394 -41.087 1.00 33.88 688 GLU A O 1
ATOM 5296 N N . ILE A 1 689 ? 28.020 -57.615 -40.680 1.00 32.31 689 ILE A N 1
ATOM 5297 C CA . ILE A 1 689 ? 28.883 -57.830 -41.875 1.00 32.31 689 ILE A CA 1
ATOM 5298 C C . ILE A 1 689 ? 28.244 -58.213 -43.250 1.00 32.31 689 ILE A C 1
ATOM 5300 O O . ILE A 1 689 ? 27.754 -59.327 -43.397 1.00 32.31 689 ILE A O 1
ATOM 5304 N N . PHE A 1 690 ? 28.437 -57.403 -44.322 1.00 31.55 690 PHE A N 1
ATOM 5305 C CA . PHE A 1 690 ? 29.383 -57.722 -45.439 1.00 31.55 690 PHE A CA 1
ATOM 5306 C C . PHE A 1 690 ? 29.542 -56.696 -46.597 1.00 31.55 690 PHE A C 1
ATOM 5308 O O . PHE A 1 690 ? 28.592 -56.092 -47.081 1.00 31.55 690 PHE A O 1
ATOM 5315 N N . ASP A 1 691 ? 30.792 -56.669 -47.086 1.00 30.64 691 ASP A N 1
ATOM 5316 C CA . ASP A 1 691 ? 31.338 -56.328 -48.420 1.00 30.64 691 ASP A CA 1
ATOM 5317 C C . ASP A 1 691 ? 31.489 -54.887 -48.968 1.00 30.64 691 ASP A C 1
ATOM 5319 O O . ASP A 1 691 ? 30.763 -53.946 -48.660 1.00 30.64 691 ASP A O 1
ATOM 5323 N N . ALA A 1 692 ? 32.517 -54.759 -49.821 1.00 31.80 692 ALA A N 1
ATOM 5324 C CA . ALA A 1 692 ? 32.984 -53.566 -50.549 1.00 31.80 692 ALA A CA 1
ATOM 5325 C C . ALA A 1 692 ? 33.313 -54.006 -52.018 1.00 31.80 692 ALA A C 1
ATOM 5327 O O . ALA A 1 692 ? 32.562 -54.846 -52.515 1.00 31.80 692 ALA A O 1
ATOM 5328 N N . PRO A 1 693 ? 34.378 -53.595 -52.766 1.00 52.84 693 PRO A N 1
ATOM 5329 C CA . PRO A 1 693 ? 35.348 -52.480 -52.669 1.00 52.84 693 PRO A CA 1
ATOM 5330 C C . PRO A 1 693 ? 35.620 -51.767 -54.042 1.00 52.84 693 PRO A C 1
ATOM 5332 O O . PRO A 1 693 ? 34.880 -51.958 -55.000 1.00 52.84 693 PRO A O 1
ATOM 5335 N N . VAL A 1 694 ? 36.761 -51.044 -54.164 1.00 33.72 694 VAL A N 1
ATOM 5336 C CA . VAL A 1 694 ? 37.476 -50.642 -55.423 1.00 33.72 694 VAL A CA 1
ATOM 5337 C C . VAL A 1 694 ? 36.925 -49.383 -56.153 1.00 33.72 694 VAL A C 1
ATOM 5339 O O . VAL A 1 694 ? 35.735 -49.295 -56.402 1.00 33.72 694 VAL A O 1
ATOM 5342 N N . SER A 1 695 ? 37.706 -48.364 -56.578 1.00 29.44 695 SER A N 1
ATOM 5343 C CA . SER A 1 695 ? 39.163 -48.086 -56.504 1.00 29.44 695 SER A CA 1
ATOM 5344 C C . SER A 1 695 ? 39.503 -46.577 -56.505 1.00 29.44 695 SER A C 1
ATOM 5346 O O . SER A 1 695 ? 38.775 -45.795 -57.100 1.00 29.44 695 SER A O 1
ATOM 5348 N N . ARG A 1 696 ? 40.679 -46.239 -55.940 1.00 30.28 696 ARG A N 1
ATOM 5349 C CA . ARG A 1 696 ? 41.756 -45.335 -56.447 1.00 30.28 696 ARG A CA 1
ATOM 5350 C C . ARG A 1 696 ? 41.370 -44.149 -57.367 1.00 30.28 696 ARG A C 1
ATOM 5352 O O . ARG A 1 696 ? 40.783 -44.342 -58.421 1.00 30.28 696 ARG A O 1
ATOM 5359 N N . ASN A 1 697 ? 41.865 -42.930 -57.122 1.00 30.22 697 ASN A N 1
ATOM 5360 C CA . ASN A 1 697 ? 43.308 -42.629 -57.063 1.00 30.22 697 ASN A CA 1
ATOM 5361 C C . ASN A 1 697 ? 43.671 -41.412 -56.177 1.00 30.22 697 ASN A C 1
ATOM 5363 O O . ASN A 1 697 ? 42.876 -40.495 -56.003 1.00 30.22 697 ASN A O 1
ATOM 5367 N N . THR A 1 698 ? 44.914 -41.399 -55.695 1.00 30.31 698 THR A N 1
ATOM 5368 C CA . THR A 1 698 ? 45.633 -40.302 -55.000 1.00 30.31 698 THR A CA 1
ATOM 5369 C C . THR A 1 698 ? 46.960 -40.051 -55.769 1.00 30.31 698 THR A C 1
ATOM 5371 O O . THR A 1 698 ? 47.073 -40.594 -56.876 1.00 30.31 698 THR A O 1
ATOM 5374 N N . PRO A 1 699 ? 48.010 -39.361 -55.259 1.00 52.50 699 PRO A N 1
ATOM 5375 C CA . PRO A 1 699 ? 48.135 -38.359 -54.183 1.00 52.50 699 PRO A CA 1
ATOM 5376 C C . PRO A 1 699 ? 48.844 -37.061 -54.675 1.00 52.50 699 PRO A C 1
ATOM 5378 O O . PRO A 1 699 ? 49.131 -36.931 -55.860 1.00 52.50 699 PRO A O 1
ATOM 5381 N N . ASP A 1 700 ? 49.201 -36.143 -53.767 1.00 31.08 700 ASP A N 1
ATOM 5382 C CA . ASP A 1 700 ? 50.628 -35.942 -53.425 1.00 31.08 700 ASP A CA 1
ATOM 5383 C C . ASP A 1 700 ? 50.780 -35.397 -51.983 1.00 31.08 700 ASP A C 1
ATOM 5385 O O . ASP A 1 700 ? 49.762 -35.117 -51.342 1.00 31.08 700 ASP A O 1
ATOM 5389 N N . SER A 1 701 ? 51.998 -35.354 -51.424 1.00 33.00 701 SER A N 1
ATOM 5390 C CA . SER A 1 701 ? 52.236 -35.191 -49.969 1.00 33.00 701 SER A CA 1
ATOM 5391 C C . SER A 1 701 ? 53.457 -34.308 -49.593 1.00 33.00 701 SER A C 1
ATOM 5393 O O . SER A 1 701 ? 53.833 -33.441 -50.375 1.00 33.00 701 SER A O 1
ATOM 5395 N N . GLN A 1 702 ? 54.054 -34.544 -48.404 1.00 33.25 702 GLN A N 1
ATOM 5396 C CA . GLN A 1 702 ? 55.230 -33.888 -47.773 1.00 33.25 702 GLN A CA 1
ATOM 5397 C C . GLN A 1 702 ? 54.956 -32.583 -46.982 1.00 33.25 702 GLN A C 1
ATOM 5399 O O . GLN A 1 702 ? 54.155 -31.759 -47.410 1.00 33.25 702 GLN A O 1
ATOM 5404 N N . ASP A 1 703 ? 55.576 -32.307 -45.819 1.00 33.59 703 ASP A N 1
ATOM 5405 C CA . ASP A 1 703 ? 56.406 -33.134 -44.905 1.00 33.59 703 ASP A CA 1
ATOM 5406 C C . ASP A 1 703 ? 56.408 -32.542 -43.459 1.00 33.59 703 ASP A C 1
ATOM 5408 O O . ASP A 1 703 ? 55.815 -31.492 -43.210 1.00 33.59 703 ASP A O 1
ATOM 5412 N N . ALA A 1 704 ? 57.064 -33.215 -42.500 1.00 31.62 704 ALA A N 1
ATOM 5413 C CA . ALA A 1 704 ? 57.287 -32.819 -41.084 1.00 31.62 704 ALA A CA 1
ATOM 5414 C C . ALA A 1 704 ? 58.782 -33.091 -40.699 1.00 31.62 704 ALA A C 1
ATOM 5416 O O . ALA A 1 704 ? 59.509 -33.473 -41.621 1.00 31.62 704 ALA A O 1
ATOM 5417 N N . PRO A 1 705 ? 59.302 -32.998 -39.437 1.00 55.84 705 PRO A N 1
ATOM 5418 C CA . PRO A 1 705 ? 58.713 -32.672 -38.115 1.00 55.84 705 PRO A CA 1
ATOM 5419 C C . PRO A 1 705 ? 59.617 -31.751 -37.211 1.00 55.84 705 PRO A C 1
ATOM 5421 O O . PRO A 1 705 ? 60.468 -31.040 -37.730 1.00 55.84 705 PRO A O 1
ATOM 5424 N N . GLU A 1 706 ? 59.458 -31.832 -35.870 1.00 33.50 706 GLU A N 1
ATOM 5425 C CA . GLU A 1 706 ? 60.390 -31.406 -34.775 1.00 33.50 706 GLU A CA 1
ATOM 5426 C C . GLU A 1 706 ? 60.636 -29.889 -34.504 1.00 33.50 706 GLU A C 1
ATOM 5428 O O . GLU A 1 706 ? 60.431 -29.058 -35.377 1.00 33.50 706 GLU A O 1
ATOM 5433 N N . SER A 1 707 ? 61.119 -29.428 -33.326 1.00 34.19 707 SER A N 1
ATOM 5434 C CA . SER A 1 707 ? 60.766 -29.745 -31.912 1.00 34.19 707 SER A CA 1
ATOM 5435 C C . SER A 1 707 ? 61.428 -28.777 -30.888 1.00 34.19 707 SER A C 1
ATOM 5437 O O . SER A 1 707 ? 62.613 -28.498 -31.034 1.00 34.19 707 SER A O 1
ATOM 5439 N N . ARG A 1 708 ? 60.728 -28.501 -29.767 1.00 32.28 708 ARG A N 1
ATOM 5440 C CA . ARG A 1 708 ? 61.241 -28.240 -28.386 1.00 32.28 708 ARG A CA 1
ATOM 5441 C C . ARG A 1 708 ? 61.776 -26.850 -27.933 1.00 32.28 708 ARG A C 1
ATOM 5443 O O . ARG A 1 708 ? 62.130 -26.002 -28.740 1.00 32.28 708 ARG A O 1
ATOM 5450 N N . ASP A 1 709 ? 61.823 -26.749 -26.591 1.00 32.66 709 ASP A N 1
ATOM 5451 C CA . ASP A 1 709 ? 62.390 -25.756 -25.645 1.00 32.66 709 ASP A CA 1
ATOM 5452 C C . ASP A 1 709 ? 61.603 -24.445 -25.389 1.00 32.66 709 ASP A C 1
ATOM 5454 O O . ASP A 1 709 ? 60.983 -23.904 -26.299 1.00 32.66 709 ASP A O 1
ATOM 5458 N N . GLU A 1 710 ? 61.712 -23.772 -24.228 1.00 33.91 710 GLU A N 1
ATOM 5459 C CA . GLU A 1 710 ? 61.514 -24.065 -22.775 1.00 33.91 710 GLU A CA 1
ATOM 5460 C C . GLU A 1 710 ? 61.909 -22.781 -21.972 1.00 33.91 710 GLU A C 1
ATOM 5462 O O . GLU A 1 710 ? 62.736 -22.010 -22.451 1.00 33.91 710 GLU A O 1
ATOM 5467 N N . ALA A 1 711 ? 61.350 -22.576 -20.761 1.00 31.08 711 ALA A N 1
ATOM 5468 C CA . ALA A 1 711 ? 61.535 -21.433 -19.820 1.00 31.08 711 ALA A CA 1
ATOM 5469 C C . ALA A 1 711 ? 61.094 -20.015 -20.307 1.00 31.08 711 ALA A C 1
ATOM 5471 O O . ALA A 1 711 ? 61.291 -19.673 -21.468 1.00 31.08 711 ALA A O 1
ATOM 5472 N N . ALA A 1 712 ? 60.430 -19.107 -19.563 1.00 32.34 712 ALA A N 1
ATOM 5473 C CA . ALA A 1 712 ? 60.027 -18.913 -18.146 1.00 32.34 712 ALA A CA 1
ATOM 5474 C C . ALA A 1 712 ? 60.900 -17.966 -17.274 1.00 32.34 712 ALA A C 1
ATOM 5476 O O . ALA A 1 712 ? 62.122 -18.037 -17.330 1.00 32.34 712 ALA A O 1
ATOM 5477 N N . GLU A 1 713 ? 60.205 -17.164 -16.439 1.00 32.41 713 GLU A N 1
ATOM 5478 C CA . GLU A 1 713 ? 60.683 -16.322 -15.305 1.00 32.41 713 GLU A CA 1
ATOM 5479 C C . GLU A 1 713 ? 61.552 -15.075 -15.675 1.00 32.41 713 GLU A C 1
ATOM 5481 O O . GLU A 1 713 ? 62.223 -15.064 -16.701 1.00 32.41 713 GLU A O 1
ATOM 5486 N N . GLU A 1 714 ? 61.542 -13.929 -14.960 1.00 30.52 714 GLU A N 1
ATOM 5487 C CA . GLU A 1 714 ? 60.835 -13.526 -13.719 1.00 30.52 714 GLU A CA 1
ATOM 5488 C C . GLU A 1 714 ? 60.536 -11.987 -13.634 1.00 30.52 714 GLU A C 1
ATOM 5490 O O . GLU A 1 714 ? 60.567 -11.284 -14.643 1.00 30.52 714 GLU A O 1
ATOM 5495 N N . PHE A 1 715 ? 60.192 -11.499 -12.428 1.00 31.05 715 PHE A N 1
ATOM 5496 C CA . PHE A 1 715 ? 59.801 -10.136 -11.983 1.00 31.05 715 PHE A CA 1
ATOM 5497 C C . PHE A 1 715 ? 60.941 -9.064 -12.132 1.00 31.05 715 PHE A C 1
ATOM 5499 O O . PHE A 1 715 ? 62.017 -9.389 -12.620 1.00 31.05 715 PHE A O 1
ATOM 5506 N N . GLU A 1 716 ? 60.840 -7.756 -11.804 1.00 30.06 716 GLU A N 1
ATOM 5507 C CA . GLU A 1 716 ? 60.073 -7.024 -10.764 1.00 30.06 716 GLU A CA 1
ATOM 5508 C C . GLU A 1 716 ? 59.965 -5.487 -11.042 1.00 30.06 716 GLU A C 1
ATOM 5510 O O . GLU A 1 716 ? 60.539 -4.981 -12.005 1.00 30.06 716 GLU A O 1
ATOM 5515 N N . SER A 1 717 ? 59.235 -4.725 -10.205 1.00 33.56 717 SER A N 1
ATOM 5516 C CA . SER A 1 717 ? 59.166 -3.230 -10.166 1.00 33.56 717 SER A CA 1
ATOM 5517 C C . SER A 1 717 ? 59.814 -2.680 -8.867 1.00 33.56 717 SER A C 1
ATOM 5519 O O . SER A 1 717 ? 60.164 -3.514 -8.032 1.00 33.56 717 SER A O 1
ATOM 5521 N N . PRO A 1 718 ? 60.012 -1.349 -8.636 1.00 48.62 718 PRO A N 1
ATOM 5522 C CA . PRO A 1 718 ? 58.932 -0.502 -8.057 1.00 48.62 718 PRO A CA 1
ATOM 5523 C C . PRO A 1 718 ? 59.010 1.052 -8.280 1.00 48.62 718 PRO A C 1
ATOM 5525 O O . PRO A 1 718 ? 59.981 1.562 -8.824 1.00 48.62 718 PRO A O 1
ATOM 5528 N N . GLU A 1 719 ? 57.952 1.763 -7.831 1.00 32.41 719 GLU A N 1
ATOM 5529 C CA . GLU A 1 719 ? 57.834 3.109 -7.166 1.00 32.41 719 GLU A CA 1
ATOM 5530 C C . GLU A 1 719 ? 58.753 4.315 -7.563 1.00 32.41 719 GLU A C 1
ATOM 5532 O O . GLU A 1 719 ? 59.954 4.169 -7.735 1.00 32.41 719 GLU A O 1
ATOM 5537 N N . SER A 1 720 ? 58.283 5.559 -7.820 1.00 32.53 720 SER A N 1
ATOM 5538 C CA . SER A 1 720 ? 57.526 6.579 -7.018 1.00 32.53 720 SER A CA 1
ATOM 5539 C C . SER A 1 720 ? 58.369 7.294 -5.916 1.00 32.53 720 SER A C 1
ATOM 5541 O O . SER A 1 720 ? 59.247 6.653 -5.357 1.00 32.53 720 SER A O 1
ATOM 5543 N N . SER A 1 721 ? 58.240 8.592 -5.550 1.00 33.44 721 SER A N 1
ATOM 5544 C CA . SER A 1 721 ? 57.241 9.662 -5.826 1.00 33.44 721 SER A CA 1
ATOM 5545 C C . SER A 1 721 ? 57.732 11.119 -5.506 1.00 33.44 721 SER A C 1
ATOM 5547 O O . SER A 1 721 ? 58.579 11.289 -4.640 1.00 33.44 721 SER A O 1
ATOM 5549 N N . GLU A 1 722 ? 57.096 12.143 -6.118 1.00 35.00 722 GLU A N 1
ATOM 5550 C CA . GLU A 1 722 ? 56.742 13.519 -5.620 1.00 35.00 722 GLU A CA 1
ATOM 5551 C C . GLU A 1 722 ? 57.721 14.621 -5.062 1.00 35.00 722 GLU A C 1
ATOM 5553 O O . GLU A 1 722 ? 58.573 14.370 -4.221 1.00 35.00 722 GLU A O 1
ATOM 5558 N N . ASN A 1 723 ? 57.367 15.899 -5.382 1.00 33.19 723 ASN A N 1
ATOM 5559 C CA . ASN A 1 723 ? 57.435 17.163 -4.569 1.00 33.19 723 ASN A CA 1
ATOM 5560 C C . ASN A 1 723 ? 58.803 17.861 -4.236 1.00 33.19 723 ASN A C 1
ATOM 5562 O O . ASN A 1 723 ? 59.803 17.187 -4.034 1.00 33.19 723 ASN A O 1
ATOM 5566 N N . ARG A 1 724 ? 58.955 19.212 -4.105 1.00 33.59 724 ARG A N 1
ATOM 5567 C CA . ARG A 1 724 ? 58.088 20.417 -4.343 1.00 33.59 724 ARG A CA 1
ATOM 5568 C C . ARG A 1 724 ? 58.888 21.768 -4.349 1.00 33.59 724 ARG A C 1
ATOM 5570 O O . ARG A 1 724 ? 60.007 21.784 -3.859 1.00 33.59 724 ARG A O 1
ATOM 5577 N N . GLU A 1 725 ? 58.273 22.856 -4.867 1.00 36.31 725 GLU A N 1
ATOM 5578 C CA . GLU A 1 725 ? 58.417 24.346 -4.648 1.00 36.31 725 GLU A CA 1
ATOM 5579 C C . GLU A 1 725 ? 59.709 24.968 -4.023 1.00 36.31 725 GLU A C 1
ATOM 5581 O O . GLU A 1 725 ? 60.228 24.504 -3.015 1.00 36.31 725 GLU A O 1
ATOM 5586 N N . THR A 1 726 ? 60.290 26.073 -4.536 1.00 35.25 726 THR A N 1
ATOM 5587 C CA . THR A 1 726 ? 59.898 27.531 -4.495 1.00 35.25 726 THR A CA 1
ATOM 5588 C C . THR A 1 726 ? 60.956 28.356 -5.314 1.00 35.25 726 THR A C 1
ATOM 5590 O O . THR A 1 726 ? 61.921 27.735 -5.752 1.00 35.25 726 THR A O 1
ATOM 5593 N N . THR A 1 727 ? 60.999 29.679 -5.618 1.00 34.41 727 THR A N 1
ATOM 5594 C CA . THR A 1 727 ? 60.234 30.974 -5.502 1.00 34.41 727 THR A CA 1
ATOM 5595 C C . THR A 1 727 ? 60.909 31.964 -6.509 1.00 34.41 727 THR A C 1
ATOM 5597 O O . THR A 1 727 ? 62.126 31.887 -6.647 1.00 34.41 727 THR A O 1
ATOM 5600 N N . ASP A 1 728 ? 60.233 32.736 -7.378 1.00 34.12 728 ASP A N 1
ATOM 5601 C CA . ASP A 1 728 ? 59.549 34.060 -7.234 1.00 34.12 728 ASP A CA 1
ATOM 5602 C C . ASP A 1 728 ? 60.398 35.322 -7.590 1.00 34.12 728 ASP A C 1
ATOM 5604 O O . ASP A 1 728 ? 61.471 35.514 -7.022 1.00 34.12 728 ASP A O 1
ATOM 5608 N N . SER A 1 729 ? 59.900 36.169 -8.523 1.00 30.77 729 SER A N 1
ATOM 5609 C CA . SER A 1 729 ? 59.903 37.662 -8.490 1.00 30.77 729 SER A CA 1
ATOM 5610 C C . SER A 1 729 ? 59.646 38.345 -9.865 1.00 30.77 729 SER A C 1
ATOM 5612 O O . SER A 1 729 ? 60.422 38.191 -10.804 1.00 30.77 729 SER A O 1
ATOM 5614 N N . SER A 1 730 ? 58.649 39.246 -9.894 1.00 31.80 730 SER A N 1
ATOM 5615 C CA . SER A 1 730 ? 58.546 40.521 -10.666 1.00 31.80 730 SER A CA 1
ATOM 5616 C C . SER A 1 730 ? 58.483 40.594 -12.222 1.00 31.80 730 SER A C 1
ATOM 5618 O O . SER A 1 730 ? 59.516 40.661 -12.881 1.00 31.80 730 SER A O 1
ATOM 5620 N N . ALA A 1 731 ? 57.263 40.876 -12.726 1.00 32.66 731 ALA A N 1
ATOM 5621 C CA . ALA A 1 731 ? 56.820 42.183 -13.290 1.00 32.66 731 ALA A CA 1
ATOM 5622 C C . ALA A 1 731 ? 56.656 42.460 -14.821 1.00 32.66 731 ALA A C 1
ATOM 5624 O O . ALA A 1 731 ? 57.577 42.308 -15.615 1.00 32.66 731 ALA A O 1
ATOM 5625 N N . ASP A 1 732 ? 55.499 43.098 -15.096 1.00 31.45 732 ASP A N 1
ATOM 5626 C CA . ASP A 1 732 ? 55.158 44.146 -16.097 1.00 31.45 732 ASP A CA 1
ATOM 5627 C C . ASP A 1 732 ? 54.476 43.806 -17.456 1.00 31.45 732 ASP A C 1
ATOM 5629 O O . ASP A 1 732 ? 54.458 42.667 -17.918 1.00 31.45 732 ASP A O 1
ATOM 5633 N N . ALA A 1 733 ? 53.809 44.828 -18.019 1.00 32.31 733 ALA A N 1
ATOM 5634 C CA . ALA A 1 733 ? 52.936 44.861 -19.211 1.00 32.31 733 ALA A CA 1
ATOM 5635 C C . ALA A 1 733 ? 53.717 44.974 -20.554 1.00 32.31 733 ALA A C 1
ATOM 5637 O O . ALA A 1 733 ? 54.934 45.130 -20.542 1.00 32.31 733 ALA A O 1
ATOM 5638 N N . GLY A 1 734 ? 53.131 44.948 -21.765 1.00 29.84 734 GLY A N 1
ATOM 5639 C CA . GLY A 1 734 ? 51.747 44.716 -22.217 1.00 29.84 734 GLY A CA 1
ATOM 5640 C C . GLY A 1 734 ? 51.375 45.603 -23.428 1.00 29.84 734 GLY A C 1
ATOM 5641 O O . GLY A 1 734 ? 51.216 46.807 -23.249 1.00 29.84 734 GLY A O 1
ATOM 5642 N N . ASP A 1 735 ? 51.186 44.989 -24.613 1.00 33.72 735 ASP A N 1
ATOM 5643 C CA . ASP A 1 735 ? 50.855 45.622 -25.924 1.00 33.72 735 ASP A CA 1
ATOM 5644 C C . ASP A 1 735 ? 51.927 46.624 -26.467 1.00 33.72 735 ASP A C 1
ATOM 5646 O O . ASP A 1 735 ? 52.885 46.909 -25.742 1.00 33.72 735 ASP A O 1
ATOM 5650 N N . PRO A 1 736 ? 51.846 47.197 -27.700 1.00 52.59 736 PRO A N 1
ATOM 5651 C CA . PRO A 1 736 ? 51.006 46.870 -28.868 1.00 52.59 736 PRO A CA 1
ATOM 5652 C C . PRO A 1 736 ? 51.741 46.804 -30.252 1.00 52.59 736 PRO A C 1
ATOM 5654 O O . PRO A 1 736 ? 52.856 47.286 -30.422 1.00 52.59 736 PRO A O 1
ATOM 5657 N N . ASP A 1 737 ? 51.052 46.216 -31.238 1.00 33.28 737 ASP A N 1
ATOM 5658 C CA . ASP A 1 737 ? 50.750 46.675 -32.626 1.00 33.28 737 ASP A CA 1
ATOM 5659 C C . ASP A 1 737 ? 51.727 47.470 -33.574 1.00 33.28 737 ASP A C 1
ATOM 5661 O O . ASP A 1 737 ? 52.332 48.475 -33.214 1.00 33.28 737 ASP A O 1
ATOM 5665 N N . GLN A 1 738 ? 51.655 47.089 -34.869 1.00 34.81 738 GLN A N 1
ATOM 5666 C CA . GLN A 1 738 ? 51.736 47.875 -36.137 1.00 34.81 738 GLN A CA 1
ATOM 5667 C C . GLN A 1 738 ? 53.022 48.478 -36.784 1.00 34.81 738 GLN A C 1
ATOM 5669 O O . GLN A 1 738 ? 54.107 48.558 -36.215 1.00 34.81 738 GLN A O 1
ATOM 5674 N N . SER A 1 739 ? 52.810 48.940 -38.039 1.00 32.38 739 SER A N 1
ATOM 5675 C CA . SER A 1 739 ? 53.687 49.546 -39.083 1.00 32.38 739 SER A CA 1
ATOM 5676 C C . SER A 1 739 ? 54.640 48.588 -39.842 1.00 32.38 739 SER A C 1
ATOM 5678 O O . SER A 1 739 ? 55.358 47.817 -39.217 1.00 32.38 739 SER A O 1
ATOM 5680 N N . GLU A 1 740 ? 54.572 48.419 -41.180 1.00 36.12 740 GLU A N 1
ATOM 5681 C CA . GLU A 1 740 ? 54.674 49.362 -42.340 1.00 36.12 740 GLU A CA 1
ATOM 5682 C C . GLU A 1 740 ? 56.130 49.784 -42.653 1.00 36.12 740 GLU A C 1
ATOM 5684 O O . GLU A 1 740 ? 56.907 50.002 -41.730 1.00 36.12 740 GLU A O 1
ATOM 5689 N N . ASP A 1 741 ? 56.605 49.953 -43.899 1.00 36.88 741 ASP A N 1
ATOM 5690 C CA . ASP A 1 741 ? 56.114 49.683 -45.279 1.00 36.88 741 ASP A CA 1
ATOM 5691 C C . ASP A 1 741 ? 57.346 49.857 -46.241 1.00 36.88 741 ASP A C 1
ATOM 5693 O O . ASP A 1 741 ? 58.478 49.676 -45.785 1.00 36.88 741 ASP A O 1
ATOM 5697 N N . VAL A 1 742 ? 57.164 50.293 -47.503 1.00 37.19 742 VAL A N 1
ATOM 5698 C CA . VAL A 1 742 ? 58.133 50.944 -48.423 1.00 37.19 742 VAL A CA 1
ATOM 5699 C C . VAL A 1 742 ? 58.923 49.957 -49.319 1.00 37.19 742 VAL A C 1
ATOM 5701 O O . VAL A 1 742 ? 59.966 49.446 -48.916 1.00 37.19 742 VAL A O 1
ATOM 5704 N N . THR A 1 743 ? 58.374 49.489 -50.459 1.00 39.03 743 THR A N 1
ATOM 5705 C CA . THR A 1 743 ? 58.284 50.128 -51.819 1.00 39.03 743 THR A CA 1
ATOM 5706 C C . THR A 1 743 ? 59.606 50.085 -52.631 1.00 39.03 743 THR A C 1
ATOM 5708 O O . THR A 1 743 ? 60.678 50.087 -52.037 1.00 39.03 743 THR A O 1
ATOM 5711 N N . GLU A 1 744 ? 59.702 50.050 -53.978 1.00 39.03 744 GLU A N 1
ATOM 5712 C CA . GLU A 1 744 ? 58.836 49.871 -55.190 1.00 39.03 744 GLU A CA 1
ATOM 5713 C C . GLU A 1 744 ? 59.820 50.031 -56.413 1.00 39.03 744 GLU A C 1
ATOM 5715 O O . GLU A 1 744 ? 60.950 50.480 -56.203 1.00 39.03 744 GLU A O 1
ATOM 5720 N N . LEU A 1 745 ? 59.639 49.538 -57.653 1.00 35.69 745 LEU A N 1
ATOM 5721 C CA . LEU A 1 745 ? 58.869 50.115 -58.780 1.00 35.69 745 LEU A CA 1
ATOM 5722 C C . LEU A 1 745 ? 59.164 49.339 -60.101 1.00 35.69 745 LEU A C 1
ATOM 5724 O O . LEU A 1 745 ? 60.328 49.080 -60.398 1.00 35.69 745 LEU A O 1
ATOM 5728 N N . ASP A 1 746 ? 58.106 49.043 -60.874 1.00 35.22 746 ASP A N 1
ATOM 5729 C CA . ASP A 1 746 ? 57.886 49.272 -62.330 1.00 35.22 746 ASP A CA 1
ATOM 5730 C C . ASP A 1 746 ? 58.829 48.697 -63.438 1.00 35.22 746 ASP A C 1
ATOM 5732 O O . ASP A 1 746 ? 60.049 48.781 -63.346 1.00 35.22 746 ASP A O 1
ATOM 5736 N N . ILE A 1 747 ? 58.320 47.925 -64.436 1.00 39.75 747 ILE A N 1
ATOM 5737 C CA . ILE A 1 747 ? 57.675 48.289 -65.754 1.00 39.75 747 ILE A CA 1
ATOM 5738 C C . ILE A 1 747 ? 58.743 48.735 -66.803 1.00 39.75 747 ILE A C 1
ATOM 5740 O O . ILE A 1 747 ? 59.750 49.314 -66.420 1.00 39.75 747 ILE A O 1
ATOM 5744 N N . GLU A 1 748 ? 58.753 48.421 -68.115 1.00 37.22 748 GLU A N 1
ATOM 5745 C CA . GLU A 1 748 ? 57.781 48.177 -69.224 1.00 37.22 748 GLU A CA 1
ATOM 5746 C C . GLU A 1 748 ? 58.434 47.141 -70.208 1.00 37.22 748 GLU A C 1
ATOM 5748 O O . GLU A 1 748 ? 59.662 47.058 -70.229 1.00 37.22 748 GLU A O 1
ATOM 5753 N N . GLU A 1 749 ? 57.834 46.206 -70.968 1.00 44.84 749 GLU A N 1
ATOM 5754 C CA . GLU A 1 749 ? 56.648 46.059 -71.858 1.00 44.84 749 GLU A CA 1
ATOM 5755 C C . GLU A 1 749 ? 56.976 46.117 -73.386 1.00 44.84 749 GLU A C 1
ATOM 5757 O O . GLU A 1 749 ? 58.023 46.615 -73.790 1.00 44.84 749 GLU A O 1
ATOM 5762 N N . LEU A 1 750 ? 56.063 45.582 -74.224 1.00 41.22 750 LEU A N 1
ATOM 5763 C CA . LEU A 1 750 ? 56.013 45.558 -75.709 1.00 41.22 750 LEU A CA 1
ATOM 5764 C C . LEU A 1 750 ? 57.041 44.672 -76.482 1.00 41.22 750 LEU A C 1
ATOM 5766 O O . LEU A 1 750 ? 58.243 44.727 -76.254 1.00 41.22 750 LEU A O 1
ATOM 5770 N N . GLY A 1 751 ? 56.647 43.870 -77.492 1.00 39.50 751 GLY A N 1
ATOM 5771 C CA . GLY A 1 751 ? 55.285 43.502 -77.917 1.00 39.50 751 GLY A CA 1
ATOM 5772 C C . GLY A 1 751 ? 55.159 42.779 -79.283 1.00 39.50 751 GLY A C 1
ATOM 5773 O O . GLY A 1 751 ? 56.094 42.756 -80.078 1.00 39.50 751 GLY A O 1
ATOM 5774 N N . ASP A 1 752 ? 53.931 42.299 -79.534 1.00 48.44 752 ASP A N 1
ATOM 5775 C CA . ASP A 1 752 ? 53.271 41.907 -80.806 1.00 48.44 752 ASP A CA 1
ATOM 5776 C C . ASP A 1 752 ? 53.513 40.510 -81.465 1.00 48.44 752 ASP A C 1
ATOM 5778 O O . ASP A 1 752 ? 54.638 40.108 -81.756 1.00 48.44 752 ASP A O 1
ATOM 5782 N N . ARG A 1 753 ? 52.372 39.869 -81.803 1.00 43.50 753 ARG A N 1
ATOM 5783 C CA . ARG A 1 753 ? 52.087 38.666 -82.644 1.00 43.50 753 ARG A CA 1
ATOM 5784 C C . ARG A 1 753 ? 52.445 37.245 -82.185 1.00 43.50 753 ARG A C 1
ATOM 5786 O O . ARG A 1 753 ? 53.544 36.750 -82.511 1.00 43.50 753 ARG A O 1
#

Radius of gyration: 107.01 Å; chains: 1; bounding box: 218×110×322 Å

pLDDT: mean 74.2, std 21.65, range [28.39, 97.12]

Organism: NCBI:txid1307761

Secondary structure (DSSP, 8-state):
--HHHHHHHHHHHHHHHHHHHHHHHHHHHHHHHHHHHHHHHHHHHHHHHHHHHHHHHHHHHS-GGG-HHHHHHHHHHHHHHHHHHTT--SSTTS-HHHHHHHHHHHHHHHHHHHHHHHHHHHHHHHHHTTT-TT--HHHHHHHHHHHTTTS-HHHHHHHHHHHHHHHHHHHHHHHHHHHHHHHHHHHHHHHHHHHHHHHHHHHHHHHHHHHHHHHHHHHHHHHHHHHHHHHHHHHHHHHTTB-SS-----SSSHHHHHHHHHHHHHHHHHHHHHHHHHHHHHHHHHHHHHHHHHHHHHHHHHHHHHHHHHHHHHHHHHHHHHHHHHHHHHHHHHHHHHHHHHHHHHHHHHHHHHHHHHHHHHHHHHHHHHHHHHHHHHHHHHHHHHHHHHHHHHHHHHHHHHHHHHHHHHHHHHHHHHHHHHHHHHHHHHHHHHHHTGGGGHHHHHHHHHHHHHHHHHHHHHHHHHHHHHHHHHHHHHHHHHHHHHHHHHHHHHHHHHHHHHHHHHHHHHHHHHHHHHHHHHHHHHHHHHHHHHHHHHHHHHHHHHHHHHHHHHHHHHHHHHHHHHHHHHHHHHHHHHHHHHHHHHHHHHHHHHHHHHHHHHHTSB-TT-TTSS-S-----------------------------------------------------------------------------------------------------------------------------------------

InterPro domains:
  IPR003660 HAMP domain [PF00672] (222-270)
  IPR003660 HAMP domain [PS50885] (222-274)
  IPR004089 Methyl-accepting chemotaxis protein (MCP) signalling domain [PF00015] (386-538)
  IPR004089 Methyl-accepting chemotaxis protein (MCP) signalling domain [PS50111] (293-550)
  IPR004089 Methyl-accepting chemotaxis protein (MCP) signalling domain [SM00283] (317-564)

Foldseek 3Di:
DALVVLVVVLVVLVVVLVVLVVVLVVVLVVLVVLLVVLLVLLVVLLVLLVLLLVLLVVCQQFQVVPRPVSNVVSLVVSVVSLVCLVVRDNLCVLDPLLVVLSVVLVVLNVQLVVLSVVLVVLCCVLCVVVPNNGAGNNCLVVVCVVCVVPDDPVNVVSSVVNVVSSVVSSVSSVVSSVVSVVSSVVSVVSSVVSSVVSSVVSVVVSVVSVVVSVVSSVVSVVVVVVLVVLVVVVVVCVVLQALQDQRDQPDDYPSSVVSVVVRVVSVVVLVVLVVLLVVLVVLLVVLVVLVVVLVVVLVVLVVVVVVLVVVLVVLVVLLVVLVVLLVVLVVLLVVLVVVLVVLVVVVVVLVVVVVVLVVLLVVLVVLLVVLVVVLVVLVVLLVVLVVVLVVLVVVLVVLVVVLVVLVVLLVVLVVQLVVLVVQLVVLVVQLVVLVVVPPVSVVSNVVSVVSNVVSVVSNVVSVVVNVVSVVSNVVSVVVSVVSVVVSVVSVVVSVVSVVSSVVSVVSNVVSVVVNVVSVVVVVVSVVVNVVSVVVNVVSVVVVVVSVVSNVVSVVSNVVSVVVNVVSVVVSVVSVVVNVVSVVSNVVSVVSSVVSVVSSVVSVSHNRHPPPPPPDPDDDDDDDDDDDDDDDDDDDDDDDDDDDDDDDDDDDDDDDDDDDDDDDDDDDDDDDDDDDDDDDDDDDDDDDDDDDDDDDDDDDDDDDDDDDDDDDDDDDDDDDDDDDDDDDDDDDDDDDDDDDDDDDDDDDDDDDDD

Sequence (753 aa):
MTIRARLMISFVLVMVLAASLIFSIFFISDLNSKARADQRVLIGLQAQIDLEAQSMLKMLANTMSSYPDAYEEAVAETDAQLARVSEIQFIRGLSPVIDRQLLEIDNIKAIIRANSQKVLLDAEQIFEENGFNTISGSSLFSYILRNHERLTSFQLFLISEFAGKTNQYVFGYEVAHEQFAEVIDSINDAVIRRSRIITLVMVGFNIFLLLAVLAVTAGIMSGISKSIKGLVNAVKIMTDKDLSQTVPAVGRDEITFISKNLEKLRLSLSRRLSEAQRMSVESVDVGQDLSSITQQTAAAVTEISSNISSMGDQVEKISDSLNTSAERNNRVNTAISELNNSFHKTREAFTLTAELITSLLKSFNRISEVSSTRQEQAELLSRLSKERIAELKQMVDQIQKVEDSSQNMEKILTAINEIAEQTSILSMNAAIQAARAGDAGKGFSVVADEIRALAITSGEQAANMRDIMVGVINSLKSVSRTSQTTEESFLHFQGEIQALVQAFEEIGDNTSQMTGTVEDVRSHLNEVDDLSAHSVAQSEEIKESASGVAQEIEQLKNLGSEISYGFTEISQSVGEITSAMTSISDLNVGLQDKAKGLDESIASFVLPGREELYEDASPGDEGDAEPREADQRTSEPADLEPEYEYESETDGEELSDTSEGSDFHADSEVPESDTLKEQVEPEAVEEEIFDAPVSRNTPDSQDAPESRDEAAEEFESPESSENRETTDSSADAGDPDQSEDVTELDIEELGDR